Protein AF-A0A9E5UU18-F1 (afdb_monomer)

Secondary structure (DSSP, 8-state):
-PPPPPPB-TTSSB-TTTS-SSHHHHHHTS--TTSS--B-PPPHHHHHH-HHHHHHHHHHHHHHHHHHH---EEE-SSTTEEEEE-SSHHHHHHHHHHHHHTTB--EEETTEEEEE--TT--IIIIIHHHHHHHHHHHHHIIIIIIS--S--PPP--TT--EEEEEEGGGS-GGGGGGS-HHHHHHHTT-SSHHHHHHHHHHHHHHHHHHHHHHTS-TTT--EEE-TT--EEETT-SEEEEEEEETTEEEEEEEESS-EEEEEEE----TTHHHHHHHHS-HHHHHHHHTS-HHHHHHHHHHHHHHHHHHHHHHT--HHHHGGGEEE--STTSPP-EEEETTEE-TTEEE--EESSTTEEEEEEEES-SSSS-----

Solvent-accessible surface area (backbone atoms only — not comparable to full-atom values): 20924 Å² total; per-residue (Å²): 132,75,60,72,70,89,39,63,42,100,87,70,46,77,31,66,63,68,52,48,90,47,69,68,56,49,61,58,42,56,72,73,73,84,78,67,75,69,44,64,52,40,53,58,69,58,38,70,74,32,55,68,43,27,51,54,40,49,54,50,50,49,52,37,45,33,61,50,64,71,42,56,68,43,85,48,95,52,67,28,38,43,28,36,48,41,99,32,52,68,53,31,54,52,42,49,59,57,38,48,58,68,35,35,50,68,48,76,56,82,28,31,36,30,37,53,35,41,38,85,52,39,67,94,45,58,48,41,52,55,42,50,49,50,32,48,44,50,48,48,36,52,72,67,36,61,76,44,84,56,70,92,70,78,88,82,50,71,92,43,69,51,77,47,74,49,55,41,88,79,47,60,83,74,24,60,81,40,48,47,73,70,53,50,55,54,37,70,67,46,95,42,74,68,58,23,49,50,50,35,25,54,51,25,52,49,31,47,53,52,14,53,76,68,75,48,60,38,61,73,66,51,71,46,64,47,102,71,64,53,65,43,54,62,99,49,61,59,28,51,26,72,27,62,43,94,55,38,39,38,38,33,40,27,44,61,26,47,32,9,31,24,46,45,70,68,66,95,59,100,55,54,65,63,55,38,67,75,43,40,32,75,68,51,46,53,57,47,68,73,43,58,76,89,50,34,63,60,33,48,49,51,37,49,20,42,37,47,1,42,35,51,26,72,57,51,58,70,85,78,42,33,54,34,37,40,56,51,51,62,85,93,55,77,46,37,43,52,25,42,60,95,40,77,31,80,60,38,53,40,44,72,48,67,87,48,97,55,29,39,26,11,45,20,29,53,76,58,71,77,81,82,76,76,85,71,134

Structure (mmCIF, N/CA/C/O backbone):
data_AF-A0A9E5UU18-F1
#
_entry.id   AF-A0A9E5UU18-F1
#
loop_
_atom_site.group_PDB
_atom_site.id
_atom_site.type_symbol
_atom_site.label_atom_id
_atom_site.label_alt_id
_atom_site.label_comp_id
_atom_site.label_asym_id
_atom_site.label_entity_id
_atom_site.label_seq_id
_atom_site.pdbx_PDB_ins_code
_atom_site.Cartn_x
_atom_site.Cartn_y
_atom_site.Cartn_z
_atom_site.occupancy
_atom_site.B_iso_or_equiv
_atom_site.auth_seq_id
_atom_site.auth_comp_id
_atom_site.auth_asym_id
_atom_site.auth_atom_id
_atom_site.pdbx_PDB_model_num
ATOM 1 N N . MET A 1 1 ? -18.336 28.399 20.173 1.00 36.25 1 MET A N 1
ATOM 2 C CA . MET A 1 1 ? -19.551 27.637 20.523 1.00 36.25 1 MET A CA 1
ATOM 3 C C . MET A 1 1 ? -19.288 26.968 21.862 1.00 36.25 1 MET A C 1
ATOM 5 O O . MET A 1 1 ? -18.150 26.570 22.086 1.00 36.25 1 MET A O 1
ATOM 9 N N . GLY A 1 2 ? -20.248 26.996 22.788 1.00 50.41 2 GLY A N 1
ATOM 10 C CA . GLY A 1 2 ? -20.100 26.371 24.109 1.00 50.41 2 GLY A CA 1
ATOM 11 C C . GLY A 1 2 ? -20.257 24.852 24.027 1.00 50.41 2 GLY A C 1
ATOM 12 O O . GLY A 1 2 ? -20.866 24.361 23.082 1.00 50.41 2 GLY A O 1
ATOM 13 N N . ALA A 1 3 ? -19.706 24.119 24.997 1.00 57.88 3 ALA A N 1
ATOM 14 C CA . ALA A 1 3 ? -19.913 22.675 25.108 1.00 57.88 3 ALA A CA 1
ATOM 15 C C . ALA A 1 3 ? -21.411 22.358 25.286 1.00 57.88 3 ALA A C 1
ATOM 17 O O . ALA A 1 3 ? -22.098 23.086 26.006 1.00 57.88 3 ALA A O 1
ATOM 18 N N . ALA A 1 4 ? -21.902 21.275 24.670 1.00 63.38 4 ALA A N 1
ATOM 19 C CA . ALA A 1 4 ? -23.298 20.828 24.780 1.00 63.38 4 ALA A CA 1
ATOM 20 C C . ALA A 1 4 ? -23.745 20.755 26.251 1.00 63.38 4 ALA A C 1
ATOM 22 O O . ALA A 1 4 ? -22.978 20.280 27.086 1.00 63.38 4 ALA A O 1
ATOM 23 N N . ALA A 1 5 ? -24.935 21.249 26.605 1.00 73.06 5 ALA A N 1
ATOM 24 C CA . ALA A 1 5 ? -25.414 21.218 27.992 1.00 73.06 5 ALA A CA 1
ATOM 25 C C . ALA A 1 5 ? -25.581 19.771 28.497 1.00 73.06 5 ALA A C 1
ATOM 27 O O . ALA A 1 5 ? -25.875 18.870 27.715 1.00 73.06 5 ALA A O 1
ATOM 28 N N . LEU A 1 6 ? -25.370 19.542 29.799 1.00 80.12 6 LEU A N 1
ATOM 29 C CA . LEU A 1 6 ? -25.610 18.230 30.404 1.00 80.12 6 LEU A CA 1
ATOM 30 C C . LEU A 1 6 ? -27.114 17.912 30.326 1.00 80.12 6 LEU A C 1
ATOM 32 O O . LEU A 1 6 ? -27.931 18.766 30.670 1.00 80.12 6 LEU A O 1
ATOM 36 N N . LYS A 1 7 ? -27.474 16.702 29.889 1.00 82.44 7 LYS A N 1
ATOM 37 C CA . LYS A 1 7 ? -28.849 16.189 29.973 1.00 82.44 7 LYS A CA 1
ATOM 38 C C . LYS A 1 7 ? -28.962 15.234 31.153 1.00 82.44 7 LYS A C 1
ATOM 40 O O . LYS A 1 7 ? -28.022 14.486 31.422 1.00 82.44 7 LYS A O 1
ATOM 45 N N . LEU A 1 8 ? -30.094 15.284 31.849 1.00 84.31 8 LEU A N 1
ATOM 46 C CA . LEU A 1 8 ? -30.402 14.385 32.955 1.00 84.31 8 LEU A CA 1
ATOM 47 C C . LEU A 1 8 ? -31.479 13.387 32.527 1.00 84.31 8 LEU A C 1
ATOM 49 O O . LEU A 1 8 ? -32.405 13.760 31.807 1.00 84.31 8 LEU A O 1
ATOM 53 N N . ASP A 1 9 ? -31.346 12.143 32.974 1.00 82.25 9 ASP A N 1
ATOM 54 C CA . ASP A 1 9 ? -32.362 11.110 32.819 1.00 82.25 9 ASP A CA 1
ATOM 55 C C . ASP A 1 9 ? -33.535 11.326 33.793 1.00 82.25 9 ASP A C 1
ATOM 57 O O . ASP A 1 9 ? -33.552 12.240 34.624 1.00 82.25 9 ASP A O 1
ATOM 61 N N . LYS A 1 10 ? -34.542 10.457 33.685 1.00 78.44 10 LYS A N 1
ATOM 62 C CA . LYS A 1 10 ? -35.739 10.449 34.543 1.00 78.44 10 LYS A CA 1
ATOM 63 C C . LYS A 1 10 ? -35.437 10.305 36.043 1.00 78.44 10 LYS A C 1
ATOM 65 O O . LYS A 1 10 ? -36.281 10.677 36.854 1.00 78.44 10 LYS A O 1
ATOM 70 N N . ASP A 1 11 ? -34.264 9.779 36.391 1.00 79.62 11 ASP A N 1
ATOM 71 C CA . ASP A 1 11 ? -33.821 9.527 37.761 1.00 79.62 11 ASP A CA 1
ATOM 72 C C . ASP A 1 11 ? -32.881 10.646 38.266 1.00 79.62 11 ASP A C 1
ATOM 74 O O . ASP A 1 11 ? -32.401 10.597 39.399 1.00 79.62 11 ASP A O 1
ATOM 78 N N . GLY A 1 12 ? -32.646 11.687 37.452 1.00 80.44 12 GLY A N 1
ATOM 79 C CA . GLY A 1 12 ? -31.826 12.852 37.786 1.00 80.44 12 GLY A CA 1
ATOM 80 C C . GLY A 1 12 ? -30.320 12.660 37.580 1.00 80.44 12 GLY A C 1
ATOM 81 O O . GLY A 1 12 ? -29.545 13.531 37.984 1.00 80.44 12 GLY A O 1
ATOM 82 N N . ASN A 1 13 ? -29.887 11.563 36.952 1.00 84.81 13 ASN A N 1
ATOM 83 C CA . ASN A 1 13 ? -28.476 11.290 36.658 1.00 84.81 13 ASN A CA 1
ATOM 84 C C . ASN A 1 13 ? -28.105 11.771 35.253 1.00 84.81 13 ASN A C 1
ATOM 86 O O . ASN A 1 13 ? -28.968 11.951 34.404 1.00 84.81 13 ASN A O 1
ATOM 90 N N . ALA A 1 14 ? -26.816 11.964 34.962 1.00 83.56 14 ALA A N 1
ATOM 91 C CA . ALA A 1 14 ? -26.392 12.375 33.622 1.00 83.56 14 ALA A CA 1
ATOM 92 C C . ALA A 1 14 ? -26.727 11.301 32.564 1.00 83.56 14 ALA A C 1
ATOM 94 O O . ALA A 1 14 ? -26.248 10.169 32.653 1.00 83.56 14 ALA A O 1
ATOM 95 N N . ALA A 1 15 ? -27.510 11.652 31.547 1.00 83.50 15 ALA A N 1
ATOM 96 C CA . ALA A 1 15 ? -27.879 10.768 30.441 1.00 83.50 15 ALA A CA 1
ATOM 97 C C . ALA A 1 15 ? -26.801 10.811 29.343 1.00 83.50 15 ALA A C 1
ATOM 99 O O . ALA A 1 15 ? -26.990 11.440 28.304 1.00 83.50 15 ALA A O 1
ATOM 100 N N . TRP A 1 16 ? -25.618 10.245 29.616 1.00 81.25 16 TRP A N 1
ATOM 101 C CA . TRP A 1 16 ? -24.410 10.401 28.784 1.00 81.25 16 TRP A CA 1
ATOM 102 C C . TRP A 1 16 ? -24.573 9.982 27.318 1.00 81.25 16 TRP A C 1
ATOM 104 O O . TRP A 1 16 ? -23.950 10.572 26.443 1.00 81.25 16 TRP A O 1
ATOM 114 N N . ASP A 1 17 ? -25.410 8.991 27.055 1.00 75.69 17 ASP A N 1
ATOM 115 C CA . ASP A 1 17 ? -25.773 8.472 25.735 1.00 75.69 17 ASP A CA 1
ATOM 116 C C . ASP A 1 17 ? -26.779 9.356 24.977 1.00 75.69 17 ASP A C 1
ATOM 118 O O . ASP A 1 17 ? -26.887 9.256 23.759 1.00 75.69 17 ASP A O 1
ATOM 122 N N . GLU A 1 18 ? -27.469 10.264 25.669 1.00 75.50 18 GLU A N 1
ATOM 123 C CA . GLU A 1 18 ? -28.479 11.157 25.088 1.00 75.50 18 GLU A CA 1
ATOM 124 C C . GLU A 1 18 ? -27.992 12.608 24.925 1.00 75.50 18 GLU A C 1
ATOM 126 O O . GLU A 1 18 ? -28.697 13.443 24.341 1.00 75.50 18 GLU A O 1
ATOM 131 N N . ILE A 1 19 ? -26.802 12.953 25.441 1.00 66.69 19 ILE A N 1
ATOM 132 C CA . ILE A 1 19 ? -26.257 14.323 25.377 1.00 66.69 19 ILE A CA 1
ATOM 133 C C . ILE A 1 19 ? -26.089 14.783 23.925 1.00 66.69 19 ILE A C 1
ATOM 135 O O . ILE A 1 19 ? -26.412 15.934 23.618 1.00 66.69 19 ILE A O 1
ATOM 139 N N . TRP A 1 20 ? -25.630 13.896 23.040 1.00 71.25 20 TRP A N 1
ATOM 140 C CA . TRP A 1 20 ? -25.344 14.203 21.638 1.00 71.25 20 TRP A CA 1
ATOM 141 C C . TRP A 1 20 ? -26.343 13.501 20.724 1.00 71.25 20 TRP A C 1
ATOM 143 O O . TRP A 1 20 ? -26.522 12.291 20.804 1.00 71.25 20 TRP A O 1
ATOM 153 N N . THR A 1 21 ? -27.014 14.277 19.875 1.00 57.44 21 THR A N 1
ATOM 154 C CA . THR A 1 21 ? -28.061 13.789 18.967 1.00 57.44 21 THR A CA 1
ATOM 155 C C . THR A 1 21 ? -27.507 13.226 17.661 1.00 57.44 21 THR A C 1
ATOM 157 O O . THR A 1 21 ? -28.098 12.304 17.102 1.00 57.44 21 THR A O 1
ATOM 160 N N . ASP A 1 22 ? -26.366 13.738 17.199 1.00 50.88 22 ASP A N 1
ATOM 161 C CA . ASP A 1 22 ? -25.617 13.213 16.060 1.00 50.88 22 ASP A CA 1
ATOM 162 C C . ASP A 1 22 ? -24.090 13.385 16.241 1.00 50.88 22 ASP A C 1
ATOM 164 O O . ASP A 1 22 ? -23.604 14.008 17.192 1.00 50.88 22 ASP A O 1
ATOM 168 N N . PHE A 1 23 ? -23.300 12.796 15.335 1.00 49.78 23 PHE A N 1
ATOM 169 C CA . PHE A 1 23 ? -21.836 12.883 15.383 1.00 49.78 23 PHE A CA 1
ATOM 170 C C . PHE A 1 23 ? -21.308 14.312 15.177 1.00 49.78 23 PHE A C 1
ATOM 172 O O . PHE A 1 23 ? -20.265 14.667 15.730 1.00 49.78 23 PHE A O 1
ATOM 179 N N . CYS A 1 24 ? -22.012 15.150 14.409 1.00 38.69 24 CYS A N 1
ATOM 180 C CA . CYS A 1 24 ? -21.625 16.544 14.191 1.00 38.69 24 CYS A CA 1
ATOM 181 C C . CYS A 1 24 ? -21.695 17.336 15.505 1.00 38.69 24 CYS A C 1
ATOM 183 O O . CYS A 1 24 ? -20.761 18.081 15.818 1.00 38.69 24 CYS A O 1
ATOM 185 N N . ASP A 1 25 ? -22.729 17.106 16.315 1.00 55.03 25 ASP A N 1
ATOM 186 C CA . ASP A 1 25 ? -22.888 17.689 17.648 1.00 55.03 25 ASP A CA 1
ATOM 187 C C . ASP A 1 25 ? -21.774 17.240 18.608 1.00 55.03 25 ASP A C 1
ATOM 189 O O . ASP A 1 25 ? -21.216 18.050 19.357 1.00 55.03 25 ASP A O 1
ATOM 193 N N . LEU A 1 26 ? -21.396 15.958 18.559 1.00 55.22 26 LEU A N 1
ATOM 194 C CA . LEU A 1 26 ? -20.295 15.401 19.354 1.00 55.22 26 LEU A CA 1
ATOM 195 C C . LEU A 1 26 ? -18.926 15.952 18.921 1.00 55.22 26 LEU A C 1
ATOM 197 O O . LEU A 1 26 ? -18.086 16.285 19.762 1.00 55.22 26 LEU A O 1
ATOM 201 N N . ALA A 1 27 ? -18.695 16.098 17.615 1.00 49.00 27 ALA A N 1
ATOM 202 C CA . ALA A 1 27 ? -17.452 16.630 17.063 1.00 49.00 27 ALA A CA 1
ATOM 203 C C . ALA A 1 27 ? -17.249 18.119 17.396 1.00 49.00 27 ALA A C 1
ATOM 205 O O . ALA A 1 27 ? -16.111 18.541 17.621 1.00 49.00 27 ALA A O 1
ATOM 206 N N . LEU A 1 28 ? -18.339 18.892 17.476 1.00 52.88 28 LEU A N 1
ATOM 207 C CA . LEU A 1 28 ? -18.343 20.316 17.834 1.00 52.88 28 LEU A CA 1
ATOM 208 C C . LEU A 1 28 ? -18.224 20.576 19.346 1.00 52.88 28 LEU A C 1
ATOM 210 O O . LEU A 1 28 ? -17.878 21.691 19.745 1.00 52.88 28 LEU A O 1
ATOM 214 N N . ALA A 1 29 ? -18.474 19.572 20.194 1.00 54.97 29 ALA A N 1
ATOM 215 C CA . ALA A 1 29 ? -18.393 19.701 21.651 1.00 54.97 29 ALA A CA 1
ATOM 216 C C . ALA A 1 29 ? -16.952 19.870 22.186 1.00 54.97 29 ALA A C 1
ATOM 218 O O . ALA A 1 29 ? -16.777 20.263 23.342 1.00 54.97 29 ALA A O 1
ATOM 219 N N . GLY A 1 30 ? -15.931 19.634 21.350 1.00 49.53 30 GLY A N 1
ATOM 220 C CA . GLY A 1 30 ? -14.519 19.901 21.638 1.00 49.53 30 GLY A CA 1
ATOM 221 C C . GLY A 1 30 ? -14.035 21.164 20.924 1.00 49.53 30 GLY A C 1
ATOM 222 O O . GLY A 1 30 ? -13.956 21.207 19.698 1.00 49.53 30 GLY A O 1
ATOM 223 N N . GLY A 1 31 ? -13.715 22.216 21.680 1.00 42.75 31 GLY A N 1
ATOM 224 C CA . GLY A 1 31 ? -13.031 23.390 21.129 1.00 42.75 31 GLY A CA 1
ATOM 225 C C . GLY A 1 31 ? -11.625 23.040 20.611 1.00 42.75 31 GLY A C 1
ATOM 226 O O . GLY A 1 31 ? -11.094 21.989 20.958 1.00 42.75 31 GLY A O 1
ATOM 227 N N . PRO A 1 32 ? -10.989 23.908 19.798 1.00 35.97 32 PRO A N 1
ATOM 228 C CA . PRO A 1 32 ? -9.657 23.646 19.256 1.00 35.97 32 PRO A CA 1
ATOM 229 C C . PRO A 1 32 ? -8.639 23.298 20.364 1.00 35.97 32 PRO A C 1
ATOM 231 O O . PRO A 1 32 ? -8.747 23.871 21.455 1.00 35.97 32 PRO A O 1
ATOM 234 N N . PRO A 1 33 ? -7.617 22.459 20.075 1.00 45.66 33 PRO A N 1
ATOM 235 C CA . PRO A 1 33 ? -6.698 21.832 21.047 1.00 45.66 33 PRO A CA 1
ATOM 236 C C . PRO A 1 33 ? -5.939 22.768 22.002 1.00 45.66 33 PRO A C 1
ATOM 238 O O . PRO A 1 33 ? -5.187 22.315 22.853 1.00 45.66 33 PRO A O 1
ATOM 241 N N . HIS A 1 34 ? -6.078 24.085 21.867 1.00 41.19 34 HIS A N 1
ATOM 242 C CA . HIS A 1 34 ? -5.190 25.085 22.457 1.00 41.19 34 HIS A CA 1
ATOM 243 C C . HIS A 1 34 ? -5.802 25.856 23.641 1.00 41.19 34 HIS A C 1
ATOM 245 O O . HIS A 1 34 ? -5.289 26.918 23.987 1.00 41.19 34 HIS A O 1
ATOM 251 N N . ARG A 1 35 ? -6.921 25.407 24.236 1.00 47.69 35 ARG A N 1
ATOM 252 C CA . ARG A 1 35 ? -7.640 26.189 25.273 1.00 47.69 35 ARG A CA 1
ATOM 253 C C . ARG A 1 35 ? -7.679 25.597 26.689 1.00 47.69 35 ARG A C 1
ATOM 255 O O . ARG A 1 35 ? -8.285 26.227 27.551 1.00 47.69 35 ARG A O 1
ATOM 262 N N . GLY A 1 36 ? -7.039 24.460 26.967 1.00 58.78 36 GLY A N 1
ATOM 263 C CA . GLY A 1 36 ? -7.050 23.843 28.303 1.00 58.78 36 GLY A CA 1
ATOM 264 C C . GLY A 1 36 ? -5.673 23.374 28.766 1.00 58.78 36 GLY A C 1
ATOM 265 O O . GLY A 1 36 ? -4.851 22.971 27.951 1.00 58.78 36 GLY A O 1
ATOM 266 N N . SER A 1 37 ? -5.422 23.425 30.075 1.00 72.44 37 SER A N 1
ATOM 267 C CA . SER A 1 37 ? -4.337 22.670 30.710 1.00 72.44 37 SER A CA 1
ATOM 268 C C . SER A 1 37 ? -4.641 21.173 30.632 1.00 72.44 37 SER A C 1
ATOM 270 O O . SER A 1 37 ? -5.801 20.789 30.789 1.00 72.44 37 SER A O 1
ATOM 272 N N . LEU A 1 38 ? -3.613 20.347 30.425 1.00 80.62 38 LEU A N 1
ATOM 273 C CA . LEU A 1 38 ? -3.718 18.886 30.428 1.00 80.62 38 LEU A CA 1
ATOM 274 C C . LEU A 1 38 ? -4.437 18.403 31.699 1.00 80.62 38 LEU A C 1
ATOM 276 O O . LEU A 1 38 ? -4.032 18.751 32.808 1.00 80.62 38 LEU A O 1
ATOM 280 N N . LEU A 1 39 ? -5.516 17.632 31.543 1.00 83.94 39 LEU A N 1
ATOM 281 C CA . LEU A 1 39 ? -6.212 17.014 32.669 1.00 83.94 39 LEU A CA 1
ATOM 282 C C . LEU A 1 39 ? -5.429 15.779 33.123 1.00 83.94 39 LEU A C 1
ATOM 284 O O . LEU A 1 39 ? -5.353 14.784 32.402 1.00 83.94 39 LEU A O 1
ATOM 288 N N . GLU A 1 40 ? -4.857 15.859 34.319 1.00 89.62 40 GLU A N 1
ATOM 289 C CA . GLU A 1 40 ? -3.973 14.846 34.896 1.00 89.62 40 GLU A CA 1
ATOM 290 C C . GLU A 1 40 ? -4.650 14.047 36.023 1.00 89.62 40 GLU A C 1
ATOM 292 O O . GLU A 1 40 ? -5.615 14.523 36.631 1.00 89.62 40 GLU A O 1
ATOM 297 N N . PRO A 1 41 ? -4.171 12.821 36.316 1.00 87.81 41 PRO A N 1
ATOM 298 C CA . PRO A 1 41 ? -4.600 12.085 37.504 1.00 87.81 41 PRO A CA 1
ATOM 299 C C . PRO A 1 41 ? -4.191 12.838 38.778 1.00 87.81 41 PRO A C 1
ATOM 301 O O . PRO A 1 41 ? -3.174 13.533 38.809 1.00 87.81 41 PRO A O 1
ATOM 304 N N . VAL A 1 42 ? -4.939 12.658 39.866 1.00 87.44 42 VAL A N 1
ATOM 305 C CA . VAL A 1 42 ? -4.506 13.171 41.177 1.00 87.44 42 VAL A CA 1
ATOM 306 C C . VAL A 1 42 ? -3.505 12.219 41.842 1.00 87.44 42 VAL A C 1
ATOM 308 O O . VAL A 1 42 ? -3.439 11.033 41.521 1.00 87.44 42 VAL A O 1
ATOM 311 N N . SER A 1 43 ? -2.733 12.724 42.806 1.00 88.00 43 SER A N 1
ATOM 312 C CA . SER A 1 43 ? -1.786 11.904 43.568 1.00 88.00 43 SER A CA 1
ATOM 313 C C . SER A 1 43 ? -2.489 10.895 44.485 1.00 88.00 43 SER A C 1
ATOM 315 O O . SER A 1 43 ? -3.619 11.100 44.929 1.00 88.00 43 SER A O 1
ATOM 317 N N . THR A 1 44 ? -1.782 9.825 44.853 1.00 88.19 44 THR A N 1
ATOM 318 C CA . THR A 1 44 ? -2.265 8.825 45.822 1.00 88.19 44 THR A CA 1
ATOM 319 C C . THR A 1 44 ? -2.644 9.447 47.169 1.00 88.19 44 THR A C 1
ATOM 321 O O . THR A 1 44 ? -3.636 9.045 47.770 1.00 88.19 44 THR A O 1
ATOM 324 N N . ALA A 1 45 ? -1.905 10.468 47.616 1.00 88.50 45 ALA A N 1
ATOM 325 C CA . ALA A 1 45 ? -2.207 11.215 48.835 1.00 88.50 45 ALA A CA 1
ATOM 326 C C . ALA A 1 45 ? -3.534 11.986 48.737 1.00 88.50 45 ALA A C 1
ATOM 328 O O . ALA A 1 45 ? -4.296 12.011 49.699 1.00 88.50 45 ALA A O 1
ATOM 329 N N . ALA A 1 46 ? -3.838 12.573 47.573 1.00 86.12 46 ALA A N 1
ATOM 330 C CA . ALA A 1 46 ? -5.106 13.263 47.348 1.00 86.12 46 ALA A CA 1
ATOM 331 C C . ALA A 1 46 ? -6.295 12.289 47.341 1.00 86.12 46 ALA A C 1
ATOM 333 O O . ALA A 1 46 ? -7.347 12.617 47.878 1.00 86.12 46 ALA A O 1
ATOM 334 N N . VAL A 1 47 ? -6.120 11.080 46.792 1.00 89.75 47 VAL A N 1
ATOM 335 C CA . VAL A 1 47 ? -7.140 10.017 46.873 1.00 89.75 47 VAL A CA 1
ATOM 336 C C . VAL A 1 47 ? -7.349 9.558 48.317 1.00 89.75 47 VAL A C 1
ATOM 338 O O . VAL A 1 47 ? -8.484 9.402 48.751 1.00 89.75 47 VAL A O 1
ATOM 341 N N . ALA A 1 48 ? -6.268 9.372 49.079 1.00 90.19 48 ALA A N 1
ATOM 342 C CA . ALA A 1 48 ? -6.350 8.951 50.478 1.00 90.19 48 ALA A CA 1
ATOM 343 C C . ALA A 1 48 ? -7.017 10.000 51.387 1.00 90.19 48 ALA A C 1
ATOM 345 O O . ALA A 1 48 ? -7.603 9.636 52.402 1.00 90.19 48 ALA A O 1
ATOM 346 N N . ALA A 1 49 ? -6.935 11.284 51.025 1.00 93.00 49 ALA A N 1
ATOM 347 C CA . ALA A 1 49 ? -7.559 12.376 51.767 1.00 93.00 49 ALA A CA 1
ATOM 348 C C . ALA A 1 49 ? -9.089 12.441 51.602 1.00 93.00 49 ALA A C 1
ATOM 350 O O . ALA A 1 49 ? -9.761 12.942 52.499 1.00 93.00 49 ALA A O 1
ATOM 351 N N . ASP A 1 50 ? -9.637 11.936 50.490 1.00 93.88 50 ASP A N 1
ATOM 352 C CA . ASP A 1 50 ? -11.085 11.861 50.242 1.00 93.88 50 ASP A CA 1
ATOM 353 C C . ASP A 1 50 ? -11.468 10.567 49.486 1.00 93.88 50 ASP A C 1
ATOM 355 O O . ASP A 1 50 ? -11.724 10.584 48.273 1.00 93.88 50 ASP A O 1
ATOM 359 N N . PRO A 1 51 ? -11.494 9.413 50.181 1.00 92.50 51 PRO A N 1
ATOM 360 C CA . PRO A 1 51 ? -11.815 8.132 49.556 1.00 92.50 51 PRO A CA 1
ATOM 361 C C . PRO A 1 51 ? -13.264 8.049 49.063 1.00 92.50 51 PRO A C 1
ATOM 363 O O . PRO A 1 51 ? -13.518 7.465 48.010 1.00 92.50 51 PRO A O 1
ATOM 366 N N . GLU A 1 52 ? -14.215 8.636 49.796 1.00 94.19 52 GLU A N 1
ATOM 367 C CA . GLU A 1 52 ? -15.640 8.617 49.437 1.00 94.19 52 GLU A CA 1
ATOM 368 C C . GLU A 1 52 ? -15.907 9.449 48.179 1.00 94.19 52 GLU A C 1
ATOM 370 O O . GLU A 1 52 ? -16.556 8.974 47.239 1.00 94.19 52 GLU A O 1
ATOM 375 N N . GLY A 1 53 ? -15.343 10.659 48.108 1.00 92.56 53 GLY A N 1
ATOM 376 C CA . GLY A 1 53 ? -15.410 11.499 46.919 1.00 92.56 53 GLY A CA 1
ATOM 377 C C . GLY A 1 53 ? -14.770 10.829 45.706 1.00 92.56 53 GLY A C 1
ATOM 378 O O . GLY A 1 53 ? -15.319 10.906 44.604 1.00 92.56 53 GLY A O 1
ATOM 379 N N . TYR A 1 54 ? -13.662 10.109 45.899 1.00 94.25 54 TYR A N 1
ATOM 380 C CA . TYR A 1 54 ? -13.019 9.349 44.828 1.00 94.25 54 TYR A CA 1
ATOM 381 C C . TYR A 1 54 ? -13.902 8.200 44.326 1.00 94.25 54 TYR A C 1
ATOM 383 O O . TYR A 1 54 ? -14.089 8.072 43.116 1.00 94.25 54 TYR A O 1
ATOM 391 N N . GLN A 1 55 ? -14.507 7.413 45.223 1.00 93.81 55 GLN A N 1
ATOM 392 C CA . GLN A 1 55 ? -15.415 6.324 44.836 1.00 93.81 55 GLN A CA 1
ATOM 393 C C . GLN A 1 55 ? -16.638 6.834 44.067 1.00 93.81 55 GLN A C 1
ATOM 395 O O . GLN A 1 55 ? -17.012 6.247 43.052 1.00 93.81 55 GLN A O 1
ATOM 400 N N . ARG A 1 56 ? -17.211 7.972 44.478 1.00 95.75 56 ARG A N 1
ATOM 401 C CA . ARG A 1 56 ? -18.298 8.638 43.741 1.00 95.75 56 ARG A CA 1
ATOM 402 C C . ARG A 1 56 ? -17.886 8.990 42.307 1.00 95.75 56 ARG A C 1
ATOM 404 O O . ARG A 1 56 ? -18.652 8.761 41.375 1.00 95.75 56 ARG A O 1
ATOM 411 N N . VAL A 1 57 ? -16.689 9.550 42.124 1.00 95.81 57 VAL A N 1
ATOM 412 C CA . VAL A 1 57 ? -16.171 9.918 40.794 1.00 95.81 57 VAL A CA 1
ATOM 413 C C . VAL A 1 57 ? -15.889 8.680 39.943 1.00 95.81 57 VAL A C 1
ATOM 415 O O . VAL A 1 57 ? -16.242 8.669 38.766 1.00 95.81 57 VAL A O 1
ATOM 418 N N . ILE A 1 58 ? -15.297 7.634 40.525 1.00 95.94 58 ILE A N 1
ATOM 419 C CA . ILE A 1 58 ? -15.040 6.364 39.833 1.00 95.94 58 ILE A CA 1
ATOM 420 C C . ILE A 1 58 ? -16.346 5.719 39.370 1.00 95.94 58 ILE A C 1
ATOM 422 O O . ILE A 1 58 ? -16.438 5.342 38.204 1.00 95.94 58 ILE A O 1
ATOM 426 N N . ALA A 1 59 ? -17.360 5.653 40.236 1.00 95.12 59 ALA A N 1
ATOM 427 C CA . ALA A 1 59 ? -18.663 5.088 39.893 1.00 95.12 59 ALA A CA 1
ATOM 428 C C . ALA A 1 59 ? -19.324 5.834 38.721 1.00 95.12 59 ALA A C 1
ATOM 430 O O . ALA A 1 59 ? -19.875 5.212 37.814 1.00 95.12 59 ALA A O 1
ATOM 431 N N . GLU A 1 60 ? -19.227 7.166 38.702 1.00 96.62 60 GLU A N 1
ATOM 432 C CA . GLU A 1 60 ? -19.813 7.973 37.631 1.00 96.62 60 GLU A CA 1
ATOM 433 C C . GLU A 1 60 ? -19.031 7.876 36.311 1.00 96.62 60 GLU A C 1
ATOM 435 O O . GLU A 1 60 ? -19.638 7.785 35.243 1.00 96.62 60 GLU A O 1
ATOM 440 N N . LEU A 1 61 ? -17.694 7.836 36.363 1.00 96.44 61 LEU A N 1
ATOM 441 C CA . LEU A 1 61 ? -16.865 7.586 35.178 1.00 96.44 61 LEU A CA 1
ATOM 442 C C . LEU A 1 61 ? -17.111 6.183 34.614 1.00 96.44 61 LEU A C 1
ATOM 444 O O . LEU A 1 61 ? -17.250 6.036 33.404 1.00 96.44 61 LEU A O 1
ATOM 448 N N . GLU A 1 62 ? -17.217 5.164 35.468 1.00 96.62 62 GLU A N 1
ATOM 449 C CA . GLU A 1 62 ? -17.550 3.799 35.056 1.00 96.62 62 GLU A CA 1
ATOM 450 C C . GLU A 1 62 ? -18.902 3.746 34.339 1.00 96.62 62 GLU A C 1
ATOM 452 O O . GLU A 1 62 ? -19.005 3.164 33.255 1.00 96.62 62 GLU A O 1
ATOM 457 N N . ARG A 1 63 ? -19.925 4.390 34.913 1.00 95.88 63 ARG A N 1
ATOM 458 C CA . ARG A 1 63 ? -21.260 4.484 34.313 1.00 95.88 63 ARG A CA 1
ATOM 459 C C . ARG A 1 63 ? -21.201 5.176 32.952 1.00 95.88 63 ARG A C 1
ATOM 461 O O . ARG A 1 63 ? -21.676 4.617 31.966 1.00 95.88 63 ARG A O 1
ATOM 468 N N . GLY A 1 64 ? -20.568 6.345 32.884 1.00 92.00 64 GLY A N 1
ATOM 469 C CA . GLY A 1 64 ? -20.440 7.120 31.654 1.00 92.00 64 GLY A CA 1
ATOM 470 C C . GLY A 1 64 ? -19.683 6.392 30.547 1.00 92.00 64 GLY A C 1
ATOM 471 O O . GLY A 1 64 ? -20.168 6.33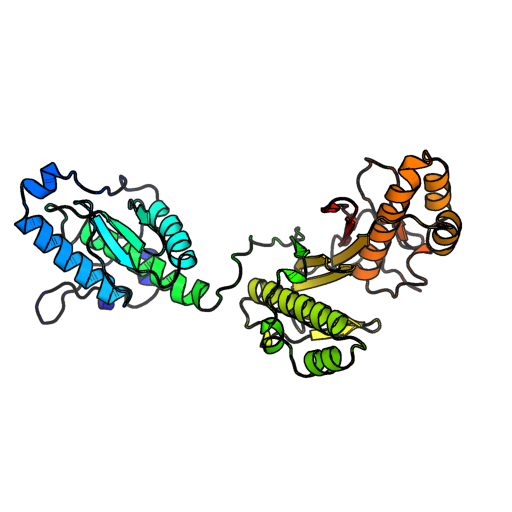2 29.420 1.00 92.00 64 GLY A O 1
ATOM 472 N N . ILE A 1 65 ? -18.537 5.779 30.864 1.00 95.12 65 ILE A N 1
ATOM 473 C CA . ILE A 1 65 ? -17.745 5.002 29.898 1.00 95.12 65 ILE A CA 1
ATOM 474 C C . ILE A 1 65 ? -18.568 3.839 29.336 1.00 95.12 65 ILE A C 1
ATOM 476 O O . ILE A 1 65 ? -18.616 3.667 28.115 1.00 95.12 65 ILE A O 1
ATOM 480 N N . LYS A 1 66 ? -19.251 3.069 30.194 1.00 91.94 66 LYS A N 1
ATOM 481 C CA . LYS A 1 66 ? -20.103 1.954 29.752 1.00 91.94 66 LYS A CA 1
ATOM 482 C C . LYS A 1 66 ? -21.244 2.425 28.855 1.00 91.94 66 LYS A C 1
ATOM 484 O O . LYS A 1 66 ? -21.484 1.794 27.833 1.00 91.94 66 LYS A O 1
ATOM 489 N N . MET A 1 67 ? -21.904 3.533 29.192 1.00 88.31 67 MET A N 1
ATOM 490 C CA . MET A 1 67 ? -23.008 4.075 28.389 1.00 88.31 67 MET A CA 1
ATOM 491 C C . MET A 1 67 ? -22.559 4.499 26.987 1.00 88.31 67 MET A C 1
ATOM 493 O O . MET A 1 67 ? -23.219 4.161 26.011 1.00 88.31 67 MET A O 1
ATOM 497 N N . VAL A 1 68 ? -21.423 5.194 26.867 1.00 85.38 68 VAL A N 1
ATOM 498 C CA . VAL A 1 68 ? -20.987 5.756 25.572 1.00 85.38 68 VAL A CA 1
ATOM 499 C C . VAL A 1 68 ? -20.154 4.797 24.719 1.00 85.38 68 VAL A C 1
ATOM 501 O O . VAL A 1 68 ? -19.932 5.062 23.537 1.00 85.38 68 VAL A O 1
ATOM 504 N N . THR A 1 69 ? -19.651 3.699 25.294 1.00 88.44 69 THR A N 1
ATOM 505 C CA . THR A 1 69 ? -18.793 2.746 24.565 1.00 88.44 69 THR A CA 1
ATOM 506 C C . THR A 1 69 ? -19.296 1.310 24.544 1.00 88.44 69 THR A C 1
ATOM 508 O O . THR A 1 69 ? -18.952 0.573 23.622 1.00 88.44 69 THR A O 1
ATOM 511 N N . GLY A 1 70 ? -20.060 0.889 25.555 1.00 90.44 70 GLY A N 1
ATOM 512 C CA . GLY A 1 70 ? -20.390 -0.516 25.802 1.00 90.44 70 GLY A CA 1
ATOM 513 C C . GLY A 1 70 ? -19.204 -1.391 26.237 1.00 90.44 70 GLY A C 1
ATOM 514 O O . GLY A 1 70 ? -19.371 -2.605 26.349 1.00 90.44 70 GLY A O 1
ATOM 515 N N . LEU A 1 71 ? -18.011 -0.826 26.464 1.00 91.56 71 LEU A N 1
ATOM 516 C CA . LEU A 1 71 ? -16.799 -1.591 26.774 1.00 91.56 71 LEU A CA 1
ATOM 517 C C . LEU A 1 71 ? -16.643 -1.886 28.276 1.00 91.56 71 LEU A C 1
ATOM 519 O O . LEU A 1 71 ? -17.135 -1.118 29.111 1.00 91.56 71 LEU A O 1
ATOM 523 N N . PRO A 1 72 ? -15.930 -2.971 28.647 1.00 95.44 72 PRO A N 1
ATOM 524 C CA . PRO A 1 72 ? -15.604 -3.253 30.039 1.00 95.44 72 PRO A CA 1
ATOM 525 C C . PRO A 1 72 ? -14.757 -2.140 30.664 1.00 95.44 72 PRO A C 1
ATOM 527 O O . PRO A 1 72 ? -13.845 -1.593 30.042 1.00 95.44 72 PRO A O 1
ATOM 530 N N . VAL A 1 73 ? -15.041 -1.839 31.929 1.00 96.75 73 VAL A N 1
ATOM 531 C CA . VAL A 1 73 ? -14.285 -0.888 32.751 1.00 96.75 73 VAL A CA 1
ATOM 532 C C . VAL A 1 73 ? -13.546 -1.678 33.821 1.00 96.75 73 VAL A C 1
ATOM 534 O O . VAL A 1 73 ? -14.127 -2.562 34.451 1.00 96.75 73 VAL A O 1
ATOM 537 N N . VAL A 1 74 ? -12.269 -1.368 34.022 1.00 94.44 74 VAL A N 1
ATOM 538 C CA . VAL A 1 74 ? -11.393 -2.054 34.976 1.00 94.44 74 VAL A CA 1
ATOM 539 C C . VAL A 1 74 ? -10.831 -1.075 35.999 1.00 94.44 74 VAL A C 1
ATOM 541 O O . VAL A 1 74 ? -10.512 0.074 35.692 1.00 94.44 74 VAL A O 1
ATOM 544 N N . GLN A 1 75 ? -10.694 -1.533 37.239 1.00 88.12 75 GLN A N 1
ATOM 545 C CA . GLN A 1 75 ? -10.087 -0.738 38.302 1.00 88.12 75 GLN A CA 1
ATOM 546 C C . GLN A 1 75 ? -8.562 -0.742 38.153 1.00 88.12 75 GLN A C 1
ATOM 548 O O . GLN A 1 75 ? -7.949 -1.783 37.917 1.00 88.12 75 GLN A O 1
ATOM 553 N N . SER A 1 76 ? -7.941 0.428 38.292 1.00 86.50 76 SER A N 1
ATOM 554 C CA . SER A 1 76 ? -6.484 0.558 38.245 1.00 86.50 76 SER A CA 1
ATOM 555 C C . SER A 1 76 ? -5.853 0.123 39.567 1.00 86.50 76 SER A C 1
ATOM 557 O O . SER A 1 76 ? -6.324 0.485 40.643 1.00 86.50 76 SER A O 1
ATOM 559 N N . SER A 1 77 ? -4.716 -0.572 39.492 1.00 82.69 77 SER A N 1
ATOM 560 C CA . SER A 1 77 ? -3.851 -0.834 40.653 1.00 82.69 77 SER A CA 1
ATOM 561 C C . SER A 1 77 ? -3.170 0.435 41.188 1.00 82.69 77 SER A C 1
ATOM 563 O O . SER A 1 77 ? -2.716 0.468 42.329 1.00 82.69 77 SER A O 1
ATOM 565 N N . SER A 1 78 ? -3.093 1.489 40.368 1.00 85.06 78 SER A N 1
ATOM 566 C CA . SER A 1 78 ? -2.587 2.815 40.738 1.00 85.06 78 SER A CA 1
ATOM 567 C C . SER A 1 78 ? -3.761 3.774 40.994 1.00 85.06 78 SER A C 1
ATOM 569 O O . SER A 1 78 ? -4.502 4.038 40.040 1.00 85.06 78 SER A O 1
ATOM 571 N N . PRO A 1 79 ? -3.933 4.328 42.212 1.00 89.00 79 PRO A N 1
ATOM 572 C CA . PRO A 1 79 ? -4.949 5.347 42.485 1.00 89.00 79 PRO A CA 1
ATOM 573 C C . PRO A 1 79 ? -4.820 6.567 41.562 1.00 89.00 79 PRO A C 1
ATOM 575 O O . PRO A 1 79 ? -3.720 6.897 41.118 1.00 89.00 79 PRO A O 1
ATOM 578 N N . GLY A 1 80 ? -5.941 7.237 41.293 1.00 92.38 80 GLY A N 1
ATOM 579 C CA . GLY A 1 80 ? -6.015 8.377 40.373 1.00 92.38 80 GLY A CA 1
ATOM 580 C C . GLY A 1 80 ? -6.364 7.999 38.930 1.00 92.38 80 GLY A C 1
ATOM 581 O O . GLY A 1 80 ? -6.351 8.863 38.056 1.00 92.38 80 GLY A O 1
ATOM 582 N N . TRP A 1 81 ? -6.682 6.726 38.673 1.00 95.69 81 TRP A N 1
ATOM 583 C CA . TRP A 1 81 ? -6.921 6.191 37.334 1.00 95.69 81 TRP A CA 1
ATOM 584 C C . TRP A 1 81 ? -8.123 5.242 37.286 1.00 95.69 81 TRP A C 1
ATOM 586 O O . TRP A 1 81 ? -8.318 4.438 38.198 1.00 95.69 81 TRP A O 1
ATOM 596 N N . ILE A 1 82 ? -8.861 5.272 36.175 1.00 96.50 82 ILE A N 1
ATOM 597 C CA . ILE A 1 82 ? -9.902 4.294 35.822 1.00 96.50 82 ILE A CA 1
ATOM 598 C C . ILE A 1 82 ? -9.618 3.702 34.442 1.00 96.50 82 ILE A C 1
ATOM 600 O O . ILE A 1 82 ? -9.261 4.438 33.525 1.00 96.50 82 ILE A O 1
ATOM 604 N N . GLY A 1 83 ? -9.723 2.384 34.295 1.00 96.44 83 GLY A N 1
ATOM 605 C CA . GLY A 1 83 ? -9.383 1.674 33.065 1.00 96.44 83 GLY A CA 1
ATOM 606 C C . GLY A 1 83 ? -10.592 1.347 32.190 1.00 96.44 83 GLY A C 1
ATOM 607 O O . GLY A 1 83 ? -11.667 1.062 32.700 1.00 96.44 83 GLY A O 1
ATOM 608 N N . MET A 1 84 ? -10.404 1.313 30.875 1.00 97.50 84 MET A N 1
ATOM 609 C CA . MET A 1 84 ? -11.351 0.805 29.881 1.00 97.50 84 MET A CA 1
ATOM 610 C C . MET A 1 84 ? -10.640 -0.228 29.008 1.00 97.50 84 MET A C 1
ATOM 612 O O . MET A 1 84 ? -9.576 0.058 28.444 1.00 97.50 84 MET A O 1
ATOM 616 N N . GLU A 1 85 ? -11.221 -1.416 28.884 1.00 96.62 85 GLU A N 1
ATOM 617 C CA . GLU A 1 85 ? -10.678 -2.493 28.060 1.00 96.62 85 GLU A CA 1
ATOM 618 C C . GLU A 1 85 ? -11.101 -2.300 26.600 1.00 96.62 85 GLU A C 1
ATOM 620 O O . GLU A 1 85 ? -12.278 -2.386 26.247 1.00 96.62 85 GLU A O 1
ATOM 625 N N . CYS A 1 86 ? -10.133 -2.003 25.733 1.00 93.94 86 CYS A N 1
ATOM 626 C CA . CYS A 1 86 ? -10.383 -1.883 24.304 1.00 93.94 86 CYS A CA 1
ATOM 627 C C . CYS A 1 86 ? -10.474 -3.272 23.663 1.00 93.94 86 CYS A C 1
ATOM 629 O O . CYS A 1 86 ? -9.821 -4.220 24.088 1.00 93.94 86 CYS A O 1
ATOM 631 N N . GLN A 1 87 ? -11.192 -3.369 22.545 1.00 89.44 87 GLN A N 1
ATOM 632 C CA . GLN A 1 87 ? -11.347 -4.620 21.788 1.00 89.44 87 GLN A CA 1
ATOM 633 C C . GLN A 1 87 ? -10.020 -5.160 21.224 1.00 89.44 87 GLN A C 1
ATOM 635 O O . GLN A 1 87 ? -9.932 -6.319 20.828 1.00 89.44 87 GLN A O 1
ATOM 640 N N . SER A 1 88 ? -8.994 -4.309 21.119 1.00 85.69 88 SER A N 1
ATOM 641 C CA . SER A 1 88 ? -7.661 -4.696 20.665 1.00 85.69 88 SER A CA 1
ATOM 642 C C . SER A 1 88 ? -6.592 -3.691 21.087 1.00 85.69 88 SER A C 1
ATOM 644 O O . SER A 1 88 ? -6.860 -2.520 21.365 1.00 85.69 88 SER A O 1
ATOM 646 N N . GLU A 1 89 ? -5.337 -4.126 21.015 1.00 86.06 89 GLU A N 1
ATOM 647 C CA . GLU A 1 89 ? -4.175 -3.247 21.131 1.00 86.06 89 GLU A CA 1
ATOM 648 C C . GLU A 1 89 ? -4.129 -2.145 20.059 1.00 86.06 89 GLU A C 1
ATOM 650 O O . GLU A 1 89 ? -3.622 -1.051 20.317 1.00 86.06 89 GLU A O 1
ATOM 655 N N . ALA A 1 90 ? -4.655 -2.400 18.859 1.00 82.12 90 ALA A N 1
ATOM 656 C CA . ALA A 1 90 ? -4.711 -1.400 17.794 1.00 82.12 90 ALA A CA 1
ATOM 657 C C . ALA A 1 90 ? -5.683 -0.267 18.154 1.00 82.12 90 ALA A C 1
ATOM 659 O O . ALA A 1 90 ? -5.325 0.908 18.041 1.00 82.12 90 ALA A O 1
ATOM 660 N N . MET A 1 91 ? -6.863 -0.632 18.668 1.00 88.44 91 MET A N 1
ATOM 661 C CA . MET A 1 91 ? -7.851 0.311 19.192 1.00 88.44 91 MET A CA 1
ATOM 662 C C . MET A 1 91 ? -7.247 1.159 20.305 1.00 88.44 91 MET A C 1
ATOM 664 O O . MET A 1 91 ? -7.251 2.384 20.210 1.00 88.44 91 MET A O 1
ATOM 668 N N . ALA A 1 92 ? -6.637 0.515 21.304 1.00 88.94 92 ALA A N 1
ATOM 669 C CA . ALA A 1 92 ? -6.005 1.216 22.416 1.00 88.94 92 ALA A CA 1
ATOM 670 C C . ALA A 1 92 ? -4.931 2.211 21.936 1.00 88.94 92 ALA A C 1
ATOM 672 O O . ALA A 1 92 ? -4.867 3.336 22.425 1.00 88.94 92 ALA A O 1
ATOM 673 N N . LEU A 1 93 ? -4.095 1.842 20.952 1.00 87.88 93 LEU A N 1
ATOM 674 C CA . LEU A 1 93 ? -3.051 2.741 20.433 1.00 87.88 93 LEU A CA 1
ATOM 675 C C . LEU A 1 93 ? -3.637 3.979 19.760 1.00 87.88 93 LEU A C 1
ATOM 677 O O . LEU A 1 93 ? -3.119 5.085 19.928 1.00 87.88 93 LEU A O 1
ATOM 681 N N . TRP A 1 94 ? -4.669 3.770 18.945 1.00 88.75 94 TRP A N 1
ATOM 682 C CA . TRP A 1 94 ? -5.273 4.832 18.159 1.00 88.75 94 TRP A CA 1
ATOM 683 C C . TRP A 1 94 ? -6.039 5.801 19.059 1.00 88.75 94 TRP A C 1
ATOM 685 O O . TRP A 1 94 ? -5.786 7.005 19.003 1.00 88.75 94 TRP A O 1
ATOM 695 N N . LEU A 1 95 ? -6.892 5.267 19.945 1.00 90.12 95 LEU A N 1
ATOM 696 C CA . LEU A 1 95 ? -7.655 6.053 20.917 1.00 90.12 95 LEU A CA 1
ATOM 697 C C . LEU A 1 95 ? -6.704 6.885 21.786 1.00 90.12 95 LEU A C 1
ATOM 699 O O . LEU A 1 95 ? -6.901 8.090 21.898 1.00 90.12 95 LEU A O 1
ATOM 703 N N . LEU A 1 96 ? -5.628 6.286 22.320 1.00 91.69 96 LEU A N 1
ATOM 704 C CA . LEU A 1 96 ? -4.624 6.998 23.124 1.00 91.69 96 LEU A CA 1
ATOM 705 C C . LEU A 1 96 ? -4.093 8.250 22.414 1.00 91.69 96 LEU A C 1
ATOM 707 O O . LEU A 1 96 ? -4.062 9.330 22.999 1.00 91.69 96 LEU A O 1
ATOM 711 N N . ARG A 1 97 ? -3.697 8.121 21.143 1.00 84.00 97 ARG A N 1
ATOM 712 C CA . ARG A 1 97 ? -3.150 9.245 20.367 1.00 84.00 97 ARG A CA 1
ATOM 713 C C . ARG A 1 97 ? -4.191 10.336 20.139 1.00 84.00 97 ARG A C 1
ATOM 715 O O . ARG A 1 97 ? -3.845 11.509 20.209 1.00 84.00 97 ARG A O 1
ATOM 722 N N . ALA A 1 98 ? -5.439 9.954 19.880 1.00 82.56 98 ALA A N 1
ATOM 723 C CA . ALA A 1 98 ? -6.528 10.902 19.676 1.00 82.56 98 ALA A CA 1
ATOM 724 C C . ALA A 1 98 ? -6.900 11.641 20.975 1.00 82.56 98 ALA A C 1
ATOM 726 O O . ALA A 1 98 ? -7.087 12.853 20.956 1.00 82.56 98 ALA A O 1
ATOM 727 N N . ILE A 1 99 ? -6.937 10.933 22.107 1.00 88.25 99 ILE A N 1
ATOM 728 C CA . ILE A 1 99 ? -7.297 11.485 23.421 1.00 88.25 99 ILE A CA 1
ATOM 729 C C . ILE A 1 99 ? -6.256 12.498 23.923 1.00 88.25 99 ILE A C 1
ATOM 731 O O . ILE A 1 99 ? -6.632 13.551 24.434 1.00 88.25 99 ILE A O 1
ATOM 735 N N . ILE A 1 100 ? -4.956 12.234 23.735 1.00 84.44 100 ILE A N 1
ATOM 736 C CA . ILE A 1 100 ? -3.889 13.160 24.171 1.00 84.44 100 ILE A CA 1
ATOM 737 C C . ILE A 1 100 ? -4.022 14.530 23.489 1.00 84.44 100 ILE A C 1
ATOM 739 O O . ILE A 1 100 ? -3.803 15.561 24.122 1.00 84.44 100 ILE A O 1
ATOM 743 N N . VAL A 1 101 ? -4.419 14.557 22.212 1.00 77.69 101 VAL A N 1
ATOM 744 C CA . VAL A 1 101 ? -4.607 15.803 21.442 1.00 77.69 101 VAL A CA 1
ATOM 745 C C . VAL A 1 101 ? -5.776 16.644 21.979 1.00 77.69 101 VAL A C 1
ATOM 747 O O . VAL A 1 101 ? -5.831 17.849 21.745 1.00 77.69 101 VAL A O 1
ATOM 750 N N . GLU A 1 102 ? -6.672 16.040 22.758 1.00 78.81 102 GLU A N 1
ATOM 751 C CA . GLU A 1 102 ? -7.828 16.682 23.396 1.00 78.81 102 GLU A CA 1
ATOM 752 C C . GLU A 1 102 ? -7.522 17.115 24.850 1.00 78.81 102 GLU A C 1
ATOM 754 O O . GLU A 1 102 ? -8.427 17.423 25.623 1.00 78.81 102 GLU A O 1
ATOM 759 N N . ASN A 1 103 ? -6.235 17.183 25.225 1.00 84.12 103 ASN A N 1
ATOM 760 C CA . ASN A 1 103 ? -5.734 17.608 26.542 1.00 84.12 103 ASN A CA 1
ATOM 761 C C . ASN A 1 103 ? -6.211 16.747 27.721 1.00 84.12 103 ASN A C 1
ATOM 763 O O . ASN A 1 103 ? -6.414 17.254 28.827 1.00 84.12 103 ASN A O 1
ATOM 767 N N . ILE A 1 104 ? -6.341 15.437 27.517 1.00 87.00 104 ILE A N 1
ATOM 768 C CA . ILE A 1 104 ? -6.598 14.477 28.595 1.00 87.00 104 ILE A CA 1
ATOM 769 C C . ILE A 1 104 ? -5.440 13.488 28.654 1.00 87.00 104 ILE A C 1
ATOM 77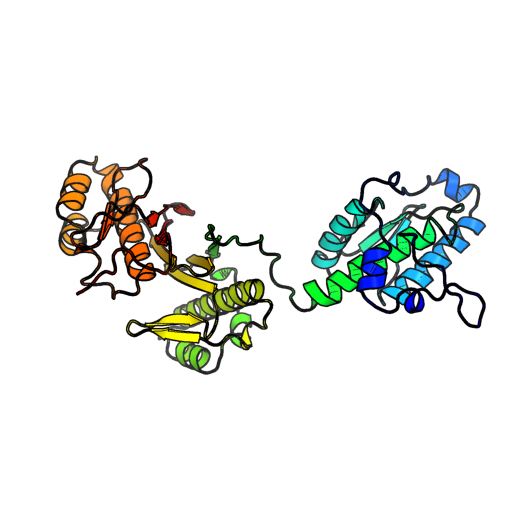1 O O . ILE A 1 104 ? -5.106 12.843 27.658 1.00 87.00 104 ILE A O 1
ATOM 775 N N . SER A 1 105 ? -4.815 13.371 29.827 1.00 91.00 105 SER A N 1
ATOM 776 C CA . SER A 1 105 ? -3.790 12.357 30.055 1.00 91.00 105 SER A CA 1
ATOM 777 C C . SER A 1 105 ? -4.395 10.967 29.917 1.00 91.00 105 SER A C 1
ATOM 779 O O . SER A 1 105 ? -5.500 10.704 30.378 1.00 91.00 105 SER A O 1
ATOM 781 N N . VAL A 1 106 ? -3.664 10.049 29.299 1.00 94.50 106 VAL A N 1
ATOM 782 C CA . VAL A 1 106 ? -4.097 8.659 29.163 1.00 94.50 106 VAL A CA 1
ATOM 783 C C . VAL A 1 106 ? -2.878 7.750 29.231 1.00 94.50 106 VAL A C 1
ATOM 785 O O . VAL A 1 106 ? -1.853 8.004 28.593 1.00 94.50 106 VAL A O 1
ATOM 788 N N . ARG A 1 107 ? -2.977 6.691 30.033 1.00 94.19 107 ARG A N 1
ATOM 789 C CA . ARG A 1 107 ? -1.958 5.637 30.138 1.00 94.19 107 ARG A CA 1
ATOM 790 C C . ARG A 1 107 ? -2.468 4.383 29.442 1.00 94.19 107 ARG A C 1
ATOM 792 O O . ARG A 1 107 ? -3.668 4.142 29.408 1.00 94.19 107 ARG A O 1
ATOM 799 N N . ARG A 1 108 ? -1.567 3.566 28.904 1.00 94.88 108 ARG A N 1
ATOM 800 C CA . ARG A 1 108 ? -1.917 2.298 28.262 1.00 94.88 108 ARG A CA 1
ATOM 801 C C . ARG A 1 108 ? -1.115 1.139 28.840 1.00 94.88 108 ARG A C 1
ATOM 803 O O . ARG A 1 108 ? 0.100 1.252 28.971 1.00 94.88 108 ARG A O 1
ATOM 810 N N . GLU A 1 109 ? -1.786 0.014 29.069 1.00 93.88 109 GLU A N 1
ATOM 811 C CA . GLU A 1 109 ? -1.170 -1.287 29.364 1.00 93.88 109 GLU A CA 1
ATOM 812 C C . GLU A 1 109 ? -1.874 -2.361 28.522 1.00 93.88 109 GLU A C 1
ATOM 814 O O . GLU A 1 109 ? -3.070 -2.591 28.685 1.00 93.88 109 GLU A O 1
ATOM 819 N N . GLY A 1 110 ? -1.170 -2.992 27.575 1.00 93.00 110 GLY A N 1
ATOM 820 C CA . GLY A 1 110 ? -1.799 -3.951 26.655 1.00 93.00 110 GLY A CA 1
ATOM 821 C C . GLY A 1 110 ? -2.954 -3.311 25.874 1.00 93.00 110 GLY A C 1
ATOM 822 O O . GLY A 1 110 ? -2.752 -2.286 25.226 1.00 93.00 110 GLY A O 1
ATOM 823 N N . ALA A 1 111 ? -4.154 -3.888 25.945 1.00 93.31 111 ALA A N 1
ATOM 824 C CA . ALA A 1 111 ? -5.372 -3.343 25.334 1.00 93.31 111 ALA A CA 1
ATOM 825 C C . ALA A 1 111 ? -6.175 -2.403 26.262 1.00 93.31 111 ALA A C 1
ATOM 827 O O . ALA A 1 111 ? -7.249 -1.943 25.884 1.00 93.31 111 ALA A O 1
ATOM 828 N N . THR A 1 112 ? -5.668 -2.078 27.451 1.00 97.12 112 THR A N 1
ATOM 829 C CA . THR A 1 112 ? -6.378 -1.250 28.436 1.00 97.12 112 THR A CA 1
ATOM 830 C C . THR A 1 112 ? -5.895 0.195 28.390 1.00 97.12 112 THR A C 1
ATOM 832 O O . THR A 1 112 ? -4.687 0.455 28.420 1.00 97.12 112 THR A O 1
ATOM 835 N N . LEU A 1 113 ? -6.836 1.143 28.347 1.00 97.69 113 LEU A N 1
ATOM 836 C CA . LEU A 1 113 ? -6.572 2.575 28.510 1.00 97.69 113 LEU A CA 1
ATOM 837 C C . LEU A 1 113 ? -7.008 3.045 29.888 1.00 97.69 113 LEU A C 1
ATOM 839 O O . LEU A 1 113 ? -8.108 2.729 30.313 1.00 97.69 113 LEU A O 1
ATOM 843 N N . TYR A 1 114 ? -6.171 3.832 30.553 1.00 97.62 114 TYR A N 1
ATOM 844 C CA . TYR A 1 114 ? -6.454 4.415 31.854 1.00 97.62 114 TYR A CA 1
ATOM 845 C C . TYR A 1 114 ? -6.611 5.926 31.746 1.00 97.62 114 TYR A C 1
ATOM 847 O O . TYR A 1 114 ? -5.742 6.603 31.194 1.00 97.62 114 TYR A O 1
ATOM 855 N N . PHE A 1 115 ? -7.691 6.435 32.326 1.00 96.69 115 PHE A N 1
ATOM 856 C CA . PHE A 1 115 ? -8.096 7.836 32.323 1.00 96.69 115 PHE A CA 1
ATOM 857 C C . PHE A 1 115 ? -7.975 8.447 33.719 1.00 96.69 115 PHE A C 1
ATOM 859 O O . PHE A 1 115 ? -8.138 7.723 34.706 1.00 96.69 115 PHE A O 1
ATOM 866 N N . PRO A 1 116 ? -7.699 9.756 33.825 1.00 95.75 116 PRO A N 1
ATOM 867 C CA . PRO A 1 116 ? -7.524 10.427 35.097 1.00 95.75 116 PRO A CA 1
ATOM 868 C C . PRO A 1 116 ? -8.836 10.457 35.874 1.00 95.75 116 PRO A C 1
ATOM 870 O O . PRO A 1 116 ? -9.907 10.721 35.325 1.00 95.75 116 PRO A O 1
ATOM 873 N N . ALA A 1 117 ? -8.730 10.235 37.175 1.00 94.38 117 ALA A N 1
ATOM 874 C CA . ALA A 1 117 ? -9.815 10.383 38.127 1.00 94.38 117 ALA A CA 1
ATOM 875 C C . ALA A 1 117 ? -9.288 11.078 39.383 1.00 94.38 117 ALA A C 1
ATOM 877 O O . ALA A 1 117 ? -8.133 10.898 39.768 1.00 94.38 117 ALA A O 1
ATOM 878 N N . GLY A 1 118 ? -10.140 11.849 40.050 1.00 93.31 118 GLY A N 1
ATOM 879 C CA . GLY A 1 118 ? -9.806 12.483 41.319 1.00 93.31 118 GLY A CA 1
ATOM 880 C C . GLY A 1 118 ? -11.054 12.860 42.107 1.00 93.31 118 GLY A C 1
ATOM 881 O O . GLY A 1 118 ? -12.076 13.154 41.496 1.00 93.31 118 GLY A O 1
ATOM 882 N N . PRO A 1 119 ? -10.993 12.889 43.449 1.00 92.94 119 PRO A N 1
ATOM 883 C CA . PRO A 1 119 ? -12.171 13.088 44.300 1.00 92.94 119 PRO A CA 1
ATOM 884 C C . PRO A 1 119 ? -12.886 14.427 44.057 1.00 92.94 119 PRO A C 1
ATOM 886 O O . PRO A 1 119 ? -14.111 14.519 44.141 1.00 92.94 119 PRO A O 1
ATOM 889 N N . ALA A 1 120 ? -12.126 15.455 43.664 1.00 92.50 120 ALA A N 1
ATOM 890 C CA . ALA A 1 120 ? -12.628 16.792 43.359 1.00 92.50 120 ALA A CA 1
ATOM 891 C C . ALA A 1 120 ? -13.133 16.972 41.911 1.00 92.50 120 ALA A C 1
ATOM 893 O O . ALA A 1 120 ? -13.498 18.088 41.533 1.00 92.50 120 ALA A O 1
ATOM 894 N N . PHE A 1 121 ? -13.139 15.922 41.078 1.00 93.50 121 PHE A N 1
ATOM 895 C CA . PHE A 1 121 ? -13.632 16.024 39.702 1.00 93.50 121 PHE A CA 1
ATOM 896 C C . PHE A 1 121 ? -15.136 16.314 39.702 1.00 93.50 121 PHE A C 1
ATOM 898 O O . PHE A 1 121 ? -15.934 15.642 40.368 1.00 93.50 121 PHE A O 1
ATOM 905 N N . ARG A 1 122 ? -15.532 17.343 38.951 1.00 92.12 122 ARG A N 1
ATOM 906 C CA . ARG A 1 122 ? -16.915 17.819 38.879 1.00 92.12 122 ARG A CA 1
ATOM 907 C C . ARG A 1 122 ? -17.607 17.242 37.658 1.00 92.12 122 ARG A C 1
ATOM 909 O O . ARG A 1 122 ? -17.006 17.117 36.590 1.00 92.12 122 ARG A O 1
ATOM 916 N N . LEU A 1 123 ? -18.901 16.977 37.816 1.00 88.44 123 LEU A N 1
ATOM 917 C CA . LEU A 1 123 ? -19.740 16.377 36.783 1.00 88.44 123 LEU A CA 1
ATOM 918 C C . LEU A 1 123 ? -19.716 17.187 35.481 1.00 88.44 123 LEU A C 1
ATOM 920 O O . LEU A 1 123 ? -19.362 16.664 34.433 1.00 88.44 123 LEU A O 1
ATOM 924 N N . GLU A 1 124 ? -19.994 18.489 35.560 1.00 84.62 124 GLU A N 1
ATOM 925 C CA . GLU A 1 124 ? -20.091 19.376 34.391 1.00 84.62 124 GLU A CA 1
ATOM 926 C C . GLU A 1 124 ? -18.742 19.801 33.790 1.00 84.62 124 GLU A C 1
ATOM 928 O O . GLU A 1 124 ? -18.717 20.547 32.808 1.00 84.62 124 GLU A O 1
ATOM 933 N N . LYS A 1 125 ? -17.619 19.370 34.379 1.00 86.06 125 LYS A N 1
ATOM 934 C CA . LYS A 1 125 ? -16.272 19.768 33.957 1.00 86.06 125 LYS A CA 1
ATOM 935 C C . LYS A 1 125 ? -15.388 18.555 33.729 1.00 86.06 125 LYS A C 1
ATOM 937 O O . LYS A 1 125 ? -15.399 18.005 32.636 1.00 86.06 125 LYS A O 1
ATOM 942 N N . GLU A 1 126 ? -14.622 18.139 34.732 1.00 92.75 126 GLU A N 1
ATOM 943 C CA . GLU A 1 126 ? -13.577 17.131 34.557 1.00 92.75 126 GLU A CA 1
ATOM 944 C C . GLU A 1 126 ? -14.161 15.775 34.119 1.00 92.75 126 GLU A C 1
ATOM 946 O O . GLU A 1 126 ? -13.675 15.190 33.153 1.00 92.75 126 GLU A O 1
ATOM 951 N N . ILE A 1 127 ? -15.259 15.327 34.743 1.00 92.69 127 ILE A N 1
ATOM 952 C CA . ILE A 1 127 ? -15.931 14.059 34.395 1.00 92.69 127 ILE A CA 1
ATOM 953 C C . ILE A 1 127 ? -16.485 14.117 32.968 1.00 92.69 127 ILE A C 1
ATOM 955 O O . ILE A 1 127 ? -16.201 13.243 32.148 1.00 92.69 127 ILE A O 1
ATOM 959 N N . LYS A 1 128 ? -17.227 15.182 32.644 1.00 87.44 128 LYS A N 1
ATOM 960 C CA . LYS A 1 128 ? -17.770 15.403 31.302 1.00 87.44 128 LYS A CA 1
ATOM 961 C C . LYS A 1 128 ? -16.685 15.444 30.233 1.00 87.44 128 LYS A C 1
ATOM 963 O O . LYS A 1 128 ? -16.888 14.861 29.175 1.00 87.44 128 LYS A O 1
ATOM 968 N N . ASN A 1 129 ? -15.550 16.094 30.484 1.00 87.75 129 ASN A N 1
ATOM 969 C CA . ASN A 1 129 ? -14.451 16.157 29.521 1.00 87.75 129 ASN A CA 1
ATOM 970 C C . ASN A 1 129 ? -13.899 14.756 29.215 1.00 87.75 129 ASN A C 1
ATOM 972 O O . ASN A 1 129 ? -13.749 14.407 28.043 1.00 87.75 129 ASN A O 1
ATOM 976 N N . VAL A 1 130 ? -13.673 13.937 30.251 1.00 92.44 130 VAL A N 1
ATOM 977 C CA . VAL A 1 130 ? -13.223 12.543 30.095 1.00 92.44 130 VAL A CA 1
ATOM 978 C C . VAL A 1 130 ? -14.240 11.717 29.305 1.00 92.44 130 VAL A C 1
ATOM 980 O O . VAL A 1 130 ? -13.877 11.069 28.327 1.00 92.44 130 VAL A O 1
ATOM 983 N N . ILE A 1 131 ? -15.524 11.776 29.657 1.00 90.75 131 ILE A N 1
ATOM 984 C CA . ILE A 1 131 ? -16.551 10.987 28.959 1.00 90.75 131 ILE A CA 1
ATOM 985 C C . ILE A 1 131 ? -16.725 11.460 27.512 1.00 90.75 131 ILE A C 1
ATOM 987 O O . ILE A 1 131 ? -16.824 10.636 26.608 1.00 90.75 131 ILE A O 1
ATOM 991 N N . THR A 1 132 ? -16.694 12.773 27.267 1.00 84.50 132 THR A N 1
ATOM 992 C CA . THR A 1 132 ? -16.855 13.345 25.921 1.00 84.50 132 THR A CA 1
ATOM 993 C C . THR A 1 132 ? -15.732 12.902 24.988 1.00 84.50 132 THR A C 1
ATOM 995 O O . THR A 1 132 ? -16.004 12.492 23.858 1.00 84.50 132 THR A O 1
ATOM 998 N N . VAL A 1 133 ? -14.470 12.938 25.442 1.00 87.00 133 VAL A N 1
ATOM 999 C CA . VAL A 1 133 ? -13.348 12.497 24.597 1.00 87.00 133 VAL A CA 1
ATOM 1000 C C . VAL A 1 133 ? -13.411 10.997 24.319 1.00 87.00 133 VAL A C 1
ATOM 1002 O O . VAL A 1 133 ? -13.141 10.569 23.195 1.00 87.00 133 VAL A O 1
ATOM 1005 N N . ILE A 1 134 ? -13.811 10.196 25.312 1.00 92.06 134 ILE A N 1
ATOM 1006 C CA . ILE A 1 134 ? -13.960 8.747 25.160 1.00 92.06 134 ILE A CA 1
ATOM 1007 C C . ILE A 1 134 ? -15.069 8.446 24.155 1.00 92.06 134 ILE A C 1
ATOM 1009 O O . ILE A 1 134 ? -14.829 7.707 23.203 1.00 92.06 134 ILE A O 1
ATOM 1013 N N . ALA A 1 135 ? -16.239 9.070 24.306 1.00 84.06 135 ALA A N 1
ATOM 1014 C CA . ALA A 1 135 ? -17.363 8.922 23.387 1.00 84.06 135 ALA A CA 1
ATOM 1015 C C . ALA A 1 135 ? -16.956 9.279 21.951 1.00 84.06 135 ALA A C 1
ATOM 1017 O O . ALA A 1 135 ? -17.107 8.466 21.040 1.00 84.06 135 ALA A O 1
ATOM 1018 N N . LYS A 1 136 ? -16.354 10.460 21.759 1.00 82.62 136 LYS A N 1
ATOM 1019 C CA . LYS A 1 136 ? -15.916 10.962 20.449 1.00 82.62 136 LYS A CA 1
ATOM 1020 C C . LYS A 1 136 ? -14.911 10.030 19.776 1.00 82.62 136 LYS A C 1
ATOM 1022 O O . LYS A 1 136 ? -15.065 9.693 18.602 1.00 82.62 136 LYS A O 1
ATOM 1027 N N . THR A 1 137 ? -13.875 9.617 20.502 1.00 84.50 137 THR A N 1
ATOM 1028 C CA . THR A 1 137 ? -12.792 8.800 19.933 1.00 84.50 137 THR A CA 1
ATOM 1029 C C . THR A 1 137 ? -13.205 7.346 19.723 1.00 84.50 137 THR A C 1
ATOM 1031 O O . THR A 1 137 ? -12.847 6.770 18.695 1.00 84.50 137 THR A O 1
ATOM 1034 N N 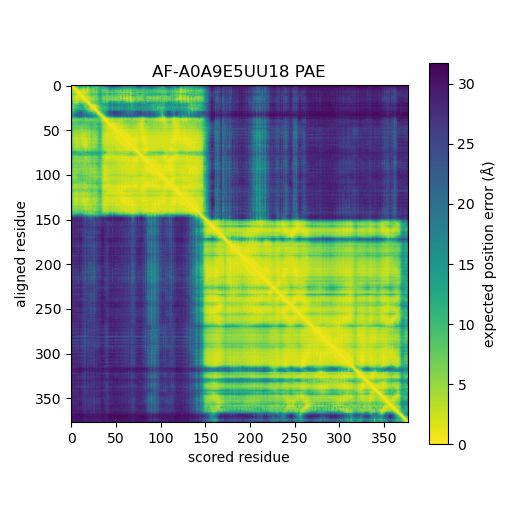. ASN A 1 138 ? -14.007 6.769 20.623 1.00 83.62 138 ASN A N 1
ATOM 1035 C CA . ASN A 1 138 ? -14.577 5.435 20.443 1.00 83.62 138 ASN A CA 1
ATOM 1036 C C . ASN A 1 138 ? -15.546 5.396 19.259 1.00 83.62 138 ASN A C 1
ATOM 1038 O O . ASN A 1 138 ? -15.441 4.504 18.425 1.00 83.62 138 ASN A O 1
ATOM 1042 N N . HIS A 1 139 ? -16.448 6.369 19.143 1.00 77.06 139 HIS A N 1
ATOM 1043 C CA . HIS A 1 139 ? -17.386 6.433 18.027 1.00 77.06 139 HIS A CA 1
ATOM 1044 C C . HIS A 1 139 ? -16.655 6.576 16.683 1.00 77.06 139 HIS A C 1
ATOM 1046 O O . HIS A 1 139 ? -16.910 5.801 15.765 1.00 77.06 139 HIS A O 1
ATOM 1052 N N . TYR A 1 140 ? -15.660 7.470 16.596 1.00 73.12 140 TYR A N 1
ATOM 1053 C CA . TYR A 1 140 ? -14.825 7.586 15.395 1.00 73.12 140 TYR A CA 1
ATOM 1054 C C . TYR A 1 140 ? -14.115 6.268 15.065 1.00 73.12 140 TYR A C 1
ATOM 1056 O O . TYR A 1 140 ? -14.049 5.867 13.902 1.00 73.12 140 TYR A O 1
ATOM 1064 N N . TRP A 1 141 ? -13.589 5.579 16.085 1.00 78.50 141 TRP A N 1
ATOM 1065 C CA . TRP A 1 141 ? -13.016 4.254 15.899 1.00 78.50 141 TRP A CA 1
ATOM 1066 C C . TRP A 1 141 ? -14.054 3.291 15.331 1.00 78.50 141 TRP A C 1
ATOM 1068 O O . TRP A 1 141 ? -13.796 2.715 14.285 1.00 78.50 141 TRP A O 1
ATOM 1078 N N . GLN A 1 142 ? -15.227 3.144 15.943 1.00 74.25 142 GLN A N 1
ATOM 1079 C CA . GLN A 1 142 ? -16.235 2.180 15.498 1.00 74.25 142 GLN A CA 1
ATOM 1080 C C . GLN A 1 142 ? -16.728 2.458 14.067 1.00 74.25 142 GLN A C 1
ATOM 1082 O O . GLN A 1 142 ? -16.741 1.552 13.232 1.00 74.25 142 GLN A O 1
ATOM 1087 N N . GLU A 1 143 ? -17.061 3.709 13.747 1.00 64.94 143 GLU A N 1
ATOM 1088 C CA . GLU A 1 143 ? -17.653 4.050 12.450 1.00 64.94 143 GLU A CA 1
ATOM 1089 C C . GLU A 1 143 ? -16.636 4.105 11.305 1.00 64.94 143 GLU A C 1
ATOM 1091 O O . GLU A 1 143 ? -16.948 3.715 10.175 1.00 64.94 143 GLU A O 1
ATOM 1096 N N . HIS A 1 144 ? -15.404 4.549 11.571 1.00 62.06 144 HIS A N 1
ATOM 1097 C CA . HIS A 1 144 ? -14.436 4.852 10.511 1.00 62.06 144 HIS A CA 1
ATOM 1098 C C . HIS A 1 144 ? -13.182 3.981 10.519 1.00 62.06 144 HIS A C 1
ATOM 1100 O O . HIS A 1 144 ? -12.505 3.911 9.493 1.00 62.06 144 HIS A O 1
ATOM 1106 N N . ILE A 1 145 ? -12.859 3.330 11.640 1.00 63.50 145 ILE A N 1
ATOM 1107 C CA . ILE A 1 145 ? -11.638 2.525 11.784 1.00 63.50 145 ILE A CA 1
ATOM 1108 C C . ILE A 1 145 ? -11.947 1.033 11.995 1.00 63.50 145 ILE A C 1
ATOM 1110 O O . ILE A 1 145 ? -11.279 0.189 11.414 1.00 63.50 145 ILE A O 1
ATOM 1114 N N . ALA A 1 146 ? -12.964 0.664 12.773 1.00 55.56 146 ALA A N 1
ATOM 1115 C CA . ALA A 1 146 ? -13.334 -0.722 13.060 1.00 55.56 146 ALA A CA 1
ATOM 1116 C C . ALA A 1 146 ? -14.108 -1.359 11.899 1.00 55.56 146 ALA A C 1
ATOM 1118 O O . ALA A 1 146 ? -13.921 -2.540 11.614 1.00 55.56 146 ALA A O 1
ATOM 1119 N N . SER A 1 147 ? -14.907 -0.564 11.176 1.00 44.34 147 SER A N 1
ATOM 1120 C CA . SER A 1 147 ? -15.537 -0.951 9.903 1.00 44.34 147 SER A CA 1
ATOM 1121 C C . SER A 1 147 ? -14.514 -1.237 8.791 1.00 44.34 147 SER A C 1
ATOM 1123 O O . SER A 1 147 ? -14.833 -1.896 7.805 1.00 44.34 147 SER A O 1
ATOM 1125 N N . HIS A 1 148 ? -13.268 -0.784 8.970 1.00 48.28 148 HIS A N 1
ATOM 1126 C CA . HIS A 1 148 ? -12.143 -1.001 8.070 1.00 48.28 148 HIS A CA 1
ATOM 1127 C C . HIS A 1 148 ? -10.864 -1.219 8.894 1.00 48.28 148 HIS A C 1
ATOM 1129 O O . HIS A 1 148 ? -10.041 -0.305 8.970 1.00 48.28 148 HIS A O 1
ATOM 1135 N N . PRO A 1 149 ? -10.604 -2.415 9.466 1.00 43.75 149 PRO A N 1
ATOM 1136 C CA . PRO A 1 149 ? -9.386 -2.668 10.250 1.00 43.75 149 PRO A CA 1
ATOM 1137 C C . PRO A 1 149 ? -8.100 -2.659 9.388 1.00 43.75 149 PRO A C 1
ATOM 1139 O O . PRO A 1 149 ? -7.068 -3.218 9.756 1.00 43.75 149 PRO A O 1
ATOM 1142 N N . GLY A 1 150 ? -8.148 -2.057 8.200 1.00 47.19 150 GLY A N 1
ATOM 1143 C CA . GLY A 1 150 ? -7.060 -1.928 7.259 1.00 47.19 150 GLY A CA 1
ATOM 1144 C C . GLY A 1 150 ? -6.379 -0.580 7.414 1.00 47.19 150 GLY A C 1
ATOM 1145 O O . GLY A 1 150 ? -6.945 0.438 7.050 1.00 47.19 150 GLY A O 1
ATOM 1146 N N . MET A 1 151 ? -5.132 -0.615 7.885 1.00 54.25 151 MET A N 1
ATOM 1147 C CA . MET A 1 151 ? -4.052 0.248 7.399 1.00 54.25 151 MET A CA 1
ATOM 1148 C C . MET A 1 151 ? -4.436 1.733 7.254 1.00 54.25 151 MET A C 1
ATOM 1150 O O . MET A 1 151 ? -4.912 2.157 6.206 1.00 54.25 151 MET A O 1
ATOM 1154 N N . THR A 1 152 ? -4.178 2.555 8.278 1.00 58.88 152 THR A N 1
ATOM 1155 C CA . THR A 1 152 ? -4.272 4.016 8.131 1.00 58.88 152 THR A CA 1
ATOM 1156 C C . THR A 1 152 ? -3.280 4.466 7.058 1.00 58.88 152 THR A C 1
ATOM 1158 O O . THR A 1 152 ? -2.075 4.537 7.300 1.00 58.88 152 THR A O 1
ATOM 1161 N N . LEU A 1 153 ? -3.780 4.711 5.848 1.00 70.94 153 LEU A N 1
ATOM 1162 C CA . LEU A 1 153 ? -2.959 5.172 4.739 1.00 70.94 153 LEU A CA 1
ATOM 1163 C C . LEU A 1 153 ? -2.661 6.665 4.926 1.00 70.94 153 LEU A C 1
ATOM 1165 O O . LEU A 1 153 ? -3.570 7.423 5.280 1.00 70.94 153 LEU A O 1
ATOM 1169 N N . PRO A 1 154 ? -1.426 7.124 4.658 1.00 72.56 154 PRO A N 1
ATOM 1170 C CA . PRO A 1 154 ? -1.182 8.551 4.514 1.00 72.56 154 PRO A CA 1
ATOM 1171 C C . PRO A 1 154 ? -2.074 9.122 3.393 1.00 72.56 154 PRO A C 1
ATOM 1173 O O . PRO A 1 154 ? -2.409 8.397 2.447 1.00 72.56 154 PRO A O 1
ATOM 1176 N N . PRO A 1 155 ? -2.472 10.405 3.467 1.00 75.75 155 PRO A N 1
ATOM 1177 C CA . PRO A 1 155 ? -3.237 11.032 2.397 1.00 75.75 155 PRO A CA 1
ATOM 1178 C C . PRO A 1 155 ? -2.414 11.038 1.103 1.00 75.75 155 PRO A C 1
ATOM 1180 O O . PRO A 1 155 ? -1.282 11.507 1.093 1.00 75.75 155 PRO A O 1
ATOM 1183 N N . LEU A 1 156 ? -2.991 10.518 0.017 1.00 83.06 156 LEU A N 1
ATOM 1184 C CA . LEU A 1 156 ? -2.387 10.544 -1.316 1.00 83.06 156 LEU A CA 1
ATOM 1185 C C . LEU A 1 156 ? -2.837 11.804 -2.052 1.00 83.06 156 LEU A C 1
ATOM 1187 O O . LEU A 1 156 ? -4.012 11.925 -2.410 1.00 83.06 156 LEU A O 1
ATOM 1191 N N . LEU A 1 157 ? -1.904 12.725 -2.289 1.00 82.38 157 LEU A N 1
ATOM 1192 C CA . LEU A 1 157 ? -2.154 13.933 -3.077 1.00 82.38 157 LEU A CA 1
ATOM 1193 C C . LEU A 1 157 ? -2.134 13.628 -4.585 1.00 82.38 157 LEU A C 1
ATOM 1195 O O . LEU A 1 157 ? -1.591 12.619 -5.035 1.00 82.38 157 LEU A O 1
ATOM 1199 N N . THR A 1 158 ? -2.737 14.499 -5.398 1.00 78.06 158 THR A N 1
ATOM 1200 C CA . THR A 1 158 ? -2.848 14.303 -6.859 1.00 78.06 158 THR A CA 1
ATOM 1201 C C . THR A 1 158 ? -1.507 14.318 -7.586 1.00 78.06 158 THR A C 1
ATOM 1203 O O . THR A 1 158 ? -1.377 13.740 -8.662 1.00 78.06 158 THR A O 1
ATOM 1206 N N . ASP A 1 159 ? -0.508 14.970 -7.005 1.00 75.25 159 ASP A N 1
ATOM 1207 C CA . ASP A 1 159 ? 0.859 15.050 -7.501 1.00 75.25 159 ASP A CA 1
ATOM 1208 C C . ASP A 1 159 ? 1.776 14.006 -6.850 1.00 75.25 159 ASP A C 1
ATOM 1210 O O . ASP A 1 159 ? 2.980 14.029 -7.101 1.00 75.25 159 ASP A O 1
ATOM 1214 N N . GLN A 1 160 ? 1.239 13.024 -6.126 1.00 81.88 160 GLN A N 1
ATOM 1215 C CA . GLN A 1 160 ? 2.020 11.972 -5.480 1.00 81.88 160 GLN A CA 1
ATOM 1216 C C . GLN A 1 160 ? 1.773 10.590 -6.092 1.00 81.88 160 GLN A C 1
ATOM 1218 O O . GLN A 1 160 ? 0.779 10.329 -6.773 1.00 81.88 160 GLN A O 1
ATOM 1223 N N . VAL A 1 161 ? 2.727 9.696 -5.843 1.00 86.06 161 VAL A N 1
ATOM 1224 C CA . VAL A 1 161 ? 2.583 8.252 -6.029 1.00 86.06 161 VAL A CA 1
ATOM 1225 C C . VAL A 1 161 ? 2.952 7.623 -4.705 1.00 86.06 161 VAL A C 1
ATOM 1227 O O . VAL A 1 161 ? 4.036 7.882 -4.185 1.00 86.06 161 VAL A O 1
ATOM 1230 N N . HIS A 1 162 ? 2.073 6.789 -4.169 1.00 90.62 162 HIS A N 1
ATOM 1231 C CA . HIS A 1 162 ? 2.450 5.930 -3.058 1.00 90.62 162 HIS A CA 1
ATOM 1232 C C . HIS A 1 162 ? 2.993 4.628 -3.622 1.00 90.62 162 HIS A C 1
ATOM 1234 O O . HIS A 1 162 ? 2.376 4.008 -4.492 1.00 90.62 162 HIS A O 1
ATOM 1240 N N . LEU A 1 163 ? 4.158 4.236 -3.121 1.00 89.62 163 LEU A N 1
ATOM 1241 C CA . LEU A 1 163 ? 4.804 2.982 -3.452 1.00 89.62 163 LEU A CA 1
ATOM 1242 C C . LEU A 1 163 ? 4.763 2.088 -2.219 1.00 89.62 163 LEU A C 1
ATOM 1244 O O . LEU A 1 163 ? 5.344 2.416 -1.188 1.00 89.62 163 LEU A O 1
ATOM 1248 N N . TRP A 1 164 ? 4.070 0.965 -2.338 1.00 88.62 164 TRP A N 1
ATOM 1249 C CA . TRP A 1 164 ? 3.960 -0.042 -1.293 1.00 88.62 164 TRP A CA 1
ATOM 1250 C C . TRP A 1 164 ? 4.756 -1.264 -1.709 1.00 88.62 164 TRP A C 1
ATOM 1252 O O . TRP A 1 164 ? 4.673 -1.677 -2.863 1.00 88.62 164 TRP A O 1
ATOM 1262 N N . HIS A 1 165 ? 5.496 -1.859 -0.784 1.00 87.69 165 HIS A N 1
ATOM 1263 C CA . HIS A 1 165 ? 6.190 -3.117 -1.018 1.00 87.69 165 HIS A CA 1
ATOM 1264 C C . HIS A 1 165 ? 5.934 -4.092 0.126 1.00 87.69 165 HIS A C 1
ATOM 1266 O O . HIS A 1 165 ? 5.616 -3.689 1.245 1.00 87.69 165 HIS A O 1
ATOM 1272 N N . GLY A 1 166 ? 6.062 -5.384 -0.150 1.00 82.31 166 GLY A N 1
ATOM 1273 C CA . GLY A 1 166 ? 5.875 -6.407 0.868 1.00 82.31 166 GLY A CA 1
ATOM 1274 C C . GLY A 1 166 ? 6.380 -7.774 0.444 1.00 82.31 166 GLY A C 1
ATOM 1275 O O . GLY A 1 166 ? 6.527 -8.057 -0.743 1.00 82.31 166 GLY A O 1
ATOM 1276 N N . HIS A 1 167 ? 6.622 -8.614 1.445 1.00 82.19 167 HIS A N 1
ATOM 1277 C CA . HIS A 1 167 ? 7.075 -9.989 1.278 1.00 82.19 167 HIS A CA 1
ATOM 1278 C C . HIS A 1 167 ? 5.874 -10.942 1.401 1.00 82.19 167 HIS A C 1
ATOM 1280 O O . HIS A 1 167 ? 5.266 -11.043 2.467 1.00 82.19 167 HIS A O 1
ATOM 1286 N N . LEU A 1 168 ? 5.510 -11.608 0.303 1.00 80.06 168 LEU A N 1
ATOM 1287 C CA . LEU A 1 168 ? 4.311 -12.435 0.117 1.00 80.06 168 LEU A CA 1
ATOM 1288 C C . LEU A 1 168 ? 4.068 -13.464 1.240 1.00 80.06 168 LEU A C 1
ATOM 1290 O O . LEU A 1 168 ? 2.934 -13.534 1.715 1.00 80.06 168 LEU A O 1
ATOM 1294 N N . PRO A 1 169 ? 5.085 -14.192 1.739 1.00 75.25 169 PRO A N 1
ATOM 1295 C CA . PRO A 1 169 ? 4.928 -15.112 2.869 1.00 75.25 169 PRO A CA 1
ATOM 1296 C C . PRO A 1 169 ? 4.414 -14.490 4.176 1.00 75.25 169 PRO A C 1
ATOM 1298 O O . PRO A 1 169 ? 3.923 -15.219 5.032 1.00 75.25 169 PRO A O 1
ATOM 1301 N N . LEU A 1 170 ? 4.522 -13.168 4.355 1.00 65.50 170 LEU A N 1
ATOM 1302 C CA . LEU A 1 170 ? 4.012 -12.474 5.546 1.00 65.50 170 LEU A CA 1
ATOM 1303 C C . LEU A 1 170 ? 2.518 -12.136 5.447 1.00 65.50 170 LEU A C 1
ATOM 1305 O O . LEU A 1 170 ? 1.910 -11.739 6.442 1.00 65.50 170 LEU A O 1
ATOM 1309 N N . PHE A 1 171 ? 1.911 -12.263 4.266 1.00 69.00 171 PHE A N 1
ATOM 1310 C CA . PHE A 1 171 ? 0.493 -11.977 4.085 1.00 69.00 171 PHE A CA 1
ATOM 1311 C C . PHE A 1 171 ? -0.354 -13.208 4.419 1.00 69.00 171 PHE A C 1
ATOM 1313 O O . PHE A 1 171 ? -0.036 -14.334 4.043 1.00 69.00 171 PHE A O 1
ATOM 1320 N N . SER A 1 172 ? -1.466 -12.978 5.123 1.00 56.75 172 SER A N 1
ATOM 1321 C CA . SER A 1 172 ? -2.374 -14.045 5.553 1.00 56.75 172 SER A CA 1
ATOM 1322 C C . SER A 1 172 ? -2.918 -14.856 4.373 1.00 56.75 172 SER A C 1
ATOM 1324 O O . SER A 1 172 ? -3.424 -14.304 3.392 1.00 56.75 172 SER A O 1
ATOM 1326 N N . THR A 1 173 ? -2.918 -16.182 4.523 1.00 52.84 173 THR A N 1
ATOM 1327 C CA . THR A 1 173 ? -3.552 -17.133 3.595 1.00 52.84 173 THR A CA 1
ATOM 1328 C C . THR A 1 173 ? -5.078 -17.002 3.552 1.00 52.84 173 THR A C 1
ATOM 1330 O O . THR A 1 173 ? -5.707 -17.465 2.602 1.00 52.84 173 THR A O 1
ATOM 1333 N N . GLN A 1 174 ? -5.689 -16.285 4.505 1.00 58.72 174 GLN A N 1
ATOM 1334 C CA . GLN A 1 174 ? -7.119 -15.940 4.489 1.00 58.72 174 GLN A CA 1
ATOM 1335 C C . GLN A 1 174 ? -7.481 -14.901 3.407 1.00 58.72 174 GLN A C 1
ATOM 1337 O O . GLN A 1 174 ? -8.639 -14.514 3.276 1.00 58.72 174 GLN A O 1
ATOM 1342 N N . ALA A 1 175 ? -6.513 -14.456 2.598 1.00 71.19 175 ALA A N 1
ATOM 1343 C CA . ALA A 1 175 ? -6.740 -13.597 1.439 1.00 71.19 175 ALA A CA 1
ATOM 1344 C C . ALA A 1 175 ? -7.714 -14.190 0.404 1.00 71.19 175 ALA A C 1
ATOM 1346 O O . ALA A 1 175 ? -8.339 -13.423 -0.322 1.00 71.19 175 ALA A O 1
ATOM 1347 N N . ALA A 1 176 ? -7.883 -15.517 0.353 1.00 74.25 176 ALA A N 1
ATOM 1348 C CA . ALA A 1 176 ? -8.776 -16.182 -0.600 1.00 74.25 176 ALA A CA 1
ATOM 1349 C C . ALA A 1 176 ? -10.229 -15.674 -0.535 1.00 74.25 176 ALA A C 1
ATOM 1351 O O . ALA A 1 176 ? -10.856 -15.518 -1.580 1.00 74.25 176 ALA A O 1
ATOM 1352 N N . GLY A 1 177 ? -10.731 -15.350 0.664 1.00 81.06 177 GLY A N 1
ATOM 1353 C CA . GLY A 1 177 ? -12.087 -14.818 0.853 1.00 81.06 177 GLY A CA 1
ATOM 1354 C C . GLY A 1 177 ? -12.311 -13.428 0.248 1.00 81.06 177 GLY A C 1
ATOM 1355 O O . GLY A 1 177 ? -13.451 -13.027 0.063 1.00 81.06 177 GLY A O 1
ATOM 1356 N N . LEU A 1 178 ? -11.234 -12.716 -0.101 1.00 84.31 178 LEU A N 1
ATOM 1357 C CA . LEU A 1 178 ? -11.289 -11.364 -0.665 1.00 84.31 178 LEU A CA 1
ATOM 1358 C C . LEU A 1 178 ? -11.365 -11.365 -2.195 1.00 84.31 178 LEU A C 1
ATOM 1360 O O . LEU A 1 178 ? -11.676 -10.340 -2.800 1.00 84.31 178 LEU A O 1
ATOM 1364 N N . LEU A 1 179 ? -10.975 -12.474 -2.831 1.00 88.44 179 LEU A N 1
ATOM 1365 C CA . LEU A 1 179 ? -10.923 -12.591 -4.285 1.00 88.44 179 LEU A CA 1
ATOM 1366 C C . LEU A 1 179 ? -12.334 -12.789 -4.839 1.00 88.44 179 LEU A C 1
ATOM 1368 O O . LEU A 1 179 ? -13.124 -13.549 -4.280 1.00 88.44 179 LEU A O 1
ATOM 1372 N N . ASN A 1 180 ? -12.621 -12.172 -5.985 1.00 87.25 180 ASN A N 1
ATOM 1373 C CA . ASN A 1 180 ? -13.871 -12.432 -6.702 1.00 87.25 180 ASN A CA 1
ATOM 1374 C C . ASN A 1 180 ? -13.826 -13.786 -7.445 1.00 87.25 180 ASN A C 1
ATOM 1376 O O . ASN A 1 180 ? -12.777 -14.424 -7.550 1.00 87.25 180 ASN A O 1
ATOM 1380 N N . ALA A 1 181 ? -14.959 -14.214 -8.007 1.00 87.38 181 ALA A N 1
ATOM 1381 C CA . ALA A 1 181 ? -15.074 -15.510 -8.682 1.00 87.38 181 ALA A CA 1
ATOM 1382 C C . ALA A 1 181 ? -14.068 -15.699 -9.839 1.00 87.38 181 ALA A C 1
ATOM 1384 O O . ALA A 1 181 ? -13.490 -16.775 -9.990 1.00 87.38 181 ALA A O 1
ATOM 1385 N N . GLU A 1 182 ? -13.810 -14.655 -10.634 1.00 87.38 182 GLU A N 1
ATOM 1386 C CA . GLU A 1 182 ? -12.848 -14.715 -11.745 1.00 87.38 182 GLU A CA 1
ATOM 1387 C C . GLU A 1 182 ? -11.408 -14.900 -11.251 1.00 87.38 182 GLU A C 1
ATOM 1389 O O . GLU A 1 182 ? -10.630 -15.671 -11.818 1.00 87.38 182 GLU A O 1
ATOM 1394 N N . GLU A 1 183 ? -11.044 -14.218 -10.169 1.00 90.94 183 GLU A N 1
ATOM 1395 C CA . GLU A 1 183 ? -9.724 -14.322 -9.555 1.00 90.94 183 GLU A CA 1
ATOM 1396 C C . GLU A 1 183 ? -9.530 -15.659 -8.851 1.00 90.94 183 GLU A C 1
ATOM 1398 O O . GLU A 1 183 ? -8.450 -16.235 -8.957 1.00 90.94 183 GLU A O 1
ATOM 1403 N N . GLN A 1 184 ? -10.561 -16.183 -8.185 1.00 90.50 184 GLN A N 1
ATOM 1404 C CA . GLN A 1 184 ? -10.534 -17.529 -7.610 1.00 90.50 184 GLN A CA 1
ATOM 1405 C C . GLN A 1 184 ? -10.352 -18.587 -8.708 1.00 90.50 184 GLN A C 1
ATOM 1407 O O . GLN A 1 184 ? -9.484 -19.455 -8.594 1.00 90.50 184 GLN A O 1
ATOM 1412 N N . ALA A 1 185 ? -11.087 -18.467 -9.819 1.00 91.50 185 ALA A N 1
ATOM 1413 C CA . ALA A 1 185 ? -10.928 -19.350 -10.973 1.00 91.50 185 ALA A CA 1
ATOM 1414 C C . ALA A 1 185 ? -9.526 -19.239 -11.596 1.00 91.50 185 ALA A C 1
ATOM 1416 O O . ALA A 1 185 ? -8.934 -20.247 -11.982 1.00 91.50 185 ALA A O 1
ATOM 1417 N N . ARG A 1 186 ? -8.956 -18.029 -11.665 1.00 91.06 186 ARG A N 1
ATOM 1418 C CA . ARG A 1 186 ? -7.572 -17.821 -12.116 1.00 91.06 186 ARG A CA 1
ATOM 1419 C C . ARG A 1 186 ? -6.556 -18.426 -11.147 1.00 91.06 186 ARG A C 1
ATOM 1421 O O . ARG A 1 186 ? -5.607 -19.055 -11.607 1.00 91.06 186 ARG A O 1
ATOM 1428 N N . ALA A 1 187 ? -6.759 -18.276 -9.840 1.00 90.75 187 ALA A N 1
ATOM 1429 C CA . ALA A 1 187 ? -5.902 -18.864 -8.815 1.00 90.75 187 ALA A CA 1
ATOM 1430 C C . ALA A 1 187 ? -5.857 -20.396 -8.940 1.00 90.75 187 ALA A C 1
ATOM 1432 O O . ALA A 1 187 ? -4.786 -20.990 -8.867 1.00 90.75 187 ALA A O 1
ATOM 1433 N N . ALA A 1 188 ? -7.001 -21.033 -9.200 1.00 91.81 188 ALA A N 1
ATOM 1434 C CA . ALA A 1 188 ? -7.107 -22.484 -9.364 1.00 91.81 188 ALA A CA 1
ATOM 1435 C C . ALA A 1 188 ? -6.391 -23.044 -10.612 1.00 91.81 188 ALA A C 1
ATOM 1437 O O . ALA A 1 188 ? -6.192 -24.250 -10.707 1.00 91.81 188 ALA A O 1
ATOM 1438 N N . ARG A 1 189 ? -6.000 -22.194 -11.574 1.00 94.94 189 ARG A N 1
ATOM 1439 C CA . ARG A 1 189 ? -5.310 -22.606 -12.812 1.00 94.94 189 ARG A CA 1
ATOM 1440 C C . ARG A 1 189 ? -3.786 -22.658 -12.689 1.00 94.94 189 ARG A C 1
ATOM 1442 O O . ARG A 1 189 ? -3.129 -23.081 -13.637 1.00 94.94 189 ARG A O 1
ATOM 1449 N N . PHE A 1 190 ? -3.207 -22.191 -11.583 1.00 91.31 190 PHE A N 1
ATOM 1450 C CA . PHE A 1 190 ? -1.756 -22.249 -11.404 1.00 91.31 190 PHE A CA 1
ATOM 1451 C C . PHE A 1 190 ? -1.276 -23.694 -11.243 1.00 91.31 190 PHE A C 1
ATOM 1453 O O . PHE A 1 190 ? -1.897 -24.496 -10.557 1.00 91.31 190 PHE A O 1
ATOM 1460 N N . ALA A 1 191 ? -0.138 -24.006 -11.866 1.00 91.56 191 ALA A N 1
ATOM 1461 C CA . ALA A 1 191 ? 0.392 -25.367 -11.931 1.00 91.56 191 ALA A CA 1
ATOM 1462 C C . ALA A 1 191 ? 0.889 -25.909 -10.581 1.00 91.56 191 ALA A C 1
ATOM 1464 O O . ALA A 1 191 ? 0.956 -27.122 -10.402 1.00 91.56 191 ALA A O 1
ATOM 1465 N N . THR A 1 192 ? 1.263 -25.033 -9.642 1.00 92.25 192 THR A N 1
ATOM 1466 C CA . THR A 1 192 ? 1.796 -25.432 -8.334 1.00 92.25 192 THR A CA 1
ATOM 1467 C C . THR A 1 192 ? 1.088 -24.705 -7.188 1.00 92.25 192 THR A C 1
ATOM 1469 O O . THR A 1 192 ? 0.705 -23.538 -7.349 1.00 92.25 192 THR A O 1
ATOM 1472 N N . PRO A 1 193 ? 0.966 -25.339 -6.003 1.00 88.81 193 PRO A N 1
ATOM 1473 C CA . PRO A 1 193 ? 0.401 -24.699 -4.814 1.00 88.81 193 PRO A CA 1
ATOM 1474 C C . PRO A 1 193 ? 1.133 -23.413 -4.417 1.00 88.81 193 PRO A C 1
ATOM 1476 O O . PRO A 1 193 ? 0.513 -22.460 -3.955 1.00 88.81 193 PRO A O 1
ATOM 1479 N N . GLN A 1 194 ? 2.449 -23.355 -4.631 1.00 86.81 194 GLN A N 1
ATOM 1480 C CA . GLN A 1 194 ? 3.269 -22.185 -4.317 1.00 86.81 194 GLN A CA 1
ATOM 1481 C C . GLN A 1 194 ? 2.907 -20.994 -5.213 1.00 86.81 194 GLN A C 1
ATOM 1483 O O . GLN A 1 194 ? 2.721 -19.884 -4.717 1.00 86.81 194 GLN A O 1
ATOM 1488 N N . LEU A 1 195 ? 2.754 -21.217 -6.524 1.00 88.56 195 LEU A N 1
ATOM 1489 C CA . LEU A 1 195 ? 2.341 -20.166 -7.459 1.00 88.56 195 LEU A CA 1
ATOM 1490 C C . LEU A 1 195 ? 0.907 -19.701 -7.183 1.00 88.56 195 LEU A C 1
ATOM 1492 O O . LEU A 1 195 ? 0.635 -18.500 -7.206 1.00 88.56 195 LEU A O 1
ATOM 1496 N N . GLN A 1 196 ? 0.010 -20.637 -6.859 1.00 90.19 196 GLN A N 1
ATOM 1497 C CA . GLN A 1 196 ? -1.353 -20.320 -6.440 1.00 90.19 196 GLN A CA 1
ATOM 1498 C C . GLN A 1 196 ? -1.361 -19.451 -5.173 1.00 90.19 196 GLN A C 1
ATOM 1500 O O . GLN A 1 196 ? -2.008 -18.403 -5.157 1.00 90.19 196 GLN A O 1
ATOM 1505 N N . ALA A 1 197 ? -0.620 -19.843 -4.132 1.00 85.88 197 ALA A N 1
ATOM 1506 C CA . ALA A 1 197 ? -0.538 -19.102 -2.875 1.00 85.88 197 ALA A CA 1
ATOM 1507 C C . ALA A 1 197 ? 0.029 -17.689 -3.078 1.00 85.88 197 ALA A C 1
ATOM 1509 O O . ALA A 1 197 ? -0.554 -16.723 -2.584 1.00 85.88 197 ALA A O 1
ATOM 1510 N N . ARG A 1 198 ? 1.105 -17.548 -3.868 1.00 87.69 198 ARG A N 1
ATOM 1511 C CA . ARG A 1 198 ? 1.683 -16.242 -4.231 1.00 87.69 198 ARG A CA 1
ATOM 1512 C C . ARG A 1 198 ? 0.665 -15.354 -4.945 1.00 87.69 198 ARG A C 1
ATOM 1514 O O . ARG A 1 198 ? 0.518 -14.187 -4.585 1.00 87.69 198 ARG A O 1
ATOM 1521 N N . PHE A 1 199 ? -0.079 -15.901 -5.909 1.00 89.44 199 PHE A N 1
ATOM 1522 C CA . PHE A 1 199 ? -1.123 -15.154 -6.611 1.00 89.44 199 PHE A CA 1
ATOM 1523 C C . PHE A 1 199 ? -2.239 -14.689 -5.666 1.00 89.44 199 PHE A C 1
ATOM 1525 O O . PHE A 1 199 ? -2.621 -13.518 -5.703 1.00 89.44 199 PHE A O 1
ATOM 1532 N N . VAL A 1 200 ? -2.741 -15.577 -4.802 1.00 89.19 200 VAL A N 1
ATOM 1533 C CA . VAL A 1 200 ? -3.801 -15.252 -3.832 1.00 89.19 200 VAL A CA 1
ATOM 1534 C C . VAL A 1 200 ? -3.331 -14.181 -2.847 1.00 89.19 200 VAL A C 1
ATOM 1536 O O . VAL A 1 200 ? -4.044 -13.199 -2.635 1.00 89.19 200 VAL A O 1
ATOM 1539 N N . ALA A 1 201 ? -2.122 -14.320 -2.300 1.00 87.06 201 ALA A N 1
ATOM 1540 C CA . ALA A 1 201 ? -1.533 -13.347 -1.385 1.00 87.06 201 ALA A CA 1
ATOM 1541 C C . ALA A 1 201 ? -1.367 -11.973 -2.053 1.00 87.06 201 ALA A C 1
ATOM 1543 O O . ALA A 1 201 ? -1.848 -10.967 -1.525 1.00 87.06 201 ALA A O 1
ATOM 1544 N N . ALA A 1 202 ? -0.773 -11.930 -3.251 1.00 89.31 202 ALA A N 1
ATOM 1545 C CA . ALA A 1 202 ? -0.576 -10.690 -3.998 1.00 89.31 202 ALA A CA 1
ATOM 1546 C C . ALA A 1 202 ? -1.910 -10.010 -4.338 1.00 89.31 202 ALA A C 1
ATOM 1548 O O . ALA A 1 202 ? -2.054 -8.792 -4.190 1.00 89.31 202 ALA A O 1
ATOM 1549 N N . ARG A 1 203 ? -2.912 -10.787 -4.769 1.00 91.12 203 ARG A N 1
ATOM 1550 C CA . ARG A 1 203 ? -4.219 -10.243 -5.148 1.00 91.12 203 ARG A CA 1
ATOM 1551 C C . ARG A 1 203 ? -5.018 -9.757 -3.942 1.00 91.12 203 ARG A C 1
ATOM 1553 O O . ARG A 1 203 ? -5.617 -8.686 -4.017 1.00 91.12 203 ARG A O 1
ATOM 1560 N N . GLY A 1 204 ? -4.981 -10.490 -2.833 1.00 88.56 204 GLY A N 1
ATOM 1561 C CA . GLY A 1 204 ? -5.599 -10.065 -1.579 1.00 88.56 204 GLY A CA 1
ATOM 1562 C C . GLY A 1 204 ? -4.954 -8.801 -1.015 1.00 88.56 204 GLY A C 1
ATOM 1563 O O . GLY A 1 204 ? -5.672 -7.882 -0.624 1.00 88.56 204 GLY A O 1
ATOM 1564 N N . ALA A 1 205 ? -3.618 -8.709 -1.033 1.00 87.62 205 ALA A N 1
ATOM 1565 C CA . ALA A 1 205 ? -2.892 -7.508 -0.614 1.00 87.62 205 ALA A CA 1
ATOM 1566 C C . ALA A 1 205 ? -3.282 -6.290 -1.466 1.00 87.62 205 ALA A C 1
ATOM 1568 O O . ALA A 1 205 ? -3.601 -5.233 -0.920 1.00 87.62 205 ALA A O 1
ATOM 1569 N N . LEU A 1 206 ? -3.352 -6.461 -2.792 1.00 91.69 206 LEU A N 1
ATOM 1570 C CA . LEU A 1 206 ? -3.820 -5.418 -3.701 1.00 91.69 206 LEU A CA 1
ATOM 1571 C C . LEU A 1 206 ? -5.246 -4.967 -3.369 1.00 91.69 206 LEU A C 1
ATOM 1573 O O . LEU A 1 206 ? -5.483 -3.768 -3.243 1.00 91.69 206 LEU A O 1
ATOM 1577 N N . ARG A 1 207 ? -6.192 -5.905 -3.219 1.00 91.56 207 ARG A N 1
ATOM 1578 C CA . ARG A 1 207 ? -7.588 -5.565 -2.911 1.00 91.56 207 ARG A CA 1
ATOM 1579 C C . ARG A 1 207 ? -7.707 -4.811 -1.594 1.00 91.56 207 ARG A C 1
ATOM 1581 O O . ARG A 1 207 ? -8.353 -3.773 -1.577 1.00 91.56 207 ARG A O 1
ATOM 1588 N N . ARG A 1 208 ? -7.040 -5.268 -0.527 1.00 87.81 208 ARG A N 1
ATOM 1589 C CA . ARG A 1 208 ? -7.031 -4.571 0.775 1.00 87.81 208 ARG A CA 1
ATOM 1590 C C . ARG A 1 208 ? -6.481 -3.154 0.665 1.00 87.81 208 ARG A C 1
ATOM 1592 O O . ARG A 1 208 ? -7.058 -2.232 1.231 1.00 87.81 208 ARG A O 1
ATOM 1599 N N . LEU A 1 209 ? -5.378 -2.981 -0.062 1.00 89.69 209 LEU A N 1
ATOM 1600 C CA . LEU A 1 209 ? -4.750 -1.675 -0.224 1.00 89.69 209 LEU A CA 1
ATOM 1601 C C . LEU A 1 209 ? -5.657 -0.708 -0.995 1.00 89.69 209 LEU A C 1
ATOM 1603 O O . LEU A 1 209 ? -5.893 0.406 -0.539 1.00 89.69 209 LEU A O 1
ATOM 1607 N N . LEU A 1 210 ? -6.189 -1.131 -2.144 1.00 92.62 210 LEU A N 1
ATOM 1608 C CA . LEU A 1 210 ? -7.074 -0.292 -2.959 1.00 92.62 210 LEU A CA 1
ATOM 1609 C C . LEU A 1 210 ? -8.395 0.014 -2.241 1.00 92.62 210 LEU A C 1
ATOM 1611 O O . LEU A 1 210 ? -8.862 1.148 -2.292 1.00 92.62 210 LEU A O 1
ATOM 1615 N N . ALA A 1 211 ? -8.949 -0.963 -1.523 1.00 89.81 211 ALA A N 1
ATOM 1616 C CA . ALA A 1 211 ? -10.123 -0.797 -0.672 1.00 89.81 211 ALA A CA 1
ATOM 1617 C C . ALA A 1 211 ? -9.907 0.286 0.385 1.00 89.81 211 ALA A C 1
ATOM 1619 O O . ALA A 1 211 ? -10.754 1.158 0.549 1.00 89.81 211 ALA A O 1
ATOM 1620 N N . ALA A 1 212 ? -8.741 0.295 1.038 1.00 85.50 212 ALA A N 1
ATOM 1621 C CA . ALA A 1 212 ? -8.397 1.325 2.012 1.00 85.50 212 ALA A CA 1
ATOM 1622 C C . ALA A 1 212 ? -8.294 2.730 1.382 1.00 85.50 212 ALA A C 1
ATOM 1624 O O . ALA A 1 212 ? -8.708 3.706 2.007 1.00 85.50 212 ALA A O 1
ATOM 1625 N N . TYR A 1 213 ? -7.814 2.857 0.137 1.00 88.19 213 TYR A N 1
ATOM 1626 C CA . TYR A 1 213 ? -7.829 4.143 -0.582 1.00 88.19 213 TYR A CA 1
ATOM 1627 C C . TYR A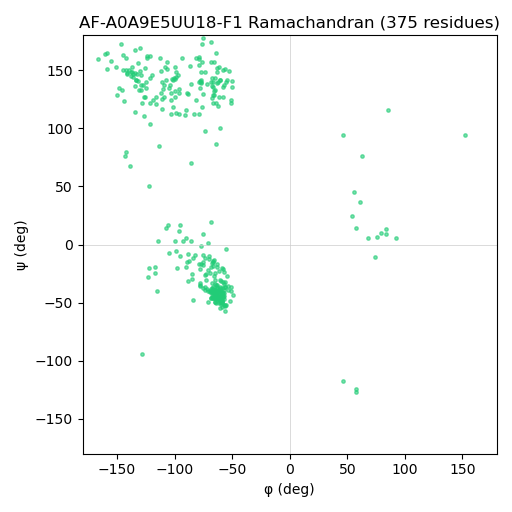 1 213 ? -9.238 4.617 -0.943 1.00 88.19 213 TYR A C 1
ATOM 1629 O O . TYR A 1 213 ? -9.501 5.819 -0.916 1.00 88.19 213 TYR A O 1
ATOM 1637 N N . LEU A 1 214 ? -10.118 3.689 -1.322 1.00 88.12 214 LEU A N 1
ATOM 1638 C CA . LEU A 1 214 ? -11.471 3.991 -1.793 1.00 88.12 214 LEU A CA 1
ATOM 1639 C C . LEU A 1 214 ? -12.509 4.047 -0.666 1.00 88.12 214 LEU A C 1
ATOM 1641 O O . LEU A 1 214 ? -13.582 4.600 -0.874 1.00 88.12 214 LEU A O 1
ATOM 1645 N N . ARG A 1 215 ? -12.173 3.530 0.524 1.00 84.50 215 ARG A N 1
ATOM 1646 C CA . ARG A 1 215 ? -13.106 3.282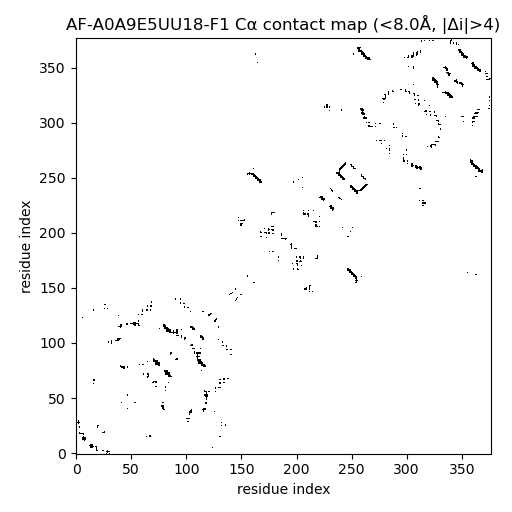 1.637 1.00 84.50 215 ARG A CA 1
ATOM 1647 C C . ARG A 1 215 ? -14.270 2.382 1.216 1.00 84.50 215 ARG A C 1
ATOM 1649 O O . ARG A 1 215 ? -15.430 2.654 1.506 1.00 84.50 215 ARG A O 1
ATOM 1656 N N . GLU A 1 216 ? -13.928 1.321 0.497 1.00 86.38 216 GLU A N 1
ATOM 1657 C CA . GLU A 1 216 ? -14.855 0.294 0.025 1.00 86.38 216 GLU A CA 1
ATOM 1658 C C . GLU A 1 216 ? -14.436 -1.075 0.569 1.00 86.38 216 GLU A C 1
ATOM 1660 O O . GLU A 1 216 ? -13.288 -1.272 0.965 1.00 86.38 216 GLU A O 1
ATOM 1665 N N . ALA A 1 217 ? -15.343 -2.051 0.549 1.00 84.81 217 ALA A N 1
ATOM 1666 C CA . ALA A 1 217 ? -14.995 -3.428 0.884 1.00 84.81 217 ALA A CA 1
ATOM 1667 C C . ALA A 1 217 ? -14.055 -4.035 -0.188 1.00 84.81 217 ALA A C 1
ATOM 1669 O O . ALA A 1 217 ? -14.322 -3.876 -1.385 1.00 84.81 217 ALA A O 1
ATOM 1670 N N . PRO A 1 218 ? -12.983 -4.766 0.189 1.00 87.00 218 PRO A N 1
ATOM 1671 C CA . PRO A 1 218 ? -12.075 -5.423 -0.759 1.00 87.00 218 PRO A CA 1
ATOM 1672 C C . PRO A 1 218 ? -12.770 -6.283 -1.816 1.00 87.00 218 PRO A C 1
ATOM 1674 O O . PRO A 1 218 ? -12.325 -6.315 -2.962 1.00 87.00 218 PRO A O 1
ATOM 1677 N N . GLU A 1 219 ? -13.852 -6.961 -1.448 1.00 86.50 219 GLU A N 1
ATOM 1678 C CA . GLU A 1 219 ? -14.661 -7.854 -2.280 1.00 86.50 219 GLU A CA 1
ATOM 1679 C C . GLU A 1 219 ? -15.500 -7.082 -3.307 1.00 86.50 219 GLU A C 1
ATOM 1681 O O . GLU A 1 219 ? -15.737 -7.576 -4.411 1.00 86.50 219 GLU A O 1
ATOM 1686 N N . ALA A 1 220 ? -15.906 -5.852 -2.971 1.00 88.25 220 ALA A N 1
ATOM 1687 C CA . ALA A 1 220 ? -16.738 -4.999 -3.818 1.00 88.25 220 ALA A CA 1
ATOM 1688 C C . ALA A 1 220 ? -15.960 -4.381 -4.992 1.00 88.25 220 ALA A C 1
ATOM 1690 O O . ALA A 1 220 ? -16.562 -3.956 -5.980 1.00 88.25 220 ALA A O 1
ATOM 1691 N N . LEU A 1 221 ? -14.623 -4.371 -4.926 1.00 91.19 221 LEU A N 1
ATOM 1692 C CA . LEU A 1 221 ? -13.789 -3.810 -5.985 1.00 91.19 221 LEU A CA 1
ATOM 1693 C C . LEU A 1 221 ? -13.977 -4.570 -7.305 1.00 91.19 221 LEU A C 1
ATOM 1695 O O . LEU A 1 221 ? -13.662 -5.764 -7.424 1.00 91.19 221 LEU A O 1
ATOM 1699 N N . ALA A 1 222 ? -14.429 -3.838 -8.322 1.00 91.44 222 ALA A N 1
ATOM 1700 C CA . ALA A 1 222 ? -14.596 -4.330 -9.680 1.00 91.44 222 ALA A CA 1
ATOM 1701 C C . ALA A 1 222 ? -13.415 -3.907 -10.562 1.00 91.44 222 ALA A C 1
ATOM 1703 O O . ALA A 1 222 ? -13.100 -2.722 -10.692 1.00 91.44 222 ALA A O 1
ATOM 1704 N N . PHE A 1 223 ? -12.798 -4.883 -11.225 1.00 91.62 223 PHE A N 1
ATOM 1705 C CA . PHE A 1 223 ? -11.700 -4.655 -12.160 1.00 91.62 223 PHE A CA 1
ATOM 1706 C C . PHE A 1 223 ? -12.155 -4.876 -13.603 1.00 91.62 223 PHE A C 1
ATOM 1708 O O . PHE A 1 223 ? -13.058 -5.668 -13.872 1.00 91.62 223 PHE A O 1
ATOM 1715 N N . HIS A 1 224 ? -11.507 -4.197 -14.542 1.00 89.38 224 HIS A N 1
ATOM 1716 C CA . HIS A 1 224 ? -11.493 -4.585 -15.950 1.00 89.38 224 HIS A CA 1
ATOM 1717 C C . HIS A 1 224 ? -10.049 -4.754 -16.417 1.00 89.38 224 HIS A C 1
ATOM 1719 O O . HIS A 1 224 ? -9.114 -4.284 -15.770 1.00 89.38 224 HIS A O 1
ATOM 1725 N N . TYR A 1 225 ? -9.864 -5.445 -17.538 1.00 86.12 225 TYR A N 1
ATOM 1726 C CA . TYR A 1 225 ? -8.548 -5.732 -18.091 1.00 86.12 225 TYR A CA 1
ATOM 1727 C C . TYR A 1 225 ? -8.411 -5.055 -19.450 1.00 86.12 225 TYR A C 1
ATOM 1729 O O . TYR A 1 225 ? -9.270 -5.215 -20.316 1.00 86.12 225 TYR A O 1
ATOM 1737 N N . GLY A 1 226 ? -7.343 -4.275 -19.621 1.00 78.94 226 GLY A N 1
ATOM 1738 C CA . GLY A 1 226 ? -7.009 -3.677 -20.912 1.00 78.94 226 GLY A CA 1
ATOM 1739 C C . GLY A 1 226 ? -6.576 -4.726 -21.951 1.00 78.94 226 GLY A C 1
ATOM 1740 O O . GLY A 1 226 ? -6.374 -5.891 -21.601 1.00 78.94 226 GLY A O 1
ATOM 1741 N N . PRO A 1 227 ? -6.346 -4.321 -23.216 1.00 75.56 227 PRO A N 1
ATOM 1742 C CA . PRO A 1 227 ? -5.985 -5.228 -24.317 1.00 75.56 227 PRO A CA 1
ATOM 1743 C C . PRO A 1 227 ? -4.760 -6.113 -24.048 1.00 75.56 227 PRO A C 1
ATOM 1745 O O . PRO A 1 227 ? -4.651 -7.213 -24.578 1.00 75.56 227 PRO A O 1
ATOM 1748 N N . HIS A 1 228 ? -3.848 -5.643 -23.195 1.00 77.38 228 HIS A N 1
ATOM 1749 C CA . HIS A 1 228 ? -2.623 -6.347 -22.813 1.00 77.38 228 HIS A CA 1
ATOM 1750 C C . HIS A 1 228 ? -2.687 -6.942 -21.395 1.00 77.38 228 HIS A C 1
ATOM 1752 O O . HIS A 1 228 ? -1.658 -7.260 -20.805 1.00 77.38 228 HIS A O 1
ATOM 1758 N N . GLY A 1 229 ? -3.885 -7.073 -20.817 1.00 79.50 229 GLY A N 1
ATOM 1759 C CA . GLY A 1 229 ? -4.096 -7.716 -19.517 1.00 79.50 229 GLY A CA 1
ATOM 1760 C C . GLY A 1 229 ? -3.765 -6.853 -18.294 1.00 79.50 229 GLY A C 1
ATOM 1761 O O . GLY A 1 229 ? -3.768 -7.376 -17.178 1.00 79.50 229 GLY A O 1
ATOM 1762 N N . LYS A 1 230 ? -3.507 -5.546 -18.462 1.00 85.06 230 LYS A N 1
ATOM 1763 C CA . LYS A 1 230 ? -3.336 -4.608 -17.338 1.00 85.06 230 LYS A CA 1
ATOM 1764 C C . LYS A 1 230 ? -4.672 -4.446 -16.593 1.00 85.06 230 LYS A C 1
ATOM 1766 O O . LYS A 1 230 ? -5.650 -4.061 -17.235 1.00 85.06 230 LYS A O 1
ATOM 1771 N N . PRO A 1 231 ? -4.738 -4.742 -15.282 1.00 89.19 231 PRO A N 1
ATOM 1772 C CA . PRO A 1 231 ? -5.950 -4.545 -14.500 1.00 89.19 231 PRO A CA 1
ATOM 1773 C C . PRO A 1 231 ? -6.145 -3.064 -14.160 1.00 89.19 231 PRO A C 1
ATOM 1775 O O . PRO A 1 231 ? -5.197 -2.377 -13.781 1.00 89.19 231 PRO A O 1
ATOM 1778 N N . GLU A 1 232 ? -7.387 -2.604 -14.230 1.00 91.31 232 GLU A N 1
ATOM 1779 C CA . GLU A 1 232 ? -7.805 -1.241 -13.901 1.00 91.31 232 GLU A CA 1
ATOM 1780 C C . GLU A 1 232 ? -9.091 -1.279 -13.066 1.00 91.31 232 GLU A C 1
ATOM 1782 O O . GLU A 1 232 ? -9.916 -2.182 -13.223 1.00 91.31 232 GLU A O 1
ATOM 1787 N N . LEU A 1 233 ? -9.248 -0.327 -12.142 1.00 92.56 233 LEU A N 1
ATOM 1788 C CA . LEU A 1 233 ? -10.461 -0.195 -11.333 1.00 92.56 233 LEU A CA 1
ATOM 1789 C C . LEU A 1 233 ? -11.582 0.405 -12.184 1.00 92.56 233 LEU A C 1
ATOM 1791 O O . LEU A 1 233 ? -11.414 1.458 -12.805 1.00 92.56 233 LEU A O 1
ATOM 1795 N N . ARG A 1 234 ? -12.750 -0.238 -12.182 1.00 89.94 234 ARG A N 1
ATOM 1796 C CA . ARG A 1 234 ? -13.923 0.255 -12.908 1.00 89.94 234 ARG A CA 1
ATOM 1797 C C . ARG A 1 234 ? -14.410 1.569 -12.293 1.00 89.94 234 ARG A C 1
ATOM 1799 O O . ARG A 1 234 ? -14.584 1.656 -11.086 1.00 89.94 234 ARG A O 1
ATOM 1806 N N . ALA A 1 235 ? -14.661 2.566 -13.144 1.00 86.44 235 ALA A N 1
ATOM 1807 C CA . ALA A 1 235 ? -15.236 3.863 -12.766 1.00 86.44 235 ALA A CA 1
ATOM 1808 C C . ALA A 1 235 ? -14.486 4.618 -11.644 1.00 86.44 235 ALA A C 1
ATOM 1810 O O . ALA A 1 235 ? -15.072 5.468 -10.979 1.00 86.44 235 ALA A O 1
ATOM 1811 N N . SER A 1 236 ? -13.186 4.357 -11.457 1.00 90.00 236 SER A N 1
ATOM 1812 C CA . SER A 1 236 ? -12.386 4.994 -10.407 1.00 90.00 236 SER A CA 1
ATOM 1813 C C . SER A 1 236 ? -11.344 5.966 -10.977 1.00 90.00 236 SER A C 1
ATOM 1815 O O . SER A 1 236 ? -10.692 5.664 -11.983 1.00 90.00 236 SER A O 1
ATOM 1817 N N . PRO A 1 237 ? -11.123 7.133 -10.339 1.00 89.25 237 PRO A N 1
ATOM 1818 C CA . PRO A 1 237 ? -9.974 7.976 -10.639 1.00 89.25 237 PRO A CA 1
ATOM 1819 C C . PRO A 1 237 ? -8.670 7.422 -10.043 1.00 89.25 237 PRO A C 1
ATOM 1821 O O . PRO A 1 237 ? -7.612 7.973 -10.345 1.00 89.25 237 PRO A O 1
ATOM 1824 N N . LEU A 1 238 ? -8.718 6.383 -9.200 1.00 93.06 238 LEU A N 1
ATOM 1825 C CA . LEU A 1 238 ? -7.533 5.750 -8.626 1.00 93.06 238 LEU A CA 1
ATOM 1826 C C . LEU A 1 238 ? -6.857 4.861 -9.675 1.00 93.06 238 LEU A C 1
ATOM 1828 O O . LEU A 1 238 ? -7.429 3.887 -10.164 1.00 93.06 238 LEU A O 1
ATOM 1832 N N . CYS A 1 239 ? -5.617 5.189 -10.008 1.00 92.94 239 CYS A N 1
ATOM 1833 C CA . CYS A 1 239 ? -4.765 4.389 -10.870 1.00 92.94 239 CYS A CA 1
ATOM 1834 C C . CYS A 1 239 ? -3.819 3.553 -10.018 1.00 92.94 239 CYS A C 1
ATOM 1836 O O . CYS A 1 239 ? -3.296 4.027 -9.008 1.00 92.94 239 CYS A O 1
ATOM 1838 N N . PHE A 1 240 ? -3.525 2.340 -10.472 1.00 94.69 240 PHE A N 1
ATOM 1839 C CA . PHE A 1 240 ? -2.533 1.503 -9.822 1.00 94.69 240 PHE A CA 1
ATOM 1840 C C . PHE A 1 240 ? -1.745 0.666 -10.825 1.00 94.69 240 PHE A C 1
ATOM 1842 O O . PHE A 1 240 ? -2.151 0.469 -11.976 1.00 94.69 240 PHE A O 1
ATOM 1849 N N . ASN A 1 241 ? -0.611 0.152 -10.370 1.00 94.38 241 ASN A N 1
ATOM 1850 C CA . ASN A 1 241 ? 0.100 -0.922 -11.038 1.00 94.38 241 ASN A CA 1
ATOM 1851 C C . ASN A 1 241 ? 0.749 -1.833 -10.000 1.00 94.38 241 ASN A C 1
ATOM 1853 O O . ASN A 1 241 ? 1.080 -1.390 -8.904 1.00 94.38 241 ASN A O 1
ATOM 1857 N N . LEU A 1 242 ? 0.892 -3.105 -10.349 1.00 92.88 242 LEU A N 1
ATOM 1858 C CA . LEU A 1 242 ? 1.427 -4.142 -9.484 1.00 92.88 242 LEU A CA 1
ATOM 1859 C C . LEU A 1 242 ? 2.530 -4.874 -10.243 1.00 92.88 242 LEU A C 1
ATOM 1861 O O . LEU A 1 242 ? 2.319 -5.285 -11.386 1.00 92.88 242 LEU A O 1
ATOM 1865 N N . ALA A 1 243 ? 3.666 -5.067 -9.584 1.00 90.56 243 ALA A N 1
ATOM 1866 C CA . ALA A 1 243 ? 4.741 -5.942 -10.025 1.00 90.56 243 ALA A CA 1
ATOM 1867 C C . ALA A 1 243 ? 5.117 -6.880 -8.882 1.00 90.56 243 ALA A C 1
ATOM 1869 O O . ALA A 1 243 ? 5.043 -6.507 -7.713 1.00 90.56 243 ALA A O 1
ATOM 1870 N N . HIS A 1 244 ? 5.505 -8.102 -9.214 1.00 88.31 244 HIS A N 1
ATOM 1871 C CA . HIS A 1 244 ? 6.022 -9.046 -8.240 1.00 88.31 244 HIS A CA 1
ATOM 1872 C C . HIS A 1 244 ? 7.172 -9.821 -8.867 1.00 88.31 244 HIS A C 1
ATOM 1874 O O . HIS A 1 244 ? 7.151 -10.097 -10.067 1.00 88.31 244 HIS A O 1
ATOM 1880 N N . ALA A 1 245 ? 8.141 -10.194 -8.046 1.00 87.62 245 ALA A N 1
ATOM 1881 C CA . ALA A 1 245 ? 9.247 -11.042 -8.444 1.00 87.62 245 ALA A CA 1
ATOM 1882 C C . ALA A 1 245 ? 9.594 -11.943 -7.254 1.00 87.62 245 ALA A C 1
ATOM 1884 O O . ALA A 1 245 ? 9.794 -11.474 -6.135 1.00 87.62 245 ALA A O 1
ATOM 1885 N N . GLU A 1 246 ? 9.553 -13.255 -7.490 1.00 87.00 246 GLU A N 1
ATOM 1886 C CA . GLU A 1 246 ? 9.514 -14.288 -6.447 1.00 87.00 246 GLU A CA 1
ATOM 1887 C C . GLU A 1 246 ? 8.491 -13.985 -5.337 1.00 87.00 246 GLU A C 1
ATOM 1889 O O . GLU A 1 246 ? 7.289 -13.927 -5.601 1.00 87.00 246 GLU A O 1
ATOM 1894 N N . ASP A 1 247 ? 8.969 -13.815 -4.104 1.00 86.44 247 ASP A N 1
ATOM 1895 C CA . ASP A 1 247 ? 8.176 -13.544 -2.911 1.00 86.44 247 ASP A CA 1
ATOM 1896 C C . ASP A 1 247 ? 8.024 -12.048 -2.624 1.00 86.44 247 ASP A C 1
ATOM 1898 O O . ASP A 1 247 ? 7.399 -11.683 -1.634 1.00 86.44 247 ASP A O 1
ATOM 1902 N N . TRP A 1 248 ? 8.549 -11.160 -3.467 1.00 88.50 248 TRP A N 1
ATOM 1903 C CA . TRP A 1 248 ? 8.378 -9.721 -3.297 1.00 88.50 248 TRP A CA 1
ATOM 1904 C C . TRP A 1 248 ? 7.278 -9.158 -4.185 1.00 88.50 248 TRP A C 1
ATOM 1906 O O . TRP A 1 248 ? 7.117 -9.532 -5.346 1.00 88.50 248 TRP A O 1
ATOM 1916 N N . LEU A 1 249 ? 6.542 -8.205 -3.624 1.00 89.44 249 LEU A N 1
ATOM 1917 C CA . LEU A 1 249 ? 5.461 -7.470 -4.259 1.00 89.44 249 LEU A CA 1
ATOM 1918 C C . LEU A 1 249 ? 5.738 -5.974 -4.156 1.00 89.44 249 LEU A C 1
ATOM 1920 O O . LEU A 1 249 ? 6.128 -5.497 -3.091 1.00 89.44 249 LEU A O 1
ATOM 1924 N N . VAL A 1 250 ? 5.452 -5.238 -5.227 1.00 91.44 250 VAL A N 1
ATOM 1925 C CA . VAL A 1 250 ? 5.390 -3.776 -5.248 1.00 91.44 250 VAL A CA 1
ATOM 1926 C C . VAL A 1 250 ? 4.075 -3.326 -5.881 1.00 91.44 250 VAL A C 1
ATOM 1928 O O . VAL A 1 250 ? 3.654 -3.850 -6.914 1.00 91.44 250 VAL A O 1
ATOM 1931 N N . ILE A 1 251 ? 3.437 -2.323 -5.279 1.00 93.62 251 ILE A N 1
ATOM 1932 C CA . ILE A 1 251 ? 2.221 -1.684 -5.780 1.00 93.62 251 ILE A CA 1
ATOM 1933 C C . ILE A 1 251 ? 2.431 -0.170 -5.819 1.00 93.62 251 ILE A C 1
ATOM 1935 O O . ILE A 1 251 ? 2.697 0.456 -4.795 1.00 93.62 251 ILE A O 1
ATOM 1939 N N . GLY A 1 252 ? 2.277 0.423 -7.000 1.00 93.75 252 GLY A N 1
ATOM 1940 C CA . GLY A 1 252 ? 2.199 1.873 -7.172 1.00 93.75 252 GLY A CA 1
ATOM 1941 C C . GLY A 1 252 ? 0.745 2.328 -7.222 1.00 93.75 252 GLY A C 1
ATOM 1942 O O . GLY A 1 252 ? -0.044 1.724 -7.947 1.00 93.75 252 GLY A O 1
ATOM 1943 N N . VAL A 1 253 ? 0.396 3.388 -6.490 1.00 93.88 253 VAL A N 1
ATOM 1944 C CA . VAL A 1 253 ? -0.959 3.964 -6.442 1.00 93.88 253 VAL A CA 1
ATOM 1945 C C . VAL A 1 253 ? -0.900 5.477 -6.652 1.00 93.88 253 VAL A C 1
ATOM 1947 O O . VAL A 1 253 ? -0.075 6.154 -6.039 1.00 93.88 253 VAL A O 1
ATOM 1950 N N . ALA A 1 254 ? -1.764 6.010 -7.520 1.00 91.19 254 ALA A N 1
ATOM 1951 C CA . ALA A 1 254 ? -1.799 7.431 -7.872 1.00 91.19 254 ALA A CA 1
ATOM 1952 C C . ALA A 1 254 ? -3.213 7.894 -8.259 1.00 91.19 254 ALA A C 1
ATOM 1954 O O . ALA A 1 254 ? -4.002 7.115 -8.793 1.00 91.19 254 ALA A O 1
ATOM 1955 N N . TRP A 1 255 ? -3.533 9.177 -8.075 1.00 88.19 255 TRP A N 1
ATOM 1956 C CA . TRP A 1 255 ? -4.805 9.739 -8.545 1.00 88.19 255 TRP A CA 1
ATOM 1957 C C . TRP A 1 255 ? -4.708 10.260 -9.976 1.00 88.19 255 TRP A C 1
ATOM 1959 O O . TRP A 1 255 ? -3.855 11.083 -10.292 1.00 88.19 255 TRP A O 1
ATOM 1969 N N . ARG A 1 256 ? -5.644 9.843 -10.837 1.00 85.75 256 ARG A N 1
ATOM 1970 C CA . ARG A 1 256 ? -5.913 10.402 -12.178 1.00 85.75 256 ARG A CA 1
ATOM 1971 C C . ARG A 1 256 ? -4.725 10.394 -13.141 1.00 85.75 256 ARG A C 1
ATOM 1973 O O . ARG A 1 256 ? -4.790 11.030 -14.189 1.00 85.75 256 ARG A O 1
ATOM 1980 N N . VAL A 1 257 ? -3.667 9.658 -12.828 1.00 85.81 257 VAL A N 1
ATOM 1981 C CA . VAL A 1 257 ? -2.438 9.608 -13.616 1.00 85.81 257 VAL A CA 1
ATOM 1982 C C . VAL A 1 257 ? -1.987 8.171 -13.778 1.00 85.81 257 VAL A C 1
ATOM 1984 O O . VAL A 1 257 ? -2.072 7.379 -12.844 1.00 85.81 257 VAL A O 1
ATOM 1987 N N . ALA A 1 258 ? -1.575 7.802 -14.987 1.00 86.88 258 ALA A N 1
ATOM 1988 C CA . ALA A 1 258 ? -1.098 6.453 -15.230 1.00 86.88 258 ALA A CA 1
ATOM 1989 C C . ALA A 1 258 ? 0.215 6.225 -14.470 1.00 86.88 258 ALA A C 1
ATOM 1991 O O . ALA A 1 258 ? 1.152 7.016 -14.583 1.00 86.88 258 ALA A O 1
ATOM 1992 N N . VAL A 1 259 ? 0.259 5.134 -13.712 1.00 89.81 259 VAL A N 1
ATOM 1993 C CA . VAL A 1 259 ? 1.442 4.668 -12.992 1.00 89.81 259 VAL A CA 1
ATOM 1994 C C . VAL A 1 259 ? 1.812 3.279 -13.500 1.00 89.81 259 VAL A C 1
ATOM 1996 O O . VAL A 1 259 ? 0.939 2.492 -13.892 1.00 89.81 259 VAL A O 1
ATOM 1999 N N . GLY A 1 260 ? 3.106 3.001 -13.526 1.00 91.62 260 GLY A N 1
ATOM 2000 C CA . GLY A 1 260 ? 3.676 1.687 -13.770 1.00 91.62 260 GLY A CA 1
ATOM 2001 C C . GLY A 1 260 ? 4.802 1.437 -12.781 1.00 91.62 260 GLY A C 1
ATOM 2002 O O . GLY A 1 260 ? 5.498 2.369 -12.382 1.00 91.62 260 GLY A O 1
ATOM 2003 N N . VAL A 1 261 ? 4.937 0.194 -12.342 1.00 92.62 261 VAL A N 1
ATOM 2004 C CA . VAL A 1 261 ? 5.982 -0.244 -11.422 1.00 92.62 261 VAL A CA 1
ATOM 2005 C C . VAL A 1 261 ? 6.605 -1.522 -11.949 1.00 92.62 261 VAL A C 1
ATOM 2007 O O . VAL A 1 261 ? 5.930 -2.351 -12.563 1.00 92.62 261 VAL A O 1
ATOM 2010 N N . ASP A 1 262 ? 7.894 -1.679 -11.700 1.00 93.62 262 ASP A N 1
ATOM 2011 C CA . ASP A 1 262 ? 8.618 -2.905 -11.988 1.00 93.62 262 ASP A CA 1
ATOM 2012 C C . ASP A 1 262 ? 9.562 -3.269 -10.844 1.00 93.62 262 ASP A C 1
ATOM 2014 O O . ASP A 1 262 ? 9.989 -2.394 -10.081 1.00 93.62 262 ASP A O 1
ATOM 2018 N N . LEU A 1 263 ? 9.839 -4.564 -10.712 1.00 92.94 263 LEU A N 1
ATOM 2019 C CA . LEU A 1 263 ? 10.684 -5.138 -9.674 1.00 92.94 263 LEU A CA 1
ATOM 2020 C C . LEU A 1 263 ? 11.362 -6.395 -10.218 1.00 92.94 263 LEU A C 1
ATOM 2022 O O . LEU A 1 263 ? 10.674 -7.298 -10.681 1.00 92.94 263 LEU A O 1
ATOM 2026 N N . GLU A 1 264 ? 12.682 -6.472 -10.080 1.00 93.00 264 GLU A N 1
ATOM 2027 C CA . GLU A 1 264 ? 13.496 -7.601 -10.523 1.00 93.00 264 GLU A CA 1
ATOM 2028 C C . GLU A 1 264 ? 14.562 -7.971 -9.486 1.00 93.00 264 GLU A C 1
ATOM 2030 O O . GLU A 1 264 ? 15.108 -7.117 -8.777 1.00 93.00 264 GLU A O 1
ATOM 2035 N N . GLN A 1 265 ? 14.897 -9.261 -9.427 1.00 92.56 265 GLN A N 1
ATOM 2036 C CA . GLN A 1 265 ? 16.024 -9.740 -8.631 1.00 92.56 265 GLN A CA 1
ATOM 2037 C C . GLN A 1 265 ? 17.330 -9.531 -9.400 1.00 92.56 265 GLN A C 1
ATOM 2039 O O . GLN A 1 265 ? 17.508 -10.052 -10.502 1.00 92.56 265 GLN A O 1
ATOM 2044 N N . VAL A 1 266 ? 18.289 -8.834 -8.795 1.00 91.12 266 VAL A N 1
ATOM 2045 C CA . VAL A 1 266 ? 19.637 -8.674 -9.340 1.00 91.12 266 VAL A CA 1
ATOM 2046 C C . VAL A 1 266 ? 20.395 -9.985 -9.172 1.00 91.12 266 VAL A C 1
ATOM 2048 O O . VAL A 1 266 ? 20.964 -10.275 -8.122 1.00 91.12 266 VAL A O 1
ATOM 2051 N N . ARG A 1 267 ? 20.424 -10.774 -10.243 1.00 92.50 267 ARG A N 1
ATOM 2052 C CA . ARG A 1 267 ? 21.186 -12.024 -10.330 1.00 92.50 267 ARG A CA 1
ATOM 2053 C C . ARG A 1 267 ? 22.114 -12.023 -11.544 1.00 92.50 267 ARG A C 1
ATOM 2055 O O . ARG A 1 267 ? 21.786 -11.351 -12.528 1.00 92.50 267 ARG A O 1
ATOM 2062 N N . PRO A 1 268 ? 23.245 -12.754 -11.498 1.00 91.69 268 PRO A N 1
ATOM 2063 C CA . PRO A 1 268 ? 24.132 -12.903 -12.646 1.00 91.69 268 PRO A CA 1
ATOM 2064 C C . PRO A 1 268 ? 23.371 -13.322 -13.908 1.00 91.69 268 PRO A C 1
ATOM 2066 O O . PRO A 1 268 ? 22.435 -14.117 -13.849 1.00 91.69 268 PRO A O 1
ATOM 2069 N N . LEU A 1 269 ? 23.776 -12.754 -15.040 1.00 89.44 269 LEU A N 1
ATOM 2070 C CA . LEU A 1 269 ? 23.223 -13.018 -16.365 1.00 89.44 269 LEU A CA 1
ATOM 2071 C C . LEU A 1 269 ? 24.360 -13.513 -17.254 1.00 89.44 269 LEU A C 1
ATOM 2073 O O . LEU A 1 269 ? 25.335 -12.782 -17.434 1.00 89.44 269 LEU A O 1
ATOM 2077 N N . ASP A 1 270 ? 24.213 -14.713 -17.820 1.00 84.12 270 ASP A N 1
ATOM 2078 C CA . ASP A 1 270 ? 25.259 -15.357 -18.630 1.00 84.12 270 ASP A CA 1
ATOM 2079 C C . ASP A 1 270 ? 25.682 -14.505 -19.837 1.00 84.12 270 ASP A C 1
ATOM 2081 O O . ASP A 1 270 ? 26.860 -14.434 -20.171 1.00 84.12 270 ASP A O 1
ATOM 2085 N N . ASP A 1 271 ? 24.726 -13.817 -20.473 1.00 89.56 271 ASP A N 1
ATOM 2086 C CA . ASP A 1 271 ? 24.976 -12.933 -21.617 1.00 89.56 271 ASP A CA 1
ATOM 2087 C C . ASP A 1 271 ? 24.147 -11.645 -21.513 1.00 89.56 271 ASP A C 1
ATOM 2089 O O . ASP A 1 271 ? 23.199 -11.392 -22.265 1.00 89.56 271 ASP A O 1
ATOM 2093 N N . LEU A 1 272 ? 24.496 -10.836 -20.512 1.00 91.62 272 LEU A N 1
ATOM 2094 C CA . LEU A 1 272 ? 23.881 -9.534 -20.245 1.00 91.62 272 LEU A CA 1
ATOM 2095 C C . LEU A 1 272 ? 23.892 -8.620 -21.480 1.00 91.62 272 LEU A C 1
ATOM 2097 O O . LEU A 1 272 ? 22.913 -7.922 -21.746 1.00 91.62 272 LEU A O 1
ATOM 2101 N N . GLU A 1 273 ? 24.977 -8.635 -22.255 1.00 90.69 273 GLU A N 1
ATOM 2102 C CA . GLU A 1 273 ? 25.127 -7.775 -23.429 1.00 90.69 273 GLU A CA 1
ATOM 2103 C C . GLU A 1 273 ? 24.182 -8.176 -24.563 1.00 90.69 273 GLU A C 1
ATOM 2105 O O . GLU A 1 273 ? 23.595 -7.300 -25.203 1.00 90.69 273 GLU A O 1
ATOM 2110 N N . ARG A 1 274 ? 23.978 -9.475 -24.809 1.00 92.25 274 ARG A N 1
ATOM 2111 C CA . ARG A 1 274 ? 22.984 -9.933 -25.790 1.00 92.25 274 ARG A CA 1
ATOM 2112 C C . ARG A 1 274 ? 21.570 -9.559 -25.375 1.00 92.25 274 ARG A C 1
ATOM 2114 O O . ARG A 1 274 ? 20.802 -9.116 -26.225 1.00 92.25 274 ARG A O 1
ATOM 2121 N N . VAL A 1 275 ? 21.220 -9.693 -24.095 1.00 91.62 275 VAL A N 1
ATOM 2122 C CA . VAL A 1 275 ? 19.892 -9.272 -23.617 1.00 91.62 275 VAL A CA 1
ATOM 2123 C C . VAL A 1 275 ? 19.720 -7.760 -23.798 1.00 91.62 275 VAL A C 1
ATOM 2125 O O . VAL A 1 275 ? 18.709 -7.321 -24.346 1.00 91.62 275 VAL A O 1
ATOM 2128 N N . ALA A 1 276 ? 20.732 -6.962 -23.446 1.00 92.50 276 ALA A N 1
ATOM 2129 C CA . ALA A 1 276 ? 20.714 -5.519 -23.676 1.00 92.50 276 ALA A CA 1
ATOM 2130 C C . ALA A 1 276 ? 20.543 -5.172 -25.167 1.00 92.50 276 ALA A C 1
ATOM 2132 O O . ALA A 1 276 ? 19.738 -4.305 -25.496 1.00 92.50 276 ALA A O 1
ATOM 2133 N N . ARG A 1 277 ? 21.209 -5.886 -26.086 1.00 91.81 277 ARG A N 1
ATOM 2134 C CA . ARG A 1 277 ? 21.072 -5.662 -27.540 1.00 91.81 277 ARG A CA 1
ATOM 2135 C C . ARG A 1 277 ? 19.641 -5.811 -28.063 1.00 91.81 277 ARG A C 1
ATOM 2137 O O . ARG A 1 277 ? 19.278 -5.124 -29.014 1.00 91.81 277 ARG A O 1
ATOM 2144 N N . HIS A 1 278 ? 18.834 -6.685 -27.462 1.00 90.19 278 HIS A N 1
ATOM 2145 C CA . HIS A 1 278 ? 17.452 -6.914 -27.897 1.00 90.19 278 HIS A CA 1
ATOM 2146 C C . HIS A 1 278 ? 16.442 -5.921 -27.310 1.00 90.19 278 HIS A C 1
ATOM 2148 O O . HIS A 1 278 ? 15.392 -5.705 -27.916 1.00 90.19 278 HIS A O 1
ATOM 2154 N N . HIS A 1 279 ? 16.735 -5.323 -26.153 1.00 91.19 279 HIS A N 1
ATOM 2155 C CA . HIS A 1 279 ? 15.741 -4.558 -25.388 1.00 91.19 279 HIS A CA 1
ATOM 2156 C C . HIS A 1 279 ? 16.129 -3.099 -25.125 1.00 91.19 279 HIS A C 1
ATOM 2158 O O . HIS A 1 279 ? 15.255 -2.280 -24.835 1.00 91.19 279 HIS A O 1
ATOM 2164 N N . PHE A 1 280 ? 17.413 -2.749 -25.214 1.00 92.88 280 PHE A N 1
ATOM 2165 C CA . PHE A 1 280 ? 17.908 -1.397 -24.956 1.00 92.88 280 PHE A CA 1
ATOM 2166 C C . PHE A 1 280 ? 18.133 -0.638 -26.264 1.00 92.88 280 PHE A C 1
ATOM 2168 O O . PHE A 1 280 ? 18.407 -1.221 -27.313 1.00 92.88 280 PHE A O 1
ATOM 2175 N N . THR A 1 281 ? 18.032 0.683 -26.195 1.00 92.69 281 THR A N 1
ATOM 2176 C CA . THR A 1 281 ? 18.402 1.589 -27.288 1.00 92.69 281 THR A CA 1
ATOM 2177 C C . THR A 1 281 ? 19.914 1.534 -27.546 1.00 92.69 281 THR A C 1
ATOM 2179 O O . THR A 1 281 ? 20.677 1.203 -26.634 1.00 92.69 281 THR A O 1
ATOM 2182 N N . PRO A 1 282 ? 20.393 1.891 -28.751 1.00 91.94 282 PRO A N 1
ATOM 2183 C CA . PRO A 1 282 ? 21.830 1.972 -29.028 1.00 91.94 282 PRO A CA 1
ATOM 2184 C C . PRO A 1 282 ? 22.598 2.864 -28.035 1.00 91.94 282 PRO A C 1
ATOM 2186 O O . PRO A 1 282 ? 23.721 2.541 -27.652 1.00 91.94 282 PRO A O 1
ATOM 2189 N N . GLN A 1 283 ? 21.982 3.957 -27.577 1.00 92.25 283 GLN A N 1
ATOM 2190 C CA . GLN A 1 283 ? 22.546 4.891 -26.601 1.00 92.25 283 GLN A CA 1
ATOM 2191 C C . GLN A 1 283 ? 22.722 4.240 -25.224 1.00 92.25 283 GLN A C 1
ATOM 2193 O O . GLN A 1 283 ? 23.789 4.349 -24.622 1.00 92.25 283 GLN A O 1
ATOM 2198 N N . GLU A 1 284 ? 21.707 3.523 -24.736 1.00 94.88 284 GLU A N 1
ATOM 2199 C CA . GLU A 1 284 ? 21.785 2.771 -23.477 1.00 94.88 284 GLU A CA 1
ATOM 2200 C C . GLU A 1 284 ? 22.795 1.621 -23.571 1.00 94.88 284 GLU A C 1
ATOM 2202 O O . GLU A 1 284 ? 23.555 1.403 -22.631 1.00 94.88 284 GLU A O 1
ATOM 2207 N N . GLN A 1 285 ? 22.854 0.912 -24.704 1.00 94.44 285 GLN A N 1
ATOM 2208 C CA . GLN A 1 285 ? 23.851 -0.140 -24.937 1.00 94.44 285 GLN A CA 1
ATOM 2209 C C . GLN A 1 285 ? 25.274 0.425 -24.852 1.00 94.44 285 GLN A C 1
ATOM 2211 O O . GLN A 1 285 ? 26.109 -0.114 -24.126 1.00 94.44 285 GLN A O 1
ATOM 2216 N N . ALA A 1 286 ? 25.542 1.543 -25.533 1.00 92.81 286 ALA A N 1
ATOM 2217 C CA . ALA A 1 286 ? 26.837 2.213 -25.467 1.00 92.81 286 ALA A CA 1
ATOM 2218 C C . ALA A 1 286 ? 27.163 2.675 -24.037 1.00 92.81 286 ALA A C 1
ATOM 2220 O O . ALA A 1 286 ? 28.258 2.410 -23.544 1.00 92.81 286 ALA A O 1
ATOM 2221 N N . ALA A 1 287 ? 26.203 3.297 -23.343 1.00 93.06 287 ALA A N 1
ATOM 2222 C CA . ALA A 1 287 ? 26.372 3.742 -21.960 1.00 93.06 287 ALA A CA 1
ATOM 2223 C C . ALA A 1 287 ? 26.618 2.580 -20.982 1.00 93.06 287 ALA A C 1
ATOM 2225 O O . ALA A 1 287 ? 27.367 2.731 -20.024 1.00 93.06 287 ALA A O 1
ATOM 2226 N N . LEU A 1 288 ? 26.012 1.415 -21.210 1.00 93.94 288 LEU A N 1
ATOM 2227 C CA . LEU A 1 288 ? 26.221 0.226 -20.387 1.00 93.94 288 LEU A CA 1
ATOM 2228 C C . LEU A 1 288 ? 27.637 -0.337 -20.558 1.00 93.94 288 LEU A C 1
ATOM 2230 O O . LEU A 1 288 ? 28.263 -0.744 -19.580 1.00 93.94 288 LEU A O 1
ATOM 2234 N N . LEU A 1 289 ? 28.156 -0.339 -21.789 1.00 92.00 289 LEU A N 1
ATOM 2235 C CA . LEU A 1 289 ? 29.481 -0.875 -22.106 1.00 92.00 289 LEU A CA 1
ATOM 2236 C C . LEU A 1 289 ? 30.627 0.018 -21.607 1.00 92.00 289 LEU A C 1
ATOM 2238 O O . LEU A 1 289 ? 31.712 -0.499 -21.329 1.00 92.00 289 LEU A O 1
ATOM 2242 N N . THR A 1 290 ? 30.405 1.324 -21.433 1.00 93.56 290 THR A N 1
ATOM 2243 C CA . THR A 1 290 ? 31.415 2.233 -20.858 1.00 93.56 290 THR A CA 1
ATOM 2244 C C . THR A 1 290 ? 31.568 2.090 -19.343 1.00 93.56 290 THR A C 1
ATOM 2246 O O . THR A 1 290 ? 32.571 2.542 -18.790 1.00 93.56 290 THR A O 1
ATOM 2249 N N . LEU A 1 291 ? 30.622 1.440 -18.657 1.00 93.69 291 LEU A N 1
ATOM 2250 C CA . LEU A 1 291 ? 30.710 1.223 -17.215 1.00 93.69 291 LEU A CA 1
ATOM 2251 C C . LEU A 1 291 ? 31.747 0.148 -16.847 1.00 93.69 291 LEU A C 1
ATOM 2253 O O . LEU A 1 291 ? 31.896 -0.849 -17.571 1.00 93.69 291 LEU A O 1
ATOM 2257 N N . PRO A 1 292 ? 32.392 0.274 -15.668 1.00 93.81 292 PRO A N 1
ATOM 2258 C CA . PRO A 1 292 ? 33.177 -0.806 -15.080 1.00 93.81 292 PRO A CA 1
ATOM 2259 C C . PRO A 1 292 ? 32.347 -2.087 -14.951 1.00 93.81 292 PRO A C 1
ATOM 2261 O O . PRO A 1 292 ? 31.179 -2.028 -14.564 1.00 93.81 292 PRO A O 1
ATOM 2264 N N . ALA A 1 293 ? 32.954 -3.251 -15.206 1.00 90.31 293 ALA A N 1
ATOM 2265 C CA . ALA A 1 293 ? 32.261 -4.547 -15.206 1.00 90.31 293 ALA A CA 1
ATOM 2266 C C . ALA A 1 293 ? 31.428 -4.792 -13.931 1.00 90.31 293 ALA A C 1
ATOM 2268 O O . ALA A 1 293 ? 30.283 -5.232 -14.016 1.00 90.31 293 ALA A O 1
ATOM 2269 N N . ALA A 1 294 ? 31.957 -4.405 -12.765 1.00 89.62 294 ALA A N 1
ATOM 2270 C CA . ALA A 1 294 ? 31.281 -4.529 -11.472 1.00 89.62 294 ALA A CA 1
ATOM 2271 C C . ALA A 1 294 ? 29.964 -3.730 -11.363 1.00 89.62 294 ALA A C 1
ATOM 2273 O O . ALA A 1 294 ? 29.107 -4.062 -10.549 1.00 89.62 294 ALA A O 1
ATOM 2274 N N . GLN A 1 295 ? 29.782 -2.683 -12.173 1.00 91.75 295 GLN A N 1
ATOM 2275 C CA . GLN A 1 295 ? 28.591 -1.826 -12.153 1.00 91.75 295 GLN A CA 1
ATOM 2276 C C . GLN A 1 295 ? 27.565 -2.202 -13.230 1.00 91.75 295 GLN A C 1
ATOM 2278 O O . GLN A 1 295 ? 26.387 -1.870 -13.089 1.00 91.75 295 GLN A O 1
ATOM 2283 N N . ARG A 1 296 ? 27.983 -2.917 -14.285 1.00 92.75 296 ARG A N 1
ATOM 2284 C CA . ARG A 1 296 ? 27.135 -3.236 -15.448 1.00 92.75 296 ARG A CA 1
ATOM 2285 C C . ARG A 1 296 ? 25.881 -4.012 -15.066 1.00 92.75 296 ARG A C 1
ATOM 2287 O O . ARG A 1 296 ? 24.806 -3.686 -15.552 1.00 92.75 296 ARG A O 1
ATOM 2294 N N . LEU A 1 297 ? 25.998 -4.994 -14.169 1.00 92.69 297 LEU A N 1
ATOM 2295 C CA . LEU A 1 297 ? 24.860 -5.820 -13.761 1.00 92.69 297 LEU A CA 1
ATOM 2296 C C . LEU A 1 297 ? 23.750 -4.983 -13.113 1.00 92.69 297 LEU A C 1
ATOM 2298 O O . LEU A 1 297 ? 22.596 -5.051 -13.526 1.00 92.69 297 LEU A O 1
ATOM 2302 N N . ARG A 1 298 ? 24.101 -4.139 -12.137 1.00 90.50 298 ARG A N 1
ATOM 2303 C CA . ARG A 1 298 ? 23.127 -3.260 -11.471 1.00 90.50 298 ARG A CA 1
ATOM 2304 C C . ARG A 1 298 ? 22.572 -2.202 -12.425 1.00 90.50 298 ARG A C 1
ATOM 2306 O O . ARG A 1 298 ? 21.370 -1.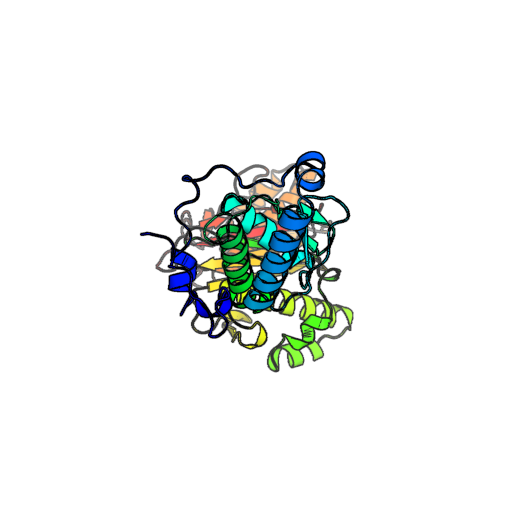959 -12.418 1.00 90.50 298 ARG A O 1
ATOM 2313 N N . ALA A 1 299 ? 23.415 -1.617 -13.278 1.00 92.56 299 ALA A N 1
ATOM 2314 C CA . ALA A 1 299 ? 22.972 -0.641 -14.273 1.00 92.56 299 ALA A CA 1
ATOM 2315 C C . ALA A 1 299 ? 22.003 -1.251 -15.300 1.00 92.56 299 ALA A C 1
ATOM 2317 O O . ALA A 1 299 ? 21.027 -0.606 -15.682 1.00 92.56 299 ALA A O 1
ATOM 2318 N N . PHE A 1 300 ? 22.223 -2.510 -15.692 1.00 94.19 300 PHE A N 1
ATOM 2319 C CA . PHE A 1 300 ? 21.308 -3.264 -16.543 1.00 94.19 300 PHE A CA 1
ATOM 2320 C C . PHE A 1 300 ? 19.929 -3.415 -15.891 1.00 94.19 300 PHE A C 1
ATOM 2322 O O . PHE A 1 300 ? 18.944 -2.987 -16.487 1.00 94.19 300 PHE A O 1
ATOM 2329 N N . TYR A 1 301 ? 19.837 -3.940 -14.662 1.00 92.62 301 TYR A N 1
ATOM 2330 C CA . TYR A 1 301 ? 18.540 -4.100 -13.985 1.00 92.62 301 TYR A CA 1
ATOM 2331 C C . TYR A 1 301 ? 17.864 -2.756 -13.678 1.00 92.62 301 TYR A C 1
ATOM 2333 O O . TYR A 1 301 ? 16.641 -2.646 -13.763 1.00 92.62 301 TYR A O 1
ATOM 2341 N N . ALA A 1 302 ? 18.634 -1.704 -13.380 1.00 91.31 302 ALA A N 1
ATOM 2342 C CA . ALA A 1 302 ? 18.083 -0.361 -13.217 1.00 91.31 302 ALA A CA 1
ATOM 2343 C C . ALA A 1 302 ? 17.471 0.153 -14.530 1.00 91.31 302 ALA A C 1
ATOM 2345 O O . ALA A 1 302 ? 16.351 0.655 -14.527 1.00 91.31 302 ALA A O 1
ATOM 2346 N N . CYS A 1 303 ? 18.167 -0.008 -15.659 1.00 93.50 303 CYS A N 1
ATOM 2347 C CA . CYS A 1 303 ? 17.654 0.350 -16.982 1.00 93.50 303 CYS A CA 1
ATOM 2348 C C . CYS A 1 303 ? 16.408 -0.475 -17.349 1.00 93.50 303 CYS A C 1
ATOM 2350 O O . CYS A 1 303 ? 15.387 0.084 -17.746 1.00 93.50 303 CYS A O 1
ATOM 2352 N N . TRP A 1 304 ? 16.466 -1.791 -17.142 1.00 93.44 304 TRP A N 1
ATOM 2353 C CA . TRP A 1 304 ? 15.365 -2.719 -17.395 1.00 93.44 304 TRP A CA 1
ATOM 2354 C C . TRP A 1 304 ? 14.097 -2.316 -16.639 1.00 93.44 304 TRP A C 1
ATOM 2356 O O . TRP A 1 304 ? 13.076 -2.017 -17.258 1.00 93.44 304 TRP A O 1
ATOM 2366 N N . THR A 1 305 ? 14.193 -2.208 -15.312 1.00 92.50 305 THR A N 1
ATOM 2367 C CA . THR A 1 305 ? 13.041 -1.910 -14.449 1.00 92.50 305 THR A CA 1
ATOM 2368 C C . THR A 1 305 ? 12.445 -0.537 -14.742 1.00 92.50 305 THR A C 1
ATOM 2370 O O . THR A 1 305 ? 11.226 -0.370 -14.781 1.00 92.50 305 THR A O 1
ATOM 2373 N N . ARG A 1 306 ? 13.286 0.459 -15.039 1.00 92.62 306 ARG A N 1
ATOM 2374 C CA . ARG A 1 306 ? 12.859 1.792 -15.491 1.00 92.62 306 ARG A CA 1
ATOM 2375 C C . ARG A 1 306 ? 12.029 1.728 -16.773 1.00 92.62 306 ARG A C 1
ATOM 2377 O O . ARG A 1 306 ? 10.959 2.335 -16.836 1.00 92.62 306 ARG A O 1
ATOM 2384 N N . LYS A 1 307 ? 12.508 1.003 -17.787 1.00 92.44 307 LYS A N 1
ATOM 2385 C CA . LYS A 1 307 ? 11.818 0.876 -19.080 1.00 92.44 307 LYS A CA 1
ATOM 2386 C C . LYS A 1 307 ? 10.502 0.117 -18.922 1.00 92.44 307 LYS A C 1
ATOM 2388 O O . LYS A 1 307 ? 9.475 0.602 -19.392 1.00 92.44 307 LYS A O 1
ATOM 2393 N N . GLU A 1 308 ? 10.508 -1.000 -18.200 1.00 91.81 308 GLU A N 1
ATOM 2394 C CA . GLU A 1 308 ? 9.307 -1.778 -17.877 1.00 91.81 308 GLU A CA 1
ATOM 2395 C C . GLU A 1 308 ? 8.265 -0.944 -17.126 1.00 91.81 308 GLU A C 1
ATOM 2397 O O . GLU A 1 308 ? 7.091 -0.949 -17.493 1.00 91.81 308 GLU A O 1
ATOM 2402 N N . ALA A 1 309 ? 8.675 -0.149 -16.133 1.00 91.12 309 ALA A N 1
ATOM 2403 C CA . ALA A 1 309 ? 7.765 0.729 -15.401 1.00 91.12 309 ALA A CA 1
ATOM 2404 C C . ALA A 1 309 ? 7.074 1.744 -16.330 1.00 91.12 309 ALA A C 1
ATOM 2406 O O . ALA A 1 309 ? 5.865 1.959 -16.230 1.00 91.12 309 ALA A O 1
ATOM 2407 N N . VAL A 1 310 ? 7.805 2.333 -17.279 1.00 90.12 310 VAL A N 1
ATOM 2408 C CA . VAL A 1 310 ? 7.240 3.269 -18.267 1.00 90.12 310 VAL A CA 1
ATOM 2409 C C . VAL A 1 310 ? 6.297 2.552 -19.237 1.00 90.12 310 VAL A C 1
ATOM 2411 O O . VAL A 1 310 ? 5.172 3.008 -19.458 1.00 90.12 310 VAL A O 1
ATOM 2414 N N . VAL A 1 311 ? 6.699 1.396 -19.766 1.00 88.62 311 VAL A N 1
ATOM 2415 C CA . VAL A 1 311 ? 5.861 0.573 -20.652 1.00 88.62 311 VAL A CA 1
ATOM 2416 C C . VAL A 1 311 ? 4.560 0.175 -19.941 1.00 88.62 311 VAL A C 1
ATOM 2418 O O . VAL A 1 311 ? 3.469 0.447 -20.450 1.00 88.62 311 VAL A O 1
ATOM 2421 N N . LYS A 1 312 ? 4.647 -0.325 -18.704 1.00 88.06 312 LYS A N 1
ATOM 2422 C CA . LYS A 1 312 ? 3.494 -0.664 -17.854 1.00 88.06 312 LYS A CA 1
ATOM 2423 C C . LYS A 1 312 ? 2.609 0.538 -17.548 1.00 88.06 312 LYS A C 1
ATOM 2425 O O . LYS A 1 312 ? 1.385 0.386 -17.501 1.00 88.06 312 LYS A O 1
ATOM 2430 N N . ALA A 1 313 ? 3.176 1.730 -17.366 1.00 87.94 313 ALA A N 1
ATOM 2431 C CA . ALA A 1 313 ? 2.398 2.951 -17.177 1.00 87.94 313 ALA A CA 1
ATOM 2432 C C . ALA A 1 313 ? 1.568 3.274 -18.429 1.00 87.94 313 ALA A C 1
ATOM 2434 O O . ALA A 1 313 ? 0.362 3.490 -18.309 1.00 87.94 313 ALA A O 1
ATOM 2435 N N . THR A 1 314 ? 2.176 3.218 -19.618 1.00 82.19 314 THR A N 1
ATOM 2436 C CA . THR A 1 314 ? 1.486 3.489 -20.897 1.00 82.19 314 THR A CA 1
ATOM 2437 C C . THR A 1 314 ? 0.493 2.404 -21.315 1.00 82.19 314 THR A C 1
ATOM 2439 O O . THR A 1 314 ? -0.408 2.679 -22.103 1.00 82.19 314 THR A O 1
ATOM 2442 N N . GLY A 1 315 ? 0.648 1.180 -20.804 1.00 75.75 315 GLY A N 1
ATOM 2443 C CA . GLY A 1 315 ? -0.167 0.034 -21.199 1.00 75.75 315 GLY A CA 1
ATOM 2444 C C . GLY A 1 315 ? 0.201 -0.548 -22.567 1.00 75.75 315 GLY A C 1
ATOM 2445 O O . GLY A 1 315 ? -0.497 -1.446 -23.025 1.00 75.75 315 GLY A O 1
ATOM 2446 N N . ALA A 1 316 ? 1.277 -0.079 -23.210 1.00 67.12 316 ALA A N 1
ATOM 2447 C CA . ALA A 1 316 ? 1.829 -0.713 -24.405 1.00 67.12 316 ALA A CA 1
ATOM 2448 C C . ALA A 1 316 ? 2.407 -2.093 -24.027 1.00 67.12 316 ALA A C 1
ATOM 2450 O O . ALA A 1 316 ? 3.054 -2.228 -22.995 1.00 67.12 316 ALA A O 1
ATOM 2451 N N . GLY A 1 317 ? 2.153 -3.144 -24.810 1.00 65.31 317 GLY A N 1
ATOM 2452 C CA . GLY A 1 317 ? 2.708 -4.477 -24.531 1.00 65.31 317 GLY A CA 1
ATOM 2453 C C . GLY A 1 317 ? 4.251 -4.516 -24.545 1.00 65.31 317 GLY A C 1
ATOM 2454 O O . GLY A 1 317 ? 4.886 -3.743 -25.259 1.00 65.31 317 GLY A O 1
ATOM 2455 N N . LEU A 1 318 ? 4.849 -5.450 -23.789 1.00 62.97 318 LEU A N 1
ATOM 2456 C CA . LEU A 1 318 ? 6.287 -5.493 -23.458 1.00 62.97 318 LEU A CA 1
ATOM 2457 C C . LEU A 1 318 ? 7.257 -5.480 -24.659 1.00 62.97 318 LEU A C 1
ATOM 2459 O O . LEU A 1 318 ? 8.193 -4.686 -24.702 1.00 62.97 318 LEU A O 1
ATOM 2463 N N . SER A 1 319 ? 7.084 -6.376 -25.636 1.00 58.34 319 SER A N 1
ATOM 2464 C CA . SER A 1 319 ? 8.233 -6.800 -26.458 1.00 58.34 319 SER A CA 1
ATOM 2465 C C . SER A 1 319 ? 8.728 -5.757 -27.476 1.00 58.34 319 SER A C 1
ATOM 2467 O O . SER A 1 319 ? 9.934 -5.615 -27.654 1.00 58.34 319 SER A O 1
ATOM 2469 N N . ALA A 1 320 ? 7.836 -4.977 -28.099 1.00 59.16 320 ALA A N 1
ATOM 2470 C CA . ALA A 1 320 ? 8.213 -3.953 -29.087 1.00 59.16 320 ALA A CA 1
ATOM 2471 C C . ALA A 1 320 ? 8.368 -2.539 -28.490 1.00 59.16 320 ALA A C 1
ATOM 2473 O O . ALA A 1 320 ? 8.833 -1.623 -29.169 1.00 59.16 320 ALA A O 1
ATOM 2474 N N . ALA A 1 321 ? 7.953 -2.345 -27.235 1.00 75.19 321 ALA A N 1
ATOM 2475 C CA . ALA A 1 321 ? 7.892 -1.031 -26.606 1.00 75.19 321 ALA A CA 1
ATOM 2476 C C . ALA A 1 321 ? 9.208 -0.637 -25.920 1.00 75.19 321 ALA A C 1
ATOM 2478 O O . ALA A 1 321 ? 9.556 0.541 -25.925 1.00 75.19 321 ALA A O 1
ATOM 2479 N N . LEU A 1 322 ? 9.973 -1.599 -25.386 1.00 83.25 322 LEU A N 1
ATOM 2480 C CA . LEU A 1 322 ? 11.199 -1.311 -24.627 1.00 83.25 322 LEU A CA 1
ATOM 2481 C C . LEU A 1 322 ? 12.262 -0.583 -25.461 1.00 83.25 322 LEU A C 1
ATOM 2483 O O . LEU A 1 322 ? 12.850 0.384 -24.986 1.00 83.25 322 LEU A O 1
ATOM 2487 N N . THR A 1 323 ? 12.466 -0.962 -26.724 1.00 85.50 323 THR A N 1
ATOM 2488 C CA . THR A 1 323 ? 13.430 -0.287 -27.617 1.00 85.50 323 THR A CA 1
ATOM 2489 C C . THR A 1 323 ? 12.988 1.118 -28.037 1.00 85.50 323 THR A C 1
ATOM 2491 O O . THR A 1 323 ? 13.781 1.863 -28.605 1.00 85.50 323 THR A O 1
ATOM 2494 N N . ARG A 1 324 ? 11.740 1.505 -27.741 1.00 85.88 324 ARG A N 1
ATOM 2495 C CA . ARG A 1 324 ? 11.195 2.850 -27.979 1.00 85.88 324 ARG A CA 1
ATOM 2496 C C . ARG A 1 324 ? 11.199 3.727 -26.730 1.00 85.88 324 ARG A C 1
ATOM 2498 O O . ARG A 1 324 ? 10.836 4.894 -26.827 1.00 85.88 324 ARG A O 1
ATOM 2505 N N . VAL A 1 325 ? 11.569 3.195 -25.571 1.00 90.12 325 VAL A N 1
ATOM 2506 C CA . VAL A 1 325 ? 11.738 3.976 -24.343 1.00 90.12 325 VAL A CA 1
ATOM 2507 C C . VAL A 1 325 ? 13.228 4.163 -24.120 1.00 90.12 325 VAL A C 1
ATOM 2509 O O . VAL A 1 325 ? 13.944 3.177 -24.039 1.00 90.12 325 VAL A O 1
ATOM 2512 N N . GLU A 1 326 ? 13.703 5.393 -23.996 1.00 93.06 326 GLU A N 1
ATOM 2513 C CA . GLU A 1 326 ? 15.087 5.670 -23.600 1.00 93.06 326 GLU A CA 1
ATOM 2514 C C . GLU A 1 326 ? 15.087 6.237 -22.183 1.00 93.06 326 GLU A C 1
ATOM 2516 O O . GLU A 1 326 ? 14.365 7.203 -21.909 1.00 93.06 326 GLU A O 1
ATOM 2521 N N . VAL A 1 327 ? 15.873 5.653 -21.281 1.00 93.44 327 VAL A N 1
ATOM 2522 C CA . VAL A 1 327 ? 15.986 6.084 -19.882 1.00 93.44 327 VAL A CA 1
ATOM 2523 C C . VAL A 1 327 ? 17.429 6.388 -19.504 1.00 93.44 327 VAL A C 1
ATOM 2525 O O . VAL A 1 327 ? 18.379 5.932 -20.141 1.00 93.44 327 VAL A O 1
ATOM 2528 N N . SER A 1 328 ? 17.614 7.154 -18.429 1.00 91.12 328 SER A N 1
ATOM 2529 C CA . SER A 1 328 ? 18.947 7.317 -17.854 1.00 91.12 328 SER A CA 1
ATOM 2530 C C . SER A 1 328 ? 19.468 5.970 -17.336 1.00 91.12 328 SER A C 1
ATOM 2532 O O . SER A 1 328 ? 18.728 5.195 -16.730 1.00 91.12 328 SER A O 1
ATOM 2534 N N . LEU A 1 329 ? 20.753 5.692 -17.570 1.00 86.44 329 LEU A N 1
ATOM 2535 C CA . LEU A 1 329 ? 21.417 4.438 -17.178 1.00 86.44 329 LEU A CA 1
ATOM 2536 C C . LEU A 1 329 ? 22.555 4.659 -16.169 1.00 86.44 329 LEU A C 1
ATOM 2538 O O . LEU A 1 329 ? 22.880 3.759 -15.399 1.00 86.44 329 LEU A O 1
ATOM 2542 N N . ALA A 1 330 ? 23.138 5.861 -16.146 1.00 76.75 330 ALA A N 1
ATOM 2543 C CA . ALA A 1 330 ? 24.315 6.175 -15.343 1.00 76.75 330 ALA A CA 1
ATOM 2544 C C . ALA A 1 330 ? 24.082 5.912 -13.835 1.00 76.75 330 ALA A C 1
ATOM 2546 O O . ALA A 1 330 ? 23.118 6.439 -13.266 1.00 76.75 330 ALA A O 1
ATOM 2547 N N . PRO A 1 331 ? 24.957 5.131 -13.168 1.00 74.88 331 PRO A N 1
ATOM 2548 C CA . PRO A 1 331 ? 24.899 4.931 -11.724 1.00 74.88 331 PRO A CA 1
ATOM 2549 C C . PRO A 1 331 ? 24.983 6.262 -10.969 1.00 74.88 331 PRO A C 1
ATOM 2551 O O . PRO A 1 331 ? 25.769 7.136 -11.326 1.00 74.88 331 PRO A O 1
ATOM 2554 N N . GLY A 1 332 ? 24.163 6.428 -9.930 1.00 71.56 332 GLY A N 1
ATOM 2555 C CA . GLY A 1 332 ? 24.126 7.649 -9.113 1.00 71.56 332 GLY A CA 1
ATOM 2556 C C . GLY A 1 332 ? 23.458 8.864 -9.773 1.00 71.56 332 GLY A C 1
ATOM 2557 O O . GLY A 1 332 ? 23.161 9.832 -9.078 1.00 71.56 332 GLY A O 1
ATOM 2558 N N . ALA A 1 333 ? 23.164 8.821 -11.076 1.00 77.62 333 ALA A N 1
ATOM 2559 C CA . ALA A 1 333 ? 22.363 9.849 -11.727 1.00 77.62 333 ALA A CA 1
ATOM 2560 C C . ALA A 1 333 ? 20.865 9.658 -11.413 1.00 77.62 333 ALA A C 1
ATOM 2562 O O . ALA A 1 333 ? 20.404 8.517 -11.278 1.00 77.62 333 ALA A O 1
ATOM 2563 N N . PRO A 1 334 ? 20.074 10.747 -11.350 1.00 83.31 334 PRO A N 1
ATOM 2564 C CA . PRO A 1 334 ? 18.627 10.646 -11.211 1.00 83.31 334 PRO A CA 1
ATOM 2565 C C . PRO A 1 334 ? 18.004 9.784 -12.317 1.00 83.31 334 PRO A C 1
ATOM 2567 O O . PRO A 1 334 ? 18.388 9.862 -13.490 1.00 83.31 334 PRO A O 1
ATOM 2570 N N . ALA A 1 335 ? 17.018 8.970 -11.946 1.00 88.06 335 ALA A N 1
ATOM 2571 C CA . ALA A 1 335 ? 16.230 8.206 -12.904 1.00 88.06 335 ALA A CA 1
ATOM 2572 C C . ALA A 1 335 ? 15.384 9.167 -13.755 1.00 88.06 335 ALA A C 1
ATOM 2574 O O . ALA A 1 335 ? 14.661 10.005 -13.221 1.00 88.06 335 ALA A O 1
ATOM 2575 N N . GLN A 1 336 ? 15.488 9.069 -15.079 1.00 89.38 336 GLN A N 1
ATOM 2576 C CA . GLN A 1 336 ? 14.777 9.939 -1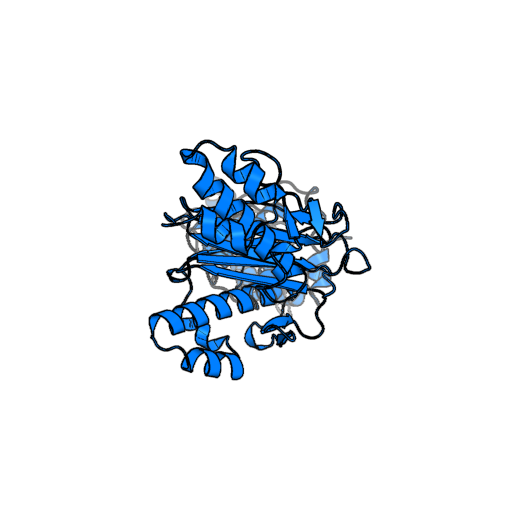6.016 1.00 89.38 336 GLN A CA 1
ATOM 2577 C C . GLN A 1 336 ? 14.305 9.143 -17.225 1.00 89.38 336 GLN A C 1
ATOM 2579 O O . GLN A 1 336 ? 14.998 8.230 -17.676 1.00 89.38 336 GLN A O 1
ATOM 2584 N N . VAL A 1 337 ? 13.155 9.532 -17.774 1.00 89.38 337 VAL A N 1
ATOM 2585 C CA . VAL A 1 337 ? 12.758 9.134 -19.127 1.00 89.38 337 VAL A CA 1
ATOM 2586 C C . VAL A 1 337 ? 13.294 10.191 -20.081 1.00 89.38 337 VAL A C 1
ATOM 2588 O O . VAL A 1 337 ? 12.903 11.355 -20.017 1.00 89.38 337 VAL A O 1
ATOM 2591 N N . LEU A 1 338 ? 14.214 9.791 -20.948 1.00 90.19 338 LEU A N 1
ATOM 2592 C CA . LEU A 1 338 ? 14.839 10.678 -21.921 1.00 90.19 338 LEU A CA 1
ATOM 2593 C C . LEU A 1 338 ? 13.952 10.795 -23.160 1.00 90.19 338 LEU A C 1
ATOM 2595 O O . LEU A 1 338 ? 13.661 11.906 -23.615 1.00 90.19 338 LEU A O 1
ATOM 2599 N N . ARG A 1 339 ? 13.472 9.655 -23.683 1.00 88.81 339 ARG A N 1
ATOM 2600 C CA . ARG A 1 339 ? 12.651 9.604 -24.902 1.00 88.81 339 ARG A CA 1
ATOM 2601 C C . ARG A 1 339 ? 11.545 8.560 -24.850 1.00 88.81 339 ARG A C 1
ATOM 2603 O O . ARG A 1 339 ? 11.693 7.499 -24.249 1.00 88.81 339 ARG A O 1
ATOM 2610 N N . LEU A 1 340 ? 10.465 8.868 -25.564 1.00 86.06 340 LEU A N 1
ATOM 2611 C CA . LEU A 1 340 ? 9.401 7.945 -25.951 1.00 86.06 340 LEU A CA 1
ATOM 2612 C C . LEU A 1 340 ? 9.212 8.023 -27.470 1.00 86.06 340 LEU A C 1
ATOM 2614 O O . LEU A 1 340 ? 8.757 9.034 -28.012 1.00 86.06 340 LEU A O 1
ATOM 2618 N N . GLY A 1 341 ? 9.594 6.960 -28.172 1.00 84.19 341 GLY A N 1
ATOM 2619 C CA . GLY A 1 341 ? 9.740 6.968 -29.623 1.00 84.19 341 GLY A CA 1
ATOM 2620 C C . GLY A 1 341 ? 10.732 8.049 -30.060 1.00 84.19 341 GLY A C 1
ATOM 2621 O O . GLY A 1 341 ? 11.846 8.135 -29.552 1.00 84.19 341 GLY A O 1
ATOM 2622 N N . ALA A 1 342 ? 10.312 8.910 -30.987 1.00 78.94 342 ALA A N 1
ATOM 2623 C CA . ALA A 1 342 ? 11.138 10.013 -31.480 1.00 78.94 342 ALA A CA 1
ATOM 2624 C C . ALA A 1 342 ? 11.131 11.262 -30.571 1.00 78.94 342 ALA A C 1
ATOM 2626 O O . ALA A 1 342 ? 11.897 12.197 -30.810 1.00 78.94 342 ALA A O 1
ATOM 2627 N N . GLN A 1 343 ? 10.270 11.315 -29.548 1.00 80.44 343 GLN A N 1
ATOM 2628 C CA . GLN A 1 343 ? 10.024 12.528 -28.763 1.00 80.44 343 GLN A CA 1
ATOM 2629 C C . GLN A 1 343 ? 10.775 12.513 -27.432 1.00 80.44 343 GLN A C 1
ATOM 2631 O O . GLN A 1 343 ? 10.872 11.475 -26.780 1.00 80.44 343 GLN A O 1
ATOM 2636 N N . LEU A 1 344 ? 11.269 13.682 -27.011 1.00 79.88 344 LEU A N 1
ATOM 2637 C CA . LEU A 1 344 ? 11.738 13.883 -25.639 1.00 79.88 344 LEU A CA 1
ATOM 2638 C C . LEU A 1 344 ? 10.558 13.764 -24.669 1.00 79.88 344 LEU A C 1
ATOM 2640 O O . LEU A 1 344 ? 9.456 14.224 -24.973 1.00 79.88 344 LEU A O 1
ATOM 2644 N N . ALA A 1 345 ? 10.801 13.178 -23.498 1.00 80.94 345 ALA A N 1
ATOM 2645 C CA . ALA A 1 345 ? 9.752 12.860 -22.530 1.00 80.94 345 ALA A CA 1
ATOM 2646 C C . ALA A 1 345 ? 9.968 13.501 -21.137 1.00 80.94 345 ALA A C 1
ATOM 2648 O O . ALA A 1 345 ? 9.832 12.810 -20.128 1.00 80.94 345 ALA A O 1
ATOM 2649 N N . PRO A 1 346 ? 10.237 14.823 -21.029 1.00 73.50 346 PRO A N 1
ATOM 2650 C CA . PRO A 1 346 ? 10.532 15.471 -19.742 1.00 73.50 346 PRO A CA 1
ATOM 2651 C C . PRO A 1 346 ? 9.330 15.503 -18.786 1.00 73.50 346 PRO A C 1
ATOM 2653 O O . PRO A 1 346 ? 9.484 15.722 -17.591 1.00 73.50 346 PRO A O 1
ATOM 2656 N N . ALA A 1 347 ? 8.123 15.273 -19.306 1.00 81.06 347 ALA A N 1
ATOM 2657 C CA . ALA A 1 347 ? 6.889 15.209 -18.534 1.00 81.06 347 ALA A CA 1
ATOM 2658 C C . ALA A 1 347 ? 6.734 13.896 -17.739 1.00 81.06 347 ALA A C 1
ATOM 2660 O O . ALA A 1 347 ? 5.653 13.628 -17.225 1.00 81.06 347 ALA A O 1
ATOM 2661 N N . TRP A 1 348 ? 7.761 13.051 -17.658 1.00 84.50 348 TRP A N 1
ATOM 2662 C CA . TRP A 1 348 ? 7.732 11.823 -16.871 1.00 84.50 348 TRP A CA 1
ATOM 2663 C C . TRP A 1 348 ? 8.523 11.975 -15.582 1.00 84.50 348 TRP A C 1
ATOM 2665 O O . TRP A 1 348 ? 9.638 12.491 -15.572 1.00 84.50 348 TRP A O 1
ATOM 2675 N N . THR A 1 349 ? 7.962 11.461 -14.492 1.00 84.69 349 THR A N 1
ATOM 2676 C CA . THR A 1 349 ? 8.709 11.257 -13.252 1.00 84.69 349 THR A CA 1
ATOM 2677 C C . THR A 1 349 ? 9.045 9.779 -13.128 1.00 84.69 349 THR A C 1
ATOM 2679 O O . THR A 1 349 ? 8.164 8.926 -13.265 1.00 84.69 349 THR A O 1
ATOM 2682 N N . LEU A 1 350 ? 10.313 9.485 -12.859 1.00 86.06 350 LEU A N 1
ATOM 2683 C CA . LEU A 1 350 ? 10.841 8.135 -12.731 1.00 86.06 350 LEU A CA 1
ATOM 2684 C C . LEU A 1 350 ? 11.718 8.064 -11.483 1.00 86.06 350 LEU A C 1
ATOM 2686 O O . LEU A 1 350 ? 12.456 9.002 -11.190 1.00 86.06 350 LEU A O 1
ATOM 2690 N N . PHE A 1 351 ? 11.652 6.951 -10.762 1.00 85.25 351 PHE A N 1
ATOM 2691 C CA . PHE A 1 351 ? 12.520 6.700 -9.613 1.00 85.25 351 PHE A CA 1
ATOM 2692 C C . 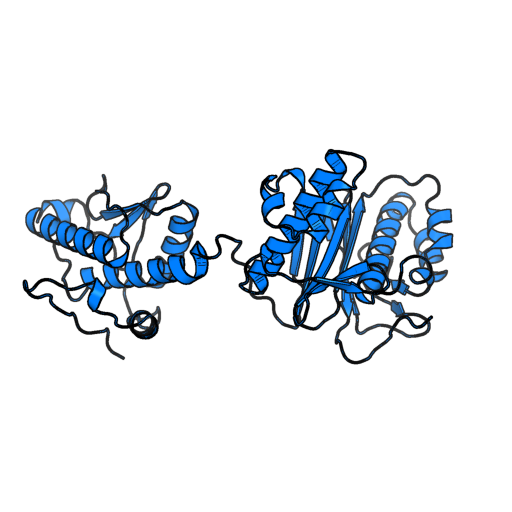PHE A 1 351 ? 13.174 5.323 -9.724 1.00 85.25 351 PHE A C 1
ATOM 2694 O O . PHE A 1 351 ? 12.811 4.494 -10.559 1.00 85.25 351 PHE A O 1
ATOM 2701 N N . SER A 1 352 ? 14.154 5.065 -8.868 1.00 85.00 352 SER A N 1
ATOM 2702 C CA . SER A 1 352 ? 14.699 3.726 -8.650 1.00 85.00 352 SER A CA 1
ATOM 2703 C C . SER A 1 352 ? 14.818 3.487 -7.161 1.00 85.00 352 SER A C 1
ATOM 2705 O O . SER A 1 352 ? 15.151 4.408 -6.419 1.00 85.00 352 SER A O 1
ATOM 2707 N N . PHE A 1 353 ? 14.525 2.268 -6.736 1.00 83.25 353 PHE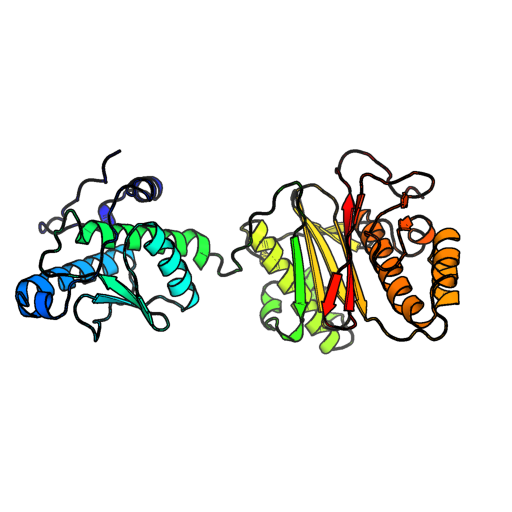 A N 1
ATOM 2708 C CA . PHE A 1 353 ? 14.577 1.864 -5.336 1.00 83.25 353 PHE A CA 1
ATOM 2709 C C . PHE A 1 353 ? 15.110 0.441 -5.227 1.00 83.25 353 PHE A C 1
ATOM 2711 O O . PHE A 1 353 ? 15.074 -0.322 -6.194 1.00 83.25 353 PHE A O 1
ATOM 2718 N N . GLU A 1 354 ? 15.590 0.101 -4.039 1.00 82.06 354 GLU A N 1
ATOM 2719 C CA . GLU A 1 354 ? 15.967 -1.254 -3.664 1.00 82.06 354 GLU A CA 1
ATOM 2720 C C . GLU A 1 354 ? 15.038 -1.697 -2.527 1.00 82.06 354 GLU A C 1
ATOM 2722 O O . GLU A 1 354 ? 14.940 -1.009 -1.513 1.00 82.06 354 GLU A O 1
ATOM 2727 N N . VAL A 1 355 ? 14.281 -2.783 -2.722 1.00 75.19 355 VAL A N 1
ATOM 2728 C CA . VAL A 1 355 ? 13.305 -3.262 -1.710 1.00 75.19 355 VAL A CA 1
ATOM 2729 C C . VAL A 1 355 ? 14.002 -4.004 -0.574 1.00 75.19 355 VAL A C 1
ATOM 2731 O O . VAL A 1 355 ? 13.588 -3.937 0.581 1.00 75.19 355 VAL A O 1
ATOM 2734 N N . ALA A 1 356 ? 15.050 -4.732 -0.935 1.00 77.38 356 ALA A N 1
ATOM 2735 C CA . ALA A 1 356 ? 15.953 -5.478 -0.080 1.00 77.38 356 ALA A CA 1
ATOM 2736 C C . ALA A 1 356 ? 17.253 -5.683 -0.866 1.00 77.38 356 ALA A C 1
ATOM 2738 O O . ALA A 1 356 ? 17.252 -5.523 -2.088 1.00 77.38 356 ALA A O 1
ATOM 2739 N N . GLU A 1 357 ? 18.337 -6.063 -0.192 1.00 78.56 357 GLU A N 1
ATOM 2740 C CA . GLU A 1 357 ? 19.620 -6.295 -0.857 1.00 78.56 357 GLU A CA 1
ATOM 2741 C C . GLU A 1 357 ? 19.463 -7.243 -2.060 1.00 78.56 357 GLU A C 1
ATOM 2743 O O . GLU A 1 357 ? 18.961 -8.364 -1.933 1.00 78.56 357 GLU A O 1
ATOM 2748 N N . GLY A 1 358 ? 19.852 -6.767 -3.245 1.00 81.69 358 GLY A N 1
ATOM 2749 C CA . GLY A 1 358 ? 19.750 -7.525 -4.492 1.00 81.69 358 GLY A CA 1
ATOM 2750 C C . GLY A 1 358 ? 18.383 -7.466 -5.186 1.00 81.69 358 GLY A C 1
ATOM 2751 O O . GLY A 1 358 ? 18.159 -8.246 -6.108 1.00 81.69 358 GLY A O 1
ATOM 2752 N N . TRP A 1 359 ? 17.481 -6.557 -4.803 1.00 80.38 359 TRP A N 1
ATOM 2753 C CA . TRP A 1 359 ? 16.157 -6.389 -5.424 1.00 80.38 359 TRP A CA 1
ATOM 2754 C C . TRP A 1 359 ? 15.962 -4.981 -5.974 1.00 80.38 359 TRP A C 1
ATOM 2756 O O . TRP A 1 359 ? 15.677 -4.052 -5.222 1.00 80.38 359 TRP A O 1
ATOM 2766 N N . GLN A 1 360 ? 16.059 -4.824 -7.292 1.00 81.25 360 GLN A N 1
ATOM 2767 C CA . GLN A 1 360 ? 15.966 -3.531 -7.965 1.00 81.25 360 GLN A CA 1
ATOM 2768 C C . GLN A 1 360 ? 14.544 -3.286 -8.467 1.00 81.25 360 GLN A C 1
ATOM 2770 O O . GLN A 1 360 ? 13.984 -4.119 -9.173 1.00 81.25 360 GLN A O 1
ATOM 2775 N N . GLY A 1 361 ? 13.980 -2.117 -8.170 1.00 77.81 361 GLY A N 1
ATOM 2776 C CA . GLY A 1 361 ? 12.696 -1.693 -8.724 1.00 77.81 361 GLY A CA 1
ATOM 2777 C C . GLY A 1 361 ? 12.692 -0.256 -9.235 1.00 77.81 361 GLY A C 1
ATOM 2778 O O . GLY A 1 361 ? 13.608 0.533 -8.966 1.00 77.81 361 GLY A O 1
ATOM 2779 N N . ALA A 1 362 ? 11.638 0.085 -9.976 1.00 65.00 362 ALA A N 1
ATOM 2780 C CA . ALA A 1 362 ? 11.378 1.437 -10.463 1.00 65.00 362 ALA A CA 1
ATOM 2781 C C . ALA A 1 362 ? 9.867 1.717 -10.568 1.00 65.00 362 ALA A C 1
ATOM 2783 O O . ALA A 1 362 ? 9.131 0.882 -11.094 1.00 65.00 362 ALA A O 1
ATOM 2784 N N . PRO A 1 363 ? 9.373 2.880 -10.103 1.00 73.94 363 PRO A N 1
ATOM 2785 C CA . PRO A 1 363 ? 8.069 3.403 -10.465 1.00 73.94 363 PRO A CA 1
ATOM 2786 C C . PRO A 1 363 ? 8.206 4.522 -11.507 1.00 73.94 363 PRO A C 1
ATOM 2788 O O . PRO A 1 363 ? 9.111 5.358 -11.429 1.00 73.94 363 PRO A O 1
ATOM 2791 N N . GLY A 1 364 ? 7.269 4.573 -12.451 1.00 72.19 364 GLY A N 1
ATOM 2792 C CA . GLY A 1 364 ? 7.163 5.618 -13.466 1.00 72.19 364 GLY A CA 1
ATOM 2793 C C . GLY A 1 364 ? 5.742 6.163 -13.571 1.00 72.19 364 GLY A C 1
ATOM 2794 O O . GLY A 1 364 ? 4.769 5.406 -13.510 1.00 72.19 364 GLY A O 1
ATOM 2795 N N . ARG A 1 365 ? 5.618 7.481 -13.749 1.00 79.19 365 ARG A N 1
ATOM 2796 C CA . ARG A 1 365 ? 4.343 8.157 -14.038 1.00 79.19 365 ARG A CA 1
ATOM 2797 C C . ARG A 1 365 ? 4.512 9.259 -15.083 1.00 79.19 365 ARG A C 1
ATOM 2799 O O . ARG A 1 365 ? 5.550 9.920 -15.122 1.00 79.19 365 ARG A O 1
ATOM 2806 N N . ALA A 1 366 ? 3.458 9.515 -15.850 1.00 72.44 366 ALA A N 1
ATOM 2807 C CA . ALA A 1 366 ? 3.345 10.725 -16.666 1.00 72.44 366 ALA A CA 1
ATOM 2808 C C . ALA A 1 366 ? 2.929 11.936 -15.801 1.00 72.44 366 ALA A C 1
ATOM 2810 O O . ALA A 1 366 ? 2.394 11.752 -14.715 1.00 72.44 366 ALA A O 1
ATOM 2811 N N . ALA A 1 367 ? 3.132 13.173 -16.258 1.00 59.94 367 ALA A N 1
ATOM 2812 C CA . ALA A 1 367 ? 2.727 14.383 -15.527 1.00 59.94 367 ALA A CA 1
ATOM 2813 C C . ALA A 1 367 ? 1.221 14.695 -15.634 1.00 59.94 367 ALA A C 1
ATOM 2815 O O . ALA A 1 367 ? 0.684 15.411 -14.792 1.00 59.94 367 ALA A O 1
ATOM 2816 N N . SER A 1 368 ? 0.511 14.171 -16.641 1.00 55.47 368 SER A N 1
ATOM 2817 C CA . SER A 1 368 ? -0.946 14.311 -16.765 1.00 55.47 368 SER A CA 1
ATOM 2818 C C . SER A 1 368 ? -1.557 13.172 -17.598 1.00 55.47 368 SER A C 1
ATOM 2820 O O . SER A 1 368 ? -0.878 12.539 -18.407 1.00 55.47 368 SER A O 1
ATOM 2822 N N . ARG A 1 369 ? -2.863 12.910 -17.420 1.00 48.25 369 ARG A N 1
ATOM 2823 C CA . ARG A 1 369 ? -3.652 12.020 -18.304 1.00 48.25 369 ARG A CA 1
ATOM 2824 C C . ARG A 1 369 ? -3.968 12.657 -19.667 1.00 48.25 369 ARG A C 1
ATOM 2826 O O . ARG A 1 369 ? -4.450 11.963 -20.557 1.00 48.25 369 ARG A O 1
ATOM 2833 N N . ALA A 1 370 ? -3.726 13.958 -19.832 1.00 33.38 370 ALA A N 1
ATOM 2834 C CA . ALA A 1 370 ? -4.149 14.737 -20.987 1.00 33.38 370 ALA A CA 1
ATOM 2835 C C . ALA A 1 370 ? -2.931 15.209 -21.793 1.00 33.38 370 ALA A C 1
ATOM 2837 O O . ALA A 1 370 ? -2.457 16.327 -21.631 1.00 33.38 370 ALA A O 1
ATOM 2838 N N . GLY A 1 371 ? -2.456 14.336 -22.683 1.00 41.66 371 GLY A N 1
ATOM 2839 C CA . GLY A 1 371 ? -1.564 14.694 -23.787 1.00 41.66 371 GLY A CA 1
ATOM 2840 C C . GLY A 1 371 ? -0.072 14.745 -23.449 1.00 41.66 371 GLY A C 1
ATOM 2841 O O . GLY A 1 371 ? 0.392 15.612 -22.721 1.00 41.66 371 GLY A O 1
ATOM 2842 N N . GLY A 1 372 ? 0.702 13.857 -24.079 1.00 39.78 372 GLY A N 1
ATOM 2843 C CA . GLY A 1 372 ? 2.154 14.011 -24.187 1.00 39.78 372 GLY A CA 1
ATOM 2844 C C . GLY A 1 372 ? 2.889 12.682 -24.314 1.00 39.78 372 GLY A C 1
ATOM 2845 O O . GLY A 1 372 ? 3.210 12.067 -23.307 1.00 39.78 372 GLY A O 1
ATOM 2846 N N . ALA A 1 373 ? 3.156 12.269 -25.557 1.00 40.25 373 ALA A N 1
ATOM 2847 C CA . ALA A 1 373 ? 3.898 11.067 -25.955 1.00 40.25 373 ALA A CA 1
ATOM 2848 C C . ALA A 1 373 ? 3.270 9.721 -25.532 1.00 40.25 373 ALA A C 1
ATOM 2850 O O . ALA A 1 373 ? 3.741 9.024 -24.638 1.00 40.25 373 ALA A O 1
ATOM 2851 N N . ALA A 1 374 ? 2.214 9.307 -26.238 1.00 43.62 374 ALA A N 1
ATOM 2852 C CA . ALA A 1 374 ? 1.843 7.894 -26.273 1.00 43.62 374 ALA A CA 1
ATOM 2853 C C . ALA A 1 374 ? 2.875 7.123 -27.117 1.00 43.62 374 ALA A C 1
ATOM 2855 O O . ALA A 1 374 ? 3.248 7.592 -28.195 1.00 43.62 374 ALA A O 1
ATOM 2856 N N . LEU A 1 375 ? 3.289 5.934 -26.664 1.00 38.66 375 LEU A N 1
ATOM 2857 C CA . LEU A 1 375 ? 3.980 4.948 -27.498 1.00 38.66 375 LEU A CA 1
ATOM 2858 C C . LEU A 1 375 ? 3.005 4.495 -28.595 1.00 38.66 375 LEU A C 1
ATOM 2860 O O . LEU A 1 375 ? 2.239 3.553 -28.411 1.00 38.66 375 LEU A O 1
ATOM 2864 N N . ARG A 1 376 ? 2.960 5.227 -29.711 1.00 35.03 376 ARG A N 1
ATOM 2865 C CA . ARG A 1 376 ? 2.200 4.812 -30.893 1.00 35.03 376 ARG A CA 1
ATOM 2866 C C . ARG A 1 376 ? 3.013 3.748 -31.653 1.00 35.03 376 ARG A C 1
ATOM 2868 O O . ARG A 1 376 ? 4.243 3.879 -31.693 1.00 35.03 376 ARG A O 1
ATOM 2875 N N . PRO A 1 377 ? 2.361 2.690 -32.174 1.00 33.78 377 PRO A N 1
ATOM 2876 C CA . PRO A 1 377 ? 3.014 1.630 -32.944 1.00 33.78 377 PRO A CA 1
ATOM 2877 C C . PRO A 1 377 ? 3.756 2.166 -34.170 1.00 33.78 377 PRO A C 1
ATOM 2879 O O . PRO A 1 377 ? 3.349 3.220 -34.703 1.00 33.78 377 PRO A O 1
#

Mean predicted aligned error: 15.45 Å

Foldseek 3Di:
DEAQDFDADPVRHTPLLPSDPDLVNLVVNQDQLPDDAAAFFDAPVQCVVPVPLQVVQQVNLQVLLCNLAVFDKDDDPHHQKIKTAAPAQVLQVQLQVQLVSSRWDWDDDGRMIIGGTGSPDDPRPRSSSRSSSSNNSNVCCVPPCVLQVDDPDDDADQQDKDKDKDFLVVADLVLLVLDEPVQNVVLVPDPDPLSSSSSSSQLSVVLSVVCNVVVHRSNPFDWDADPQRFIDTPPAQKEKEWEDDRRMIMMMIHGNWQKFKYKDFQDDDPCLLVVCVQQEEPVLSVVLVPDDPVCSSVLSVQLVQQLRGVCNSLVPDRRPQRNQWHWDRDPPDATDTQGGHPDGQRQKHKHWDAPDVRMIMMMIIGNHPPDDHRNDD

pLDDT: mean 82.69, std 14.15, range [33.38, 97.69]

Radius of gyration: 28.43 Å; Cα contacts (8 Å, |Δi|>4): 665; chains: 1; bounding box: 69×53×85 Å

Nearest PDB structures (foldseek):
  1qr0-assembly1_A  TM=7.313E-01  e=1.576E-13  Bacillus subtilis
  3lv2-assembly1_B  TM=6.673E-01  e=1.503E-02  Mycobacterium tuberculosis
  4w1v-assembly1_A  TM=6.727E-01  e=1.417E-02  Mycobacterium tuberculosis CDC1551
  3lv2-assembly1_A  TM=5.788E-01  e=7.375E-03  Mycobacterium tuberculosis
  4mqr-assembly1_B  TM=6.711E-01  e=2.417E-02  Mycobacterium tuberculosis

Sequence (377 aa):
MGAAALKLDKDGNAAWDEIWTDFCDLALAGGPPHRGSLLEPVSTAAVAADPEGYQRVIAELERGIKMVTGLPVVQSSSPGWIGMECQSEAMALWLLRAIIVENISVRREGATLYFPAGPAFRLEKEIKNVITVIAKTNHYWQEHIASHPGMTLPPLLTDQVHLWHGHLPLFSTQAAGLLNAEEQARAARFATPQLQARFVAARGALRRLLAAYLREAPEALAFHYGPHGKPELRASPLCFNLAHAEDWLVIGVAWRVAVGVDLEQVRPLDDLERVARHHFTPQEQAALLTLPAAQRLRAFYACWTRKEAVVKATGAGLSAALTRVEVSLAPGAPAQVLRLGAQLAPAWTLFSFEVAEGWQGAPGRAASRAGGAALRP